Protein AF-A0A0M3IHN4-F1 (afdb_monomer_lite)

Foldseek 3Di:
DDDDDDDDDDDPPPPVVVVVVPPDDPDDDPPDPDDPPQPPVNVVVVVVVVVVVVVVVVVVVVVVVVVVVVVVVVVVVVVVVVVVVVVVVVVVVVVVVVVVVVVVVVVVVVVVVVVVVVVVVVVVVVVVVVVVVVVVVVVCVPPPDDDDDDDDDDDDDDDDDDDDPPDPPCVVPPPPPDPVRVVVVVVVVVVVVPPDPDPPPDDPVVVVVVVVVVVVVVVVVVVVVVVVVVVVVVVVVVVVVVVVVVLVVQLVVCVVVVHHSVQRSPDPDHGDDPPDDPVNPPDPPDDPVVVVVCVVPPPDPFDFDDKDWPDDPPPVVPPDPVVVVVVVVVVVDDDDDDDDDDPPDPVPDDPDDTDDTDDDDRPDHDDDDDDDDDDDDDDDDD

pLDDT: mean 71.99, std 18.43, range [31.59, 97.12]

Sequence (382 aa):
MQSERKLPCCAISSSAAIDWMRTRRPPAEKTDDEPKEMTEAEKAMLAAKKRHEEEEAAKMQDYEERRRQEREQEEEELRQLKERQEQRRLQREEEEREMAERRRLDEERRRTEEEERKKRLENEKRKREAERLKRQQMMAGSFAGAASGEPGRNFVINKSDKSKMTNLAGVNAKSEMNKEQKEEARRNFIAAISRMPDISGLLVNDLKQRIVQLHQRICKLEADKYDLEKRHERQEYDLKELHERELQVARNKALKKGLDPNEAVSSLHPPKVNVASKFDRQTDRRSYSDRRNLYEHPVIKKPPKIAHGTARPPPEWGRRDNEELEQLRKNRGPFKYTELVKAEGDAARPPVQPIPLSLPDPDEVEDEPPAPAPAAAPVRIS

Secondary structure (DSSP, 8-state):
-------------TTSSSSTTSSSPPPP-----------HHHHHHHHHHHHHHHHHHHHHHHHHHHHHHHHHHHHHHHHHHHHHHHHHHHHHHHHHHHHHHHHHHHHHHHHHHHHHHHHHHHHHHHHHHHHHHHHHHHHHTS-------------------------TT-GGGS-S--HHHHHHHHHHHHHHHS-PPP-TT--HHHHHHHHHHHHHHHHHHHHHHHHHHHHHHHHHHHHHHHHHHHHHHHHHHHHHTT--HHHHHH-SSPP----S-TTTT----S-HHHHHHHHHS----PPBPPPB--SPPPGGGG---HHHHHHHHHHT------------SGGGS-SSPPPP-B---TT-BPPPPPPPPPPPPPP---

InterPro domains:
  IPR001978 Troponin [PF00992] (172-244)
  IPR027707 Troponin T [PTHR11521] (32-283)
  IPR038077 Troponin domain superfamily [G3DSA:1.20.5.350] (179-263)
  IPR038077 Troponin domain superfamily [SSF90250] (164-299)

Radius of gyration: 50.63 Å; chains: 1; bounding box: 126×92×151 Å

Structure (mmCIF, N/CA/C/O backbone):
data_AF-A0A0M3IHN4-F1
#
_entry.id   AF-A0A0M3IHN4-F1
#
loop_
_atom_site.group_PDB
_atom_site.id
_atom_site.type_symbol
_atom_site.label_atom_id
_atom_site.label_alt_id
_atom_site.label_comp_id
_atom_site.label_asym_id
_atom_site.label_entity_id
_atom_site.label_seq_id
_atom_site.pdbx_PDB_ins_code
_atom_site.Cartn_x
_atom_site.Cartn_y
_atom_site.Cartn_z
_atom_site.occupancy
_atom_site.B_iso_or_equiv
_atom_site.auth_seq_id
_atom_site.auth_comp_id
_atom_site.auth_asym_id
_atom_site.auth_atom_id
_atom_site.pdbx_PDB_model_num
ATOM 1 N N . MET A 1 1 ? 8.759 54.621 -14.217 1.00 43.62 1 MET A N 1
ATOM 2 C CA . MET A 1 1 ? 9.945 54.535 -15.096 1.00 43.62 1 MET A CA 1
ATOM 3 C C . MET A 1 1 ? 9.645 53.456 -16.130 1.00 43.62 1 MET A C 1
ATOM 5 O O . MET A 1 1 ? 9.907 52.296 -15.885 1.00 43.62 1 MET A O 1
ATOM 9 N N . GLN A 1 2 ? 8.810 53.710 -17.141 1.00 40.56 2 GLN A N 1
ATOM 10 C CA . GLN A 1 2 ? 9.169 54.444 -18.362 1.00 40.56 2 GLN A CA 1
ATOM 11 C C . GLN A 1 2 ? 10.615 54.169 -18.787 1.00 40.56 2 GLN A C 1
ATOM 13 O O . GLN A 1 2 ? 11.536 54.799 -18.281 1.00 40.56 2 GLN A O 1
ATOM 18 N N . SER A 1 3 ? 10.815 53.254 -19.727 1.00 33.56 3 SER A N 1
ATOM 19 C CA . SER A 1 3 ? 11.183 53.678 -21.079 1.00 33.56 3 SER A CA 1
ATOM 20 C C . SER A 1 3 ? 11.291 52.475 -22.011 1.00 33.56 3 SER A C 1
ATOM 22 O O . SER A 1 3 ? 12.180 51.639 -21.907 1.00 33.56 3 SER A O 1
ATOM 24 N N . GLU A 1 4 ? 10.367 52.440 -22.966 1.00 45.41 4 GLU A N 1
ATOM 25 C CA . GLU A 1 4 ? 10.644 51.959 -24.311 1.00 45.41 4 GLU A CA 1
ATOM 26 C C . GLU A 1 4 ? 11.909 52.648 -24.843 1.00 45.41 4 GLU A C 1
ATOM 28 O O . GLU A 1 4 ? 12.103 53.844 -24.593 1.00 45.41 4 GLU A O 1
ATOM 33 N N . ARG A 1 5 ? 12.721 51.941 -25.639 1.00 34.81 5 ARG A N 1
ATOM 34 C CA . ARG A 1 5 ? 13.358 52.523 -26.832 1.00 34.81 5 ARG A CA 1
ATOM 35 C C . ARG A 1 5 ? 14.059 51.465 -27.694 1.00 34.81 5 ARG A C 1
ATOM 37 O O . ARG A 1 5 ? 15.149 51.008 -27.389 1.00 34.81 5 ARG A O 1
ATOM 44 N N . LYS A 1 6 ? 13.382 51.166 -28.808 1.00 35.78 6 LYS A N 1
ATOM 45 C CA . LYS A 1 6 ? 13.898 51.131 -30.188 1.00 35.78 6 LYS A CA 1
ATOM 46 C C . LYS A 1 6 ? 15.175 50.324 -30.450 1.00 35.78 6 LYS A C 1
ATOM 48 O O . LYS A 1 6 ? 16.286 50.815 -30.290 1.00 35.78 6 LYS A O 1
ATOM 53 N N . LEU A 1 7 ? 14.970 49.150 -31.049 1.00 36.44 7 LEU A N 1
ATOM 54 C CA . LEU A 1 7 ? 15.923 48.544 -31.978 1.00 36.44 7 LEU A CA 1
ATOM 55 C C . LEU A 1 7 ? 16.203 49.523 -33.138 1.00 36.44 7 LEU A C 1
ATOM 57 O O . LEU A 1 7 ? 15.248 49.982 -33.774 1.00 36.44 7 LEU A O 1
ATOM 61 N N . PRO A 1 8 ? 17.469 49.854 -33.446 1.00 39.56 8 PRO A N 1
ATOM 62 C CA . PRO A 1 8 ? 17.806 50.549 -34.676 1.00 39.56 8 PRO A CA 1
ATOM 63 C C . PRO A 1 8 ? 17.745 49.571 -35.857 1.00 39.56 8 PRO A C 1
ATOM 65 O O . PRO A 1 8 ? 18.499 48.601 -35.922 1.00 39.56 8 PRO A O 1
ATOM 68 N N . CYS A 1 9 ? 16.857 49.855 -36.813 1.00 39.81 9 CYS A N 1
ATOM 69 C CA . CYS A 1 9 ? 17.016 49.388 -38.186 1.00 39.81 9 CYS A CA 1
ATOM 70 C C . CYS A 1 9 ? 18.359 49.908 -38.704 1.00 39.81 9 CYS A C 1
ATOM 72 O O . CYS A 1 9 ? 18.511 51.114 -38.894 1.00 39.81 9 CYS A O 1
ATOM 74 N N . CYS A 1 10 ? 19.315 49.014 -38.947 1.00 31.59 10 CYS A N 1
ATOM 75 C CA . CYS A 1 10 ? 20.448 49.310 -39.810 1.00 31.59 10 CYS A CA 1
ATOM 76 C C . CYS A 1 10 ? 20.319 48.442 -41.054 1.00 31.59 10 CYS A C 1
ATOM 78 O O . CYS A 1 10 ? 20.368 47.214 -40.996 1.00 31.59 10 CYS A O 1
ATOM 80 N N . ALA A 1 11 ? 20.068 49.147 -42.151 1.00 38.41 11 ALA A N 1
ATOM 81 C CA . ALA A 1 11 ? 19.960 48.670 -43.509 1.00 38.41 11 ALA A CA 1
ATOM 82 C C . ALA A 1 11 ? 21.035 47.631 -43.845 1.00 38.41 11 ALA A C 1
ATOM 84 O O . ALA A 1 11 ? 22.234 47.879 -43.705 1.00 38.41 11 ALA A O 1
ATOM 85 N N . ILE A 1 12 ? 20.591 46.490 -44.367 1.00 38.97 12 ILE A N 1
ATOM 86 C CA . ILE A 1 12 ? 21.439 45.640 -45.191 1.00 38.97 12 ILE A CA 1
ATOM 87 C C . ILE A 1 12 ? 21.804 46.495 -46.404 1.00 38.97 12 ILE A C 1
ATOM 89 O O . ILE A 1 12 ? 20.958 46.786 -47.248 1.00 38.97 12 ILE A O 1
ATOM 93 N N . SER A 1 13 ? 23.052 46.960 -46.445 1.00 38.59 13 SER A N 1
ATOM 94 C CA . SER A 1 13 ? 23.632 47.543 -47.647 1.00 38.59 13 SER A CA 1
ATOM 95 C C . SER A 1 13 ? 23.458 46.543 -48.787 1.00 38.59 13 SER A C 1
ATOM 97 O O . SER A 1 13 ? 24.008 45.440 -48.739 1.00 38.59 13 SER A O 1
ATOM 99 N N . SER A 1 14 ? 22.725 46.956 -49.822 1.00 47.78 14 SER A N 1
ATOM 100 C CA . SER A 1 14 ? 22.540 46.265 -51.104 1.00 47.78 14 SER A CA 1
ATOM 101 C C . SER A 1 14 ? 23.843 45.917 -51.839 1.00 47.78 14 SER A C 1
ATOM 103 O O . SER A 1 14 ? 23.787 45.432 -52.960 1.00 47.78 14 SER A O 1
ATOM 105 N N . SER A 1 15 ? 25.025 46.145 -51.261 1.00 49.09 15 SER A N 1
ATOM 106 C CA . SER A 1 15 ? 26.310 45.911 -51.921 1.00 49.09 15 SER A CA 1
ATOM 107 C C . SER A 1 15 ? 26.785 44.453 -51.888 1.00 49.09 15 SER A C 1
ATOM 109 O O . SER A 1 15 ? 27.536 44.059 -52.772 1.00 49.09 15 SER A O 1
ATOM 111 N N . ALA A 1 16 ? 26.349 43.627 -50.929 1.00 44.31 16 ALA A N 1
ATOM 112 C CA . ALA A 1 16 ? 26.847 42.246 -50.799 1.00 44.31 16 ALA A CA 1
ATOM 113 C C . ALA A 1 16 ? 26.093 41.218 -51.667 1.00 44.31 16 ALA A C 1
ATOM 115 O O . ALA A 1 16 ? 26.627 40.154 -51.967 1.00 44.31 16 ALA A O 1
ATOM 116 N N . ALA A 1 17 ? 24.878 41.543 -52.121 1.00 42.41 17 ALA A N 1
ATOM 117 C CA . ALA A 1 17 ? 24.147 40.731 -53.098 1.00 42.41 17 ALA A CA 1
ATOM 118 C C . ALA A 1 17 ? 24.639 40.956 -54.543 1.00 42.41 17 ALA A C 1
ATOM 120 O O . ALA A 1 17 ? 24.354 40.150 -55.426 1.00 42.41 17 ALA A O 1
ATOM 121 N N . ILE A 1 18 ? 25.396 42.033 -54.781 1.00 47.53 18 ILE A N 1
ATOM 122 C CA . ILE A 1 18 ? 25.862 42.427 -56.117 1.00 47.53 18 ILE A CA 1
ATOM 123 C C . ILE A 1 18 ? 27.102 41.624 -56.552 1.00 47.53 18 ILE A C 1
ATOM 125 O O . ILE A 1 18 ? 27.318 41.447 -57.749 1.00 47.53 18 ILE A O 1
ATOM 129 N N . ASP A 1 19 ? 27.879 41.056 -55.621 1.00 45.41 19 ASP A N 1
ATOM 130 C CA . ASP A 1 19 ? 29.178 40.448 -55.963 1.00 45.41 19 ASP A CA 1
ATOM 131 C C . ASP A 1 19 ? 29.129 38.928 -56.232 1.00 45.41 19 ASP A C 1
ATOM 133 O O . ASP A 1 19 ? 29.996 38.382 -56.911 1.00 45.41 19 ASP A O 1
ATOM 137 N N . TRP A 1 20 ? 28.066 38.224 -55.812 1.00 39.62 20 TRP A N 1
ATOM 138 C CA . TRP A 1 20 ? 27.861 36.805 -56.172 1.00 39.62 20 TRP A CA 1
ATOM 139 C C . TRP A 1 20 ? 27.185 36.612 -57.542 1.00 39.62 20 TRP A C 1
ATOM 141 O O . TRP A 1 20 ? 27.133 35.504 -58.073 1.00 39.62 20 TRP A O 1
ATOM 151 N N . MET A 1 21 ? 26.690 37.694 -58.150 1.00 42.47 21 MET A N 1
ATOM 152 C CA . MET A 1 21 ? 26.105 37.675 -59.497 1.00 42.47 21 MET A CA 1
ATOM 153 C C . MET A 1 21 ? 27.138 37.892 -60.616 1.00 42.47 21 MET A C 1
ATOM 155 O O . MET A 1 21 ? 26.796 37.743 -61.786 1.00 42.47 21 MET A O 1
ATOM 159 N N . ARG A 1 22 ? 28.409 38.198 -60.302 1.00 54.19 22 ARG A N 1
ATOM 160 C CA . ARG A 1 22 ? 29.407 38.619 -61.306 1.00 54.19 22 ARG A CA 1
ATOM 161 C C . ARG A 1 22 ? 30.331 37.513 -61.843 1.00 54.19 22 ARG A C 1
ATOM 163 O O . ARG A 1 22 ? 31.206 37.799 -62.653 1.00 54.19 22 ARG A O 1
ATOM 170 N N . THR A 1 23 ? 30.141 36.251 -61.451 1.00 52.88 23 THR A N 1
ATOM 171 C CA . THR A 1 23 ? 30.989 35.119 -61.904 1.00 52.88 23 THR A CA 1
ATOM 172 C C . THR A 1 23 ? 30.225 33.906 -62.442 1.00 52.88 23 THR A C 1
ATOM 174 O O . THR A 1 23 ? 30.749 32.793 -62.473 1.00 52.88 23 THR A O 1
ATOM 177 N N . ARG A 1 24 ? 29.018 34.103 -62.986 1.00 49.94 24 ARG A N 1
ATOM 178 C CA . ARG A 1 24 ? 28.445 33.144 -63.944 1.00 49.94 24 ARG A CA 1
ATOM 179 C C . ARG A 1 24 ? 28.639 33.671 -65.357 1.00 49.94 24 ARG A C 1
ATOM 181 O O . ARG A 1 24 ? 28.115 34.720 -65.713 1.00 49.94 24 ARG A O 1
ATOM 188 N N . ARG A 1 25 ? 29.411 32.927 -66.152 1.00 49.91 25 ARG A N 1
ATOM 189 C CA . ARG A 1 25 ? 29.499 33.099 -67.605 1.00 49.91 25 ARG A CA 1
ATOM 190 C C . ARG A 1 25 ? 28.063 33.151 -68.153 1.00 49.91 25 ARG A C 1
ATOM 192 O O . ARG A 1 25 ? 27.321 32.203 -67.880 1.00 49.91 25 ARG A O 1
ATOM 199 N N . PRO A 1 26 ? 27.649 34.215 -68.861 1.00 53.91 26 PRO A N 1
ATOM 200 C CA . PRO A 1 26 ? 26.331 34.233 -69.473 1.00 53.91 26 PRO A CA 1
ATOM 201 C C . PRO A 1 26 ? 26.236 33.043 -70.441 1.00 53.91 26 PRO A C 1
ATOM 203 O O . PRO A 1 26 ? 27.216 32.754 -71.141 1.00 53.91 26 PRO A O 1
ATOM 206 N N . PRO A 1 27 ? 25.121 32.292 -70.444 1.00 54.91 27 PRO A N 1
ATOM 207 C CA . PRO A 1 27 ? 24.896 31.283 -71.467 1.00 54.91 27 PRO A CA 1
ATOM 208 C C . PRO A 1 27 ? 24.964 31.977 -72.829 1.00 54.91 27 PRO A C 1
ATOM 210 O O . PRO A 1 27 ? 24.429 33.071 -72.986 1.00 54.91 27 PRO A O 1
ATOM 213 N N . ALA A 1 28 ? 25.683 31.373 -73.775 1.00 48.59 28 ALA A N 1
ATOM 214 C CA . ALA A 1 28 ? 25.819 31.909 -75.122 1.00 48.59 28 ALA A CA 1
ATOM 215 C C . ALA A 1 28 ? 24.429 32.221 -75.699 1.00 48.59 28 ALA A C 1
ATOM 217 O O . ALA A 1 28 ? 23.570 31.334 -75.726 1.00 48.59 28 ALA A O 1
ATOM 218 N N . GLU A 1 29 ? 24.228 33.472 -76.124 1.00 46.38 29 GLU A N 1
ATOM 219 C CA . GLU A 1 29 ? 23.090 33.893 -76.937 1.00 46.38 29 GLU A CA 1
ATOM 220 C C . GLU A 1 29 ? 22.989 32.942 -78.130 1.00 46.38 29 GLU A C 1
ATOM 222 O O . GLU A 1 29 ? 23.857 32.906 -79.005 1.00 46.38 29 GLU A O 1
ATOM 227 N N . LYS A 1 30 ? 21.937 32.122 -78.132 1.00 45.31 30 LYS A N 1
ATOM 228 C CA . LYS A 1 30 ? 21.447 31.536 -79.368 1.00 45.31 30 LYS A CA 1
ATOM 229 C C . LYS A 1 30 ? 20.834 32.698 -80.125 1.00 45.31 30 LYS A C 1
ATOM 231 O O . LYS A 1 30 ? 19.885 33.300 -79.637 1.00 45.31 30 LYS A O 1
ATOM 236 N N . THR A 1 31 ? 21.441 33.027 -81.254 1.00 37.00 31 THR A N 1
ATOM 237 C CA . THR A 1 31 ? 20.890 33.932 -82.252 1.00 37.00 31 THR A CA 1
ATOM 238 C C . THR A 1 31 ? 19.423 33.591 -82.478 1.00 37.00 31 THR A C 1
ATOM 240 O O . THR A 1 31 ? 19.103 32.434 -82.761 1.00 37.00 31 THR A O 1
ATOM 243 N N . ASP A 1 32 ? 18.561 34.589 -82.300 1.00 43.25 32 ASP A N 1
ATOM 244 C CA . ASP A 1 32 ? 17.156 34.545 -82.674 1.00 43.25 32 ASP A CA 1
ATOM 245 C C . ASP A 1 32 ? 17.060 34.236 -84.173 1.00 43.25 32 ASP A C 1
ATOM 247 O O . ASP A 1 32 ? 17.206 35.116 -85.021 1.00 43.25 32 ASP A O 1
ATOM 251 N N . ASP A 1 33 ? 16.851 32.962 -84.499 1.00 42.53 33 ASP A N 1
ATOM 252 C CA . ASP A 1 33 ? 16.270 32.590 -85.779 1.00 42.53 33 ASP A CA 1
ATOM 253 C C . ASP A 1 33 ? 14.790 32.982 -85.711 1.00 42.53 33 ASP A C 1
ATOM 255 O O . ASP A 1 33 ? 14.015 32.434 -84.921 1.00 42.53 33 ASP A O 1
ATOM 259 N N . GLU A 1 34 ? 14.432 33.973 -86.526 1.00 41.88 34 GLU A N 1
ATOM 260 C CA . GLU A 1 34 ? 13.074 34.447 -86.789 1.00 41.88 34 GLU A CA 1
ATOM 261 C C . GLU A 1 34 ? 12.058 33.296 -86.921 1.00 41.88 34 GLU A C 1
ATOM 263 O O . GLU A 1 34 ? 12.418 32.192 -87.348 1.00 41.88 34 GLU A O 1
ATOM 268 N N . PRO A 1 35 ? 10.776 33.523 -86.560 1.00 46.19 35 PRO A N 1
ATOM 269 C CA . PRO A 1 35 ? 9.787 32.467 -86.412 1.00 46.19 35 PRO A CA 1
ATOM 270 C C . PRO A 1 35 ? 9.582 31.744 -87.740 1.00 46.19 35 PRO A C 1
ATOM 272 O O . PRO A 1 35 ? 8.808 32.176 -88.593 1.00 46.19 35 PRO A O 1
ATOM 275 N N . LYS A 1 36 ? 10.236 30.589 -87.897 1.00 50.34 36 LYS A N 1
ATOM 276 C CA . LYS A 1 36 ? 9.780 29.585 -88.849 1.00 50.34 36 LYS A CA 1
ATOM 277 C C . LYS A 1 36 ? 8.365 29.264 -88.420 1.00 50.34 36 LYS A C 1
ATOM 279 O O . LYS A 1 36 ? 8.150 28.751 -87.322 1.00 50.34 36 LYS A O 1
ATOM 284 N N . GLU A 1 37 ? 7.403 29.648 -89.247 1.00 54.09 37 GLU A N 1
ATOM 285 C CA . GLU A 1 37 ? 6.022 29.234 -89.106 1.00 54.09 37 GLU A CA 1
ATOM 286 C C . GLU A 1 37 ? 6.021 27.707 -89.057 1.00 54.09 37 GLU A C 1
ATOM 288 O O . GLU A 1 37 ? 6.108 27.029 -90.077 1.00 54.09 37 GLU A O 1
ATOM 293 N N . MET A 1 38 ? 6.028 27.176 -87.832 1.00 53.56 38 MET A N 1
ATOM 294 C CA . MET A 1 38 ? 6.002 25.750 -87.559 1.00 53.56 38 MET A CA 1
ATOM 295 C C . MET A 1 38 ? 4.803 25.211 -88.324 1.00 53.56 38 MET A C 1
ATOM 297 O O . MET A 1 38 ? 3.662 25.614 -88.054 1.00 53.56 38 MET A O 1
ATOM 301 N N . THR A 1 39 ? 5.081 24.368 -89.316 1.00 66.50 39 THR A N 1
ATOM 302 C CA . THR A 1 39 ? 4.055 23.698 -90.118 1.00 66.50 39 THR A CA 1
ATOM 303 C C . THR A 1 39 ? 3.027 23.060 -89.179 1.00 66.50 39 THR A C 1
ATOM 305 O O . THR A 1 39 ? 3.362 22.675 -88.056 1.00 66.50 39 THR A O 1
ATOM 308 N N . GLU A 1 40 ? 1.757 22.964 -89.585 1.00 67.94 40 GLU A N 1
ATOM 309 C CA . GLU A 1 40 ? 0.685 22.432 -88.720 1.00 67.94 40 GLU A CA 1
ATOM 310 C C . GLU A 1 40 ? 1.048 21.068 -88.098 1.00 67.94 40 GLU A C 1
ATOM 312 O O . GLU A 1 40 ? 0.700 20.792 -86.949 1.00 67.94 40 GLU A O 1
ATOM 317 N N . ALA A 1 41 ? 1.851 20.268 -88.806 1.00 66.25 41 ALA A N 1
ATOM 318 C CA . ALA A 1 41 ? 2.410 19.006 -88.331 1.00 66.25 41 ALA A CA 1
ATOM 319 C C . ALA A 1 41 ? 3.404 19.157 -87.160 1.00 66.25 41 ALA A C 1
ATOM 321 O O . ALA A 1 41 ? 3.391 18.360 -86.223 1.00 66.25 41 ALA A O 1
ATOM 322 N N . GLU A 1 42 ? 4.247 20.187 -87.159 1.00 71.69 42 GLU A N 1
ATOM 323 C CA . GLU A 1 42 ? 5.241 20.424 -86.107 1.00 71.69 42 GLU A CA 1
ATOM 324 C C . GLU A 1 42 ? 4.596 21.011 -84.839 1.00 71.69 42 GLU A C 1
ATOM 326 O O . GLU A 1 42 ? 4.947 20.636 -83.716 1.00 71.69 42 GLU A O 1
ATOM 331 N N . LYS A 1 43 ? 3.556 21.844 -85.003 1.00 74.69 43 LYS A N 1
ATOM 332 C CA . LYS A 1 43 ? 2.691 22.289 -83.894 1.00 74.69 43 LYS A CA 1
ATOM 333 C C . LYS A 1 43 ? 1.909 21.121 -83.284 1.00 74.69 43 LYS A C 1
ATOM 335 O O . LYS A 1 43 ? 1.788 21.054 -82.061 1.00 74.69 43 LYS A O 1
ATOM 340 N N . ALA A 1 44 ? 1.435 20.179 -84.103 1.00 76.94 44 ALA A N 1
ATOM 341 C CA . ALA A 1 44 ? 0.763 18.969 -83.629 1.00 76.94 44 ALA A CA 1
ATOM 342 C C . ALA A 1 44 ? 1.710 18.038 -82.846 1.00 76.94 44 ALA A C 1
ATOM 344 O O . ALA A 1 44 ? 1.326 17.519 -81.799 1.00 76.94 44 ALA A O 1
ATOM 345 N N . MET A 1 45 ? 2.965 17.888 -83.284 1.00 78.75 45 MET A N 1
ATOM 346 C CA . MET A 1 45 ? 3.980 17.093 -82.575 1.00 78.75 45 MET A CA 1
ATOM 347 C C . MET A 1 45 ? 4.384 17.714 -81.231 1.00 78.75 45 MET A C 1
ATOM 349 O O . MET A 1 45 ? 4.516 17.001 -80.237 1.00 78.75 45 MET A O 1
ATOM 353 N N . LEU A 1 46 ? 4.522 19.041 -81.158 1.00 80.31 46 LEU A N 1
ATOM 354 C CA . LEU A 1 46 ? 4.776 19.730 -79.888 1.00 80.31 46 LEU A CA 1
ATOM 355 C C . LEU A 1 46 ? 3.578 19.668 -78.935 1.00 80.31 46 LEU A C 1
ATOM 357 O O . LEU A 1 46 ? 3.773 19.523 -77.731 1.00 80.31 46 LEU A O 1
ATOM 361 N N . ALA A 1 47 ? 2.348 19.735 -79.449 1.00 82.81 47 ALA A N 1
ATOM 362 C CA . ALA A 1 47 ? 1.146 19.553 -78.638 1.00 82.81 47 ALA A CA 1
ATOM 363 C C . ALA A 1 47 ? 1.030 18.117 -78.099 1.00 82.81 47 ALA A C 1
ATOM 365 O O . ALA A 1 47 ? 0.681 17.932 -76.936 1.00 82.81 47 ALA A O 1
ATOM 366 N N . ALA A 1 48 ? 1.374 17.106 -78.903 1.00 83.69 48 ALA A N 1
ATOM 367 C CA . ALA A 1 48 ? 1.424 15.715 -78.458 1.00 83.69 48 ALA A CA 1
ATOM 368 C C . ALA A 1 48 ? 2.504 15.495 -77.385 1.00 83.69 48 ALA A C 1
ATOM 370 O O . ALA A 1 48 ? 2.240 14.852 -76.372 1.00 83.69 48 ALA A O 1
ATOM 371 N N . LYS A 1 49 ? 3.691 16.092 -77.556 1.00 85.38 49 LYS A N 1
ATOM 372 C CA . LYS A 1 49 ? 4.765 16.029 -76.557 1.00 85.38 49 LYS A CA 1
ATOM 373 C C . LYS A 1 49 ? 4.379 16.722 -75.247 1.00 85.38 49 LYS A C 1
ATOM 375 O O . LYS A 1 49 ? 4.623 16.165 -74.186 1.00 85.38 49 LYS A O 1
ATOM 380 N N . LYS A 1 50 ? 3.721 17.884 -75.313 1.00 89.06 50 LYS A N 1
ATOM 381 C CA . LYS A 1 50 ? 3.209 18.577 -74.120 1.00 89.06 50 LYS A CA 1
ATOM 382 C C . LYS A 1 50 ? 2.149 17.770 -73.380 1.00 89.06 50 LYS A C 1
ATOM 384 O O . LYS A 1 50 ? 2.218 17.694 -72.165 1.00 89.06 50 LYS A O 1
ATOM 389 N N . ARG A 1 51 ? 1.222 17.117 -74.089 1.00 84.50 51 ARG A N 1
ATOM 390 C CA . ARG A 1 51 ? 0.240 16.223 -73.451 1.00 84.50 51 ARG A CA 1
ATOM 391 C C . ARG A 1 51 ? 0.910 15.049 -72.744 1.00 84.50 51 ARG A C 1
ATOM 393 O O . ARG A 1 51 ? 0.534 14.734 -71.627 1.00 84.50 51 ARG A O 1
ATOM 400 N N . HIS A 1 52 ? 1.932 14.455 -73.357 1.00 87.19 52 HIS A N 1
ATOM 401 C CA . HIS A 1 52 ? 2.706 13.393 -72.718 1.00 87.19 52 HIS A CA 1
ATOM 402 C C . HIS A 1 52 ? 3.464 13.895 -71.477 1.00 87.19 52 HIS A C 1
ATOM 404 O O . HIS A 1 52 ? 3.440 13.244 -70.440 1.00 87.19 52 HIS A O 1
ATOM 410 N N . GLU A 1 53 ? 4.099 15.068 -71.553 1.00 87.12 53 GLU A N 1
ATOM 411 C CA . GLU A 1 53 ? 4.778 15.695 -70.408 1.00 87.12 53 GLU A CA 1
ATOM 412 C C . GLU A 1 53 ? 3.790 16.064 -69.280 1.00 87.12 53 GLU A C 1
ATOM 414 O O . GLU A 1 53 ? 4.111 15.896 -68.107 1.00 87.12 53 GLU A O 1
ATOM 419 N N . GLU A 1 54 ? 2.577 16.517 -69.611 1.00 85.31 54 GLU A N 1
ATOM 420 C CA . GLU A 1 54 ? 1.499 16.807 -68.653 1.00 85.31 54 GLU A CA 1
ATOM 421 C C . GLU A 1 54 ? 0.933 15.530 -68.008 1.00 85.31 54 GLU A C 1
ATOM 423 O O . GLU A 1 54 ? 0.706 15.513 -66.800 1.00 85.31 54 GLU A O 1
ATOM 428 N N . GLU A 1 55 ? 0.758 14.445 -68.769 1.00 86.00 55 GLU A N 1
ATOM 429 C CA . GLU A 1 55 ? 0.341 13.133 -68.252 1.00 86.00 55 GLU A CA 1
ATOM 430 C C . GLU A 1 55 ? 1.408 12.514 -67.332 1.00 86.00 55 GLU A C 1
ATOM 432 O O . GLU A 1 55 ? 1.083 11.963 -66.277 1.00 86.00 55 GLU A O 1
ATOM 437 N N . GLU A 1 56 ? 2.693 12.641 -67.678 1.00 87.56 56 GLU A N 1
ATOM 438 C CA . GLU A 1 56 ? 3.798 12.222 -66.813 1.00 87.56 56 GLU A CA 1
ATOM 439 C C . GLU A 1 56 ? 3.889 13.086 -65.549 1.00 87.56 56 GLU A C 1
ATOM 441 O O . GLU A 1 56 ? 4.061 12.546 -64.455 1.00 87.56 56 GLU A O 1
ATOM 446 N N . ALA A 1 57 ? 3.713 14.405 -65.661 1.00 90.62 57 ALA A N 1
ATOM 447 C CA . ALA A 1 57 ? 3.686 15.306 -64.512 1.00 90.62 57 ALA A CA 1
ATOM 448 C C . ALA A 1 57 ? 2.499 15.020 -63.578 1.00 90.62 57 ALA A C 1
ATOM 450 O O . ALA A 1 57 ? 2.688 14.976 -62.363 1.00 90.62 57 ALA A O 1
ATOM 451 N N . ALA A 1 58 ? 1.309 14.756 -64.124 1.00 90.56 58 ALA A N 1
ATOM 452 C CA . ALA A 1 58 ? 0.137 14.356 -63.346 1.00 90.56 58 ALA A CA 1
ATOM 453 C C . ALA A 1 58 ? 0.383 13.032 -62.608 1.00 90.56 58 ALA A C 1
ATOM 455 O O . ALA A 1 58 ? 0.138 12.933 -61.410 1.00 90.56 58 ALA A O 1
ATOM 456 N N . LYS A 1 59 ? 0.990 12.040 -63.273 1.00 90.31 59 LYS A N 1
ATOM 457 C CA . LYS A 1 59 ? 1.357 10.762 -62.644 1.00 90.31 59 LYS A CA 1
ATOM 458 C C . LYS A 1 59 ? 2.384 10.922 -61.516 1.00 90.31 59 LYS A C 1
ATOM 460 O O . LYS A 1 59 ? 2.343 10.174 -60.537 1.00 90.31 59 LYS A O 1
ATOM 465 N N . MET A 1 60 ? 3.310 11.874 -61.642 1.00 87.12 60 MET A N 1
ATOM 466 C CA . MET A 1 60 ? 4.267 12.202 -60.581 1.00 87.12 60 MET A CA 1
ATOM 467 C C . MET A 1 60 ? 3.589 12.903 -59.400 1.00 87.12 60 MET A C 1
ATOM 469 O O . MET A 1 60 ? 3.875 12.554 -58.256 1.00 87.12 60 MET A O 1
ATOM 473 N N . GLN A 1 61 ? 2.657 13.821 -59.660 1.00 89.69 61 GLN A N 1
ATOM 474 C CA . GLN A 1 61 ? 1.868 14.487 -58.619 1.00 89.69 61 GLN A CA 1
ATOM 475 C C . GLN A 1 61 ? 0.976 13.494 -57.868 1.00 89.69 61 GLN A C 1
ATOM 477 O O . GLN A 1 61 ? 1.027 13.458 -56.643 1.00 89.69 61 GLN A O 1
ATOM 482 N N . ASP A 1 62 ? 0.274 12.601 -58.569 1.00 89.88 62 ASP A N 1
ATOM 483 C CA . ASP A 1 62 ? -0.530 11.539 -57.949 1.00 89.88 62 ASP A CA 1
ATOM 484 C C . ASP A 1 62 ? 0.324 10.625 -57.051 1.00 89.88 62 ASP A C 1
ATOM 486 O O . ASP A 1 62 ? -0.105 10.187 -55.980 1.00 89.88 62 ASP A O 1
ATOM 490 N N . TYR A 1 63 ? 1.568 10.340 -57.456 1.00 89.50 63 TYR A N 1
ATOM 491 C CA . TYR A 1 63 ? 2.504 9.569 -56.639 1.00 89.50 63 TYR A CA 1
ATOM 492 C C . TYR A 1 63 ? 2.967 10.343 -55.395 1.00 89.50 63 TYR A C 1
ATOM 494 O O . TYR A 1 63 ? 3.028 9.774 -54.301 1.00 89.50 63 TYR A O 1
ATOM 502 N N . GLU A 1 64 ? 3.276 11.632 -55.529 1.00 88.94 64 GLU A N 1
ATOM 503 C CA . GLU A 1 64 ? 3.645 12.503 -54.409 1.00 88.94 64 GLU A CA 1
ATOM 504 C C . GLU A 1 64 ? 2.492 12.693 -53.418 1.00 88.94 64 GLU A C 1
ATOM 506 O O . GLU A 1 64 ? 2.710 12.616 -52.205 1.00 88.94 64 GLU A O 1
ATOM 511 N N . GLU A 1 65 ? 1.268 12.865 -53.915 1.00 91.88 65 GLU A N 1
ATOM 512 C CA . GLU A 1 65 ? 0.052 12.962 -53.114 1.00 91.88 65 GLU A CA 1
ATOM 513 C C . GLU A 1 65 ? -0.236 11.659 -52.381 1.00 91.88 65 GLU A C 1
ATOM 515 O O . GLU A 1 65 ? -0.469 11.693 -51.173 1.00 91.88 65 GLU A O 1
ATOM 520 N N . ARG A 1 66 ? -0.110 10.499 -53.039 1.00 90.44 66 ARG A N 1
ATOM 521 C CA . ARG A 1 66 ? -0.263 9.205 -52.359 1.00 90.44 66 ARG A CA 1
ATOM 522 C C . ARG A 1 66 ? 0.767 9.031 -51.247 1.00 90.44 66 ARG A C 1
ATOM 524 O O . ARG A 1 66 ? 0.423 8.629 -50.142 1.00 90.44 66 ARG A O 1
ATOM 531 N N . ARG A 1 67 ? 2.028 9.400 -51.493 1.00 90.19 67 ARG A N 1
ATOM 532 C CA . ARG A 1 67 ? 3.095 9.350 -50.477 1.00 90.19 67 ARG A CA 1
ATOM 533 C C . ARG A 1 67 ? 2.868 10.345 -49.343 1.00 90.19 67 ARG A C 1
ATOM 535 O O . ARG A 1 67 ? 3.311 10.097 -48.224 1.00 90.19 67 ARG A O 1
ATOM 542 N N . ARG A 1 68 ? 2.243 11.487 -49.623 1.00 94.25 68 ARG A N 1
ATOM 543 C CA . ARG A 1 68 ? 1.862 12.474 -48.611 1.00 94.25 68 ARG A CA 1
ATOM 544 C C . ARG A 1 68 ? 0.713 11.956 -47.753 1.00 94.25 68 ARG A C 1
ATOM 546 O O . ARG A 1 68 ? 0.828 12.034 -46.539 1.00 94.25 68 ARG A O 1
ATOM 553 N N . GLN A 1 69 ? -0.312 11.376 -48.369 1.00 92.00 69 GLN A N 1
ATOM 554 C CA . GLN A 1 69 ? -1.442 10.758 -47.676 1.00 92.00 69 GLN A CA 1
ATOM 555 C C . GLN A 1 69 ? -0.996 9.573 -46.812 1.00 92.00 69 GLN A C 1
ATOM 557 O O . GLN A 1 69 ? -1.423 9.481 -45.671 1.00 92.00 69 GLN A O 1
ATOM 562 N N . GLU A 1 70 ? -0.090 8.718 -47.302 1.00 86.81 70 GLU A N 1
ATOM 563 C CA . GLU A 1 70 ? 0.506 7.628 -46.508 1.00 86.81 70 GLU A CA 1
ATOM 564 C C . GLU A 1 70 ? 1.199 8.176 -45.244 1.00 86.81 70 GLU A C 1
ATOM 566 O O . GLU A 1 70 ? 0.948 7.692 -44.144 1.00 86.81 70 GLU A O 1
ATOM 571 N N . ARG A 1 71 ? 2.011 9.237 -45.371 1.00 89.38 71 ARG A N 1
ATOM 572 C CA . ARG A 1 71 ? 2.665 9.874 -44.212 1.00 89.38 71 ARG A CA 1
ATOM 573 C C . ARG A 1 71 ? 1.673 10.536 -43.263 1.00 89.38 71 ARG A C 1
ATOM 575 O O . ARG A 1 71 ? 1.837 10.432 -42.057 1.00 89.38 71 ARG A O 1
ATOM 582 N N . GLU A 1 72 ? 0.670 11.222 -43.795 1.00 92.75 72 GLU A N 1
ATOM 583 C CA . GLU A 1 72 ? -0.347 11.906 -42.996 1.00 92.75 72 GLU A CA 1
ATOM 584 C C . GLU A 1 72 ? -1.197 10.899 -42.211 1.00 92.75 72 GLU A C 1
ATOM 586 O O . GLU A 1 72 ? -1.426 11.098 -41.024 1.00 92.75 72 GLU A O 1
ATOM 591 N N . GLN A 1 73 ? -1.553 9.760 -42.815 1.00 93.19 73 GLN A N 1
ATOM 592 C CA . GLN A 1 73 ? -2.232 8.657 -42.129 1.00 93.19 73 GLN A CA 1
ATOM 593 C C . GLN A 1 73 ? -1.360 8.046 -41.025 1.00 93.19 73 GLN A C 1
ATOM 595 O O . GLN A 1 73 ? -1.826 7.881 -39.899 1.00 93.19 73 GLN A O 1
ATOM 600 N N . GLU A 1 74 ? -0.082 7.769 -41.302 1.00 86.50 74 GLU A N 1
ATOM 601 C CA . GLU A 1 74 ? 0.858 7.272 -40.287 1.00 86.50 74 GLU A CA 1
ATOM 602 C C . GLU A 1 74 ? 1.052 8.280 -39.136 1.00 86.50 74 GLU A C 1
ATOM 604 O O . GLU A 1 74 ? 1.083 7.903 -37.960 1.00 86.50 74 GLU A O 1
ATOM 609 N N . GLU A 1 75 ? 1.149 9.577 -39.443 1.00 90.00 75 GLU A N 1
ATOM 610 C CA . GLU A 1 75 ? 1.262 10.650 -38.453 1.00 90.00 75 GLU A CA 1
ATOM 611 C C . GLU A 1 75 ? -0.015 10.798 -37.614 1.00 90.00 75 GLU A C 1
ATOM 613 O O . GLU A 1 75 ? 0.074 10.960 -36.392 1.00 90.00 75 GLU A O 1
ATOM 618 N N . GLU A 1 76 ? -1.197 10.698 -38.223 1.00 92.12 76 GLU A N 1
ATOM 619 C CA . GLU A 1 76 ? -2.484 10.732 -37.529 1.00 92.12 76 GLU A CA 1
ATOM 620 C C . GLU A 1 76 ? -2.685 9.516 -36.622 1.00 92.12 76 GLU A C 1
ATOM 622 O O . GLU A 1 76 ? -3.112 9.678 -35.476 1.00 92.12 76 GLU A O 1
ATOM 627 N N . GLU A 1 77 ? -2.324 8.312 -37.066 1.00 90.00 77 GLU A N 1
ATOM 628 C CA . GLU A 1 77 ? -2.372 7.103 -36.239 1.00 90.00 77 GLU A CA 1
ATOM 629 C C . GLU A 1 77 ? -1.418 7.207 -35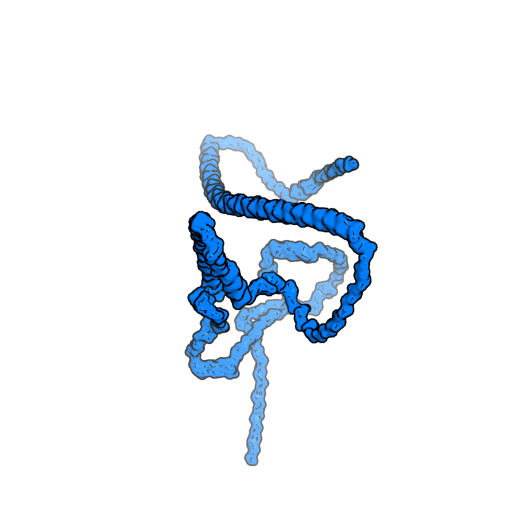.042 1.00 90.00 77 GLU A C 1
ATOM 631 O O . GLU A 1 77 ? -1.804 6.934 -33.897 1.00 90.00 77 GLU A O 1
ATOM 636 N N . LEU A 1 78 ? -0.188 7.683 -35.265 1.00 88.00 78 LEU A N 1
ATOM 637 C CA . LEU A 1 78 ? 0.771 7.948 -34.191 1.00 88.00 78 LEU A CA 1
ATOM 638 C C . LEU A 1 78 ? 0.266 9.021 -33.224 1.00 88.00 78 LEU A C 1
ATOM 640 O O . LEU A 1 78 ? 0.459 8.900 -32.009 1.00 88.00 78 LEU A O 1
ATOM 644 N N . ARG A 1 79 ? -0.388 10.067 -33.733 1.00 94.31 79 ARG A N 1
ATOM 645 C CA . ARG A 1 79 ? -0.968 11.137 -32.920 1.00 94.31 79 ARG A CA 1
ATOM 646 C C . ARG A 1 79 ? -2.131 10.624 -32.077 1.00 94.31 79 ARG A C 1
ATOM 648 O O . ARG A 1 79 ? -2.138 10.880 -30.878 1.00 94.31 79 ARG A O 1
ATOM 655 N N . GLN A 1 80 ? -3.037 9.829 -32.644 1.00 92.94 80 GLN A N 1
ATOM 656 C CA . GLN A 1 80 ? -4.145 9.207 -31.909 1.00 92.94 80 GLN A CA 1
ATOM 657 C C . GLN A 1 80 ? -3.650 8.226 -30.837 1.00 92.94 80 GLN A C 1
ATOM 659 O O . GLN A 1 80 ? -4.201 8.170 -29.735 1.00 92.94 80 GLN A O 1
ATOM 664 N N . LEU A 1 81 ? -2.589 7.461 -31.111 1.00 89.56 81 LEU A N 1
ATOM 665 C CA . LEU A 1 81 ? -1.976 6.573 -30.119 1.00 89.56 81 LEU A CA 1
ATOM 666 C C . LEU A 1 81 ? -1.355 7.353 -28.955 1.00 89.56 81 LEU A C 1
ATOM 668 O O . LEU A 1 81 ? -1.562 6.977 -27.795 1.00 89.56 81 LEU A O 1
ATOM 672 N N . LYS A 1 82 ? -0.639 8.445 -29.252 1.00 89.81 82 LYS A N 1
ATOM 673 C CA . LYS A 1 82 ? -0.075 9.352 -28.242 1.00 89.81 82 LYS A CA 1
ATOM 674 C C . LYS A 1 82 ? -1.169 10.033 -27.431 1.00 89.81 82 LYS A C 1
ATOM 676 O O . LYS A 1 82 ? -1.110 9.985 -26.209 1.00 89.81 82 LYS A O 1
ATOM 681 N N . GLU A 1 83 ? -2.205 10.557 -28.078 1.00 91.25 83 GLU A N 1
ATOM 682 C CA . GLU A 1 83 ? -3.339 11.194 -27.408 1.00 91.25 83 GLU A CA 1
ATOM 683 C C . GLU A 1 83 ? -4.064 10.208 -26.485 1.00 91.25 83 GLU A C 1
ATOM 685 O O . GLU A 1 83 ? -4.308 10.517 -25.325 1.00 91.25 83 GLU A O 1
ATOM 690 N N . ARG A 1 84 ? -4.309 8.964 -26.918 1.00 90.88 84 ARG A N 1
ATOM 691 C CA . ARG A 1 84 ? -4.883 7.920 -26.047 1.00 90.88 84 ARG A CA 1
ATOM 692 C C . ARG A 1 84 ? -3.968 7.562 -24.873 1.00 90.88 84 ARG A C 1
ATOM 694 O O . ARG A 1 84 ? -4.449 7.209 -23.796 1.00 90.88 84 ARG A O 1
ATOM 701 N N . GLN A 1 85 ? -2.651 7.590 -25.064 1.00 82.81 85 GLN A N 1
ATOM 702 C CA . GLN A 1 85 ? -1.689 7.340 -23.990 1.00 82.81 85 GLN A CA 1
ATOM 703 C C . GLN A 1 85 ? -1.652 8.497 -22.985 1.00 82.81 85 GLN A C 1
ATOM 705 O O . GLN A 1 85 ? -1.621 8.245 -21.778 1.00 82.81 85 GLN A O 1
ATOM 710 N N . GLU A 1 86 ? -1.693 9.733 -23.475 1.00 90.19 86 GLU A N 1
ATOM 711 C CA . GLU A 1 86 ? -1.782 10.949 -22.672 1.00 90.19 86 GLU A CA 1
ATOM 712 C C . GLU A 1 86 ? -3.112 11.028 -21.930 1.00 90.19 86 GLU A C 1
ATOM 714 O O . GLU A 1 86 ? -3.094 11.252 -20.728 1.00 90.19 86 GLU A O 1
ATOM 719 N N . GLN A 1 87 ? -4.240 10.707 -22.565 1.00 93.06 87 GLN A N 1
ATOM 720 C CA . GLN A 1 87 ? -5.549 10.615 -21.913 1.00 93.06 87 GLN A CA 1
ATOM 721 C C . GLN A 1 87 ? -5.548 9.581 -20.784 1.00 93.06 87 GLN A C 1
ATOM 723 O O . GLN A 1 87 ? -5.963 9.885 -19.672 1.00 93.06 87 GLN A O 1
ATOM 728 N N . ARG A 1 88 ? -4.984 8.382 -21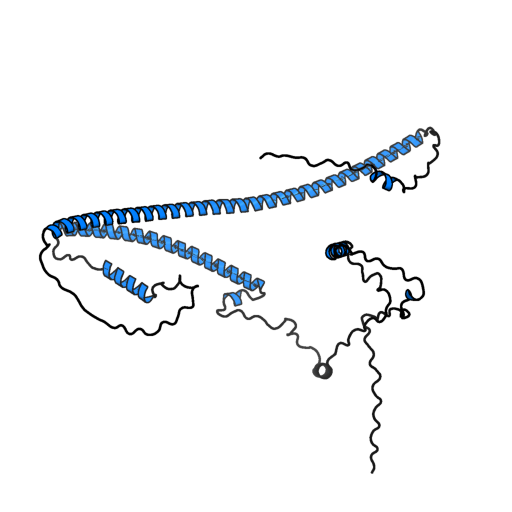.000 1.00 87.75 88 ARG A N 1
ATOM 729 C CA . ARG A 1 88 ? -4.820 7.392 -19.917 1.00 87.75 88 ARG A CA 1
ATOM 730 C C . ARG A 1 88 ? -3.890 7.873 -18.805 1.00 87.75 88 ARG A C 1
ATOM 732 O O . ARG A 1 88 ? -3.959 7.360 -17.692 1.00 87.75 88 ARG A O 1
ATOM 739 N N . ARG A 1 89 ? -2.928 8.747 -19.104 1.00 92.69 89 ARG A N 1
ATOM 740 C CA . ARG A 1 89 ? -2.022 9.324 -18.102 1.00 92.69 89 ARG A CA 1
ATOM 741 C C . ARG A 1 89 ? -2.719 10.434 -17.320 1.00 92.69 89 ARG A C 1
ATOM 743 O O . ARG A 1 89 ? -2.614 10.424 -16.104 1.00 92.69 89 ARG A O 1
ATOM 750 N N . LEU A 1 90 ? -3.459 11.303 -18.003 1.00 89.44 90 LEU A N 1
ATOM 751 C CA . LEU A 1 90 ? -4.270 12.364 -17.414 1.00 89.44 90 LEU A CA 1
ATOM 752 C C . LEU A 1 90 ? -5.366 11.789 -16.524 1.00 89.44 90 LEU A C 1
ATOM 754 O O . LEU A 1 90 ? -5.482 12.221 -15.393 1.00 89.44 90 LEU A O 1
ATOM 758 N N . GLN A 1 91 ? -6.074 10.748 -16.964 1.00 85.94 91 GLN A N 1
ATOM 759 C CA . GLN A 1 91 ? -7.099 10.091 -16.151 1.00 85.94 91 GLN A CA 1
ATOM 760 C C . GLN A 1 91 ? -6.516 9.487 -14.866 1.00 85.94 91 GLN A C 1
ATOM 762 O O . GLN A 1 91 ? -7.067 9.674 -13.789 1.00 85.94 91 GLN A O 1
ATOM 767 N N . ARG A 1 92 ? -5.347 8.834 -14.951 1.00 85.44 92 ARG A N 1
ATOM 768 C CA . ARG A 1 92 ? -4.635 8.341 -13.759 1.00 85.44 92 ARG A CA 1
ATOM 769 C C . ARG A 1 92 ? -4.169 9.475 -12.847 1.00 85.44 92 ARG A C 1
ATOM 771 O O . ARG A 1 92 ? -4.203 9.325 -11.633 1.00 85.44 92 ARG A O 1
ATOM 778 N N . GLU A 1 93 ? -3.719 10.585 -13.424 1.00 90.06 93 GLU A N 1
ATOM 779 C CA . GLU A 1 93 ? -3.281 11.758 -12.667 1.00 90.06 93 GLU A CA 1
ATOM 780 C C . GLU A 1 93 ? -4.461 12.483 -12.000 1.00 90.06 93 GLU A C 1
ATOM 782 O O . GLU A 1 93 ? -4.328 12.934 -10.867 1.00 90.06 93 GLU A O 1
ATOM 787 N N . GLU A 1 94 ? -5.620 12.562 -12.653 1.00 90.69 94 GLU A N 1
ATOM 788 C CA . GLU A 1 94 ? -6.857 13.110 -12.087 1.00 90.69 94 GLU A CA 1
ATOM 789 C C . GLU A 1 94 ? -7.394 12.231 -10.956 1.00 90.69 94 GLU A C 1
ATOM 791 O O . GLU A 1 94 ? -7.663 12.751 -9.876 1.00 90.69 94 GLU A O 1
ATOM 796 N N . GLU A 1 95 ? -7.449 10.908 -11.140 1.00 87.56 95 GLU A N 1
ATOM 797 C CA . GLU A 1 95 ? -7.829 9.963 -10.080 1.00 87.56 95 GLU A CA 1
ATOM 798 C C . GLU A 1 95 ? -6.861 10.029 -8.882 1.00 87.56 95 GLU A C 1
ATOM 800 O O . GLU A 1 95 ? -7.286 10.003 -7.725 1.00 87.56 95 GLU A O 1
ATOM 805 N N . GLU A 1 96 ? -5.551 10.161 -9.127 1.00 87.69 96 GLU A N 1
ATOM 806 C CA . GLU A 1 96 ? -4.552 10.330 -8.066 1.00 87.69 96 GLU A CA 1
ATOM 807 C C . GLU A 1 96 ? -4.710 11.675 -7.343 1.00 87.69 96 GLU A C 1
ATOM 809 O O . GLU A 1 96 ? -4.621 11.721 -6.113 1.00 87.69 96 GLU A O 1
ATOM 814 N N . ARG A 1 97 ? -4.990 12.762 -8.075 1.00 92.06 97 ARG A N 1
ATOM 815 C CA . ARG A 1 97 ? -5.258 14.086 -7.496 1.00 92.06 97 ARG A CA 1
ATOM 816 C C . ARG A 1 97 ? -6.528 14.085 -6.656 1.00 92.06 97 ARG A C 1
ATOM 818 O O . ARG A 1 97 ? -6.478 14.570 -5.530 1.00 92.06 97 ARG A O 1
ATOM 825 N N . GLU A 1 98 ? -7.619 13.494 -7.133 1.00 91.50 98 GLU A N 1
ATOM 826 C CA . GLU A 1 98 ? -8.876 13.399 -6.382 1.00 91.50 98 GLU A CA 1
ATOM 827 C C . GLU A 1 98 ? -8.693 12.561 -5.106 1.00 91.50 98 GLU A C 1
ATOM 829 O O . GLU A 1 98 ? -9.104 12.961 -4.012 1.00 91.50 98 GLU A O 1
ATOM 834 N N . MET A 1 99 ? -7.984 11.431 -5.198 1.00 81.06 99 MET A N 1
ATOM 835 C CA . MET A 1 99 ? -7.657 10.601 -4.037 1.00 81.06 99 MET A CA 1
ATOM 836 C C . MET A 1 99 ? -6.720 11.311 -3.053 1.00 81.06 99 MET A C 1
ATOM 838 O O . MET A 1 99 ? -6.861 11.148 -1.836 1.00 81.06 99 MET A O 1
ATOM 842 N N . ALA A 1 100 ? -5.772 12.111 -3.543 1.00 90.50 100 ALA A N 1
ATOM 843 C CA . ALA A 1 100 ? -4.896 12.924 -2.709 1.00 90.50 100 ALA A CA 1
ATOM 844 C C . ALA A 1 100 ? -5.665 14.057 -2.016 1.00 90.50 100 ALA A C 1
ATOM 846 O O . ALA A 1 100 ? -5.493 14.249 -0.813 1.00 90.50 100 ALA A O 1
ATOM 847 N N . GLU A 1 101 ? -6.546 14.768 -2.719 1.00 89.19 101 GLU A N 1
ATOM 848 C CA . GLU A 1 101 ? -7.401 15.808 -2.136 1.00 89.19 101 GLU A CA 1
ATOM 849 C C . GLU A 1 101 ? -8.353 15.233 -1.089 1.00 89.19 101 GLU A C 1
ATOM 851 O O . GLU A 1 101 ? -8.456 15.784 0.009 1.00 89.19 101 GLU A O 1
ATOM 856 N N . ARG A 1 102 ? -8.954 14.066 -1.350 1.00 86.00 102 ARG A N 1
ATOM 857 C CA . ARG A 1 102 ? -9.791 13.365 -0.370 1.00 86.00 102 ARG A CA 1
ATOM 858 C C . ARG A 1 102 ? -9.011 12.997 0.892 1.00 86.00 102 ARG A C 1
ATOM 860 O O . ARG A 1 102 ? -9.511 13.199 1.997 1.00 86.00 102 ARG A O 1
ATOM 867 N N . ARG A 1 103 ? -7.767 12.520 0.750 1.00 86.44 103 ARG A N 1
ATOM 868 C CA . ARG A 1 103 ? -6.873 12.244 1.890 1.00 86.44 103 ARG A CA 1
ATOM 869 C C . ARG A 1 103 ? -6.482 13.512 2.646 1.00 86.44 103 ARG A C 1
ATOM 871 O O . ARG A 1 103 ? -6.440 13.475 3.873 1.00 86.44 103 ARG A O 1
ATOM 878 N N . ARG A 1 104 ? -6.215 14.622 1.948 1.00 90.50 104 ARG A N 1
ATOM 879 C CA . ARG A 1 104 ? -5.888 15.909 2.586 1.00 90.50 104 ARG A CA 1
ATOM 880 C C . ARG A 1 104 ? -7.074 16.464 3.367 1.00 90.50 104 ARG A C 1
ATOM 882 O O . ARG A 1 104 ? -6.876 16.877 4.502 1.00 90.50 104 ARG A O 1
ATOM 889 N N . LEU A 1 105 ? -8.285 16.397 2.814 1.00 90.88 105 LEU A N 1
ATOM 890 C CA . LEU A 1 105 ? -9.517 16.792 3.503 1.00 90.88 105 LEU A CA 1
ATOM 891 C C . LEU A 1 105 ? -9.784 15.936 4.749 1.00 90.88 105 LEU A C 1
ATOM 893 O O . LEU A 1 105 ? -10.132 16.481 5.794 1.00 90.88 105 LEU A O 1
ATOM 897 N N . ASP A 1 106 ? -9.579 14.618 4.680 1.00 82.81 106 ASP A N 1
ATOM 898 C CA . ASP A 1 106 ? -9.751 13.737 5.843 1.00 82.81 106 ASP A CA 1
ATOM 899 C C . ASP A 1 106 ? -8.663 13.961 6.917 1.00 82.81 106 ASP A C 1
ATOM 901 O O . ASP A 1 106 ? -8.958 13.897 8.115 1.00 82.81 106 ASP A O 1
ATOM 905 N N . GLU A 1 107 ? -7.416 14.260 6.528 1.00 84.38 107 GLU A N 1
ATOM 906 C CA . GLU A 1 107 ? -6.343 14.625 7.466 1.00 84.38 107 GLU A CA 1
ATOM 907 C C . GLU A 1 107 ? -6.587 16.002 8.099 1.00 84.38 107 GLU A C 1
ATOM 909 O O . GLU A 1 107 ? -6.424 16.155 9.308 1.00 84.38 107 GLU A O 1
ATOM 914 N N . GLU A 1 108 ? -7.023 16.992 7.322 1.00 88.12 108 GLU A N 1
ATOM 915 C CA . GLU A 1 108 ? -7.365 18.328 7.816 1.00 88.12 108 GLU A CA 1
ATOM 916 C C . GLU A 1 108 ? -8.573 18.273 8.755 1.00 88.12 108 GLU A C 1
ATOM 918 O O . GLU A 1 108 ? -8.532 18.821 9.858 1.00 88.12 108 GLU A O 1
ATOM 923 N N . ARG A 1 109 ? -9.606 17.499 8.408 1.00 89.12 109 ARG A N 1
ATOM 924 C CA . ARG A 1 109 ? -10.736 17.238 9.299 1.00 89.12 109 ARG A CA 1
ATOM 925 C C . ARG A 1 109 ? -10.284 16.576 10.602 1.00 89.12 109 ARG A C 1
ATOM 927 O O . ARG A 1 109 ? -10.671 17.029 11.674 1.00 89.12 109 ARG A O 1
ATOM 934 N N . ARG A 1 110 ? -9.408 15.571 10.548 1.00 87.19 110 ARG A N 1
ATOM 935 C CA . ARG A 1 110 ? -8.834 14.964 11.762 1.00 87.19 110 ARG A CA 1
ATOM 936 C C . ARG A 1 110 ? -8.016 15.951 12.591 1.00 87.19 110 ARG A C 1
ATOM 938 O O . ARG A 1 110 ? -8.166 15.967 13.808 1.00 87.19 110 ARG A O 1
ATOM 945 N N . ARG A 1 111 ? -7.197 16.797 11.962 1.00 88.69 111 ARG A N 1
ATOM 946 C CA . ARG A 1 111 ? -6.425 17.833 12.665 1.00 88.69 111 ARG A CA 1
ATOM 947 C C . ARG A 1 111 ? -7.334 18.858 13.331 1.00 88.69 111 ARG A C 1
ATOM 949 O O . ARG A 1 111 ? -7.120 19.161 14.497 1.00 88.69 111 ARG A O 1
ATOM 956 N N . THR A 1 112 ? -8.370 19.339 12.646 1.00 88.56 112 THR A N 1
ATOM 957 C CA . THR A 1 112 ? -9.333 20.283 13.239 1.00 88.56 112 THR A CA 1
ATOM 958 C C . THR A 1 112 ? -10.112 19.658 14.401 1.00 88.56 112 THR A C 1
ATOM 960 O O . THR A 1 112 ? -10.257 20.298 15.441 1.00 88.56 112 THR A O 1
ATOM 963 N N . GLU A 1 113 ? -10.528 18.390 14.297 1.00 86.44 113 GLU A N 1
ATOM 964 C CA . GLU A 1 113 ? -11.181 17.652 15.390 1.00 86.44 113 GLU A CA 1
ATOM 965 C C . GLU A 1 113 ? -10.225 17.429 16.587 1.00 86.44 113 GLU A C 1
ATOM 967 O O . GLU A 1 113 ? -10.631 17.561 17.747 1.00 86.44 113 GLU A O 1
ATOM 972 N N . GLU A 1 114 ? -8.940 17.145 16.343 1.00 85.19 114 GLU A N 1
ATOM 973 C CA . GLU A 1 114 ? -7.914 17.016 17.388 1.00 85.19 114 GLU A CA 1
ATOM 974 C C . GLU A 1 114 ? -7.574 18.355 18.054 1.00 85.19 114 GLU A C 1
ATOM 976 O O . GLU A 1 114 ? -7.456 18.420 19.282 1.00 85.19 114 GLU A O 1
ATOM 981 N N . GLU A 1 115 ? -7.461 19.434 17.280 1.00 88.19 115 GLU A N 1
ATOM 982 C CA . GLU A 1 115 ? -7.240 20.790 17.780 1.00 88.19 115 GLU A CA 1
ATOM 983 C C . GLU A 1 115 ? -8.448 21.300 18.571 1.00 88.19 115 GLU A C 1
ATOM 985 O O . GLU A 1 115 ? -8.271 21.875 19.647 1.00 88.19 115 GLU A O 1
ATOM 990 N N . GLU A 1 116 ? -9.678 21.025 18.127 1.00 88.25 116 GLU A N 1
ATOM 991 C CA . GLU A 1 116 ? -10.890 21.370 18.872 1.00 88.25 116 GLU A CA 1
ATOM 992 C C . GLU A 1 116 ? -10.992 20.555 20.168 1.00 88.25 116 GLU A C 1
ATOM 994 O O . GLU A 1 116 ? -11.272 21.113 21.234 1.00 88.25 116 GLU A O 1
ATOM 999 N N . ARG A 1 117 ? -10.689 19.250 20.133 1.00 86.75 117 ARG A N 1
ATOM 1000 C CA . ARG A 1 117 ? -10.648 18.402 21.334 1.00 86.75 117 ARG A CA 1
ATOM 1001 C C . ARG A 1 117 ? -9.573 18.871 22.313 1.00 86.75 117 ARG A C 1
ATOM 1003 O O . ARG A 1 117 ? -9.830 18.931 23.517 1.00 86.75 117 ARG A O 1
ATOM 1010 N N . LYS A 1 118 ? -8.394 19.254 21.818 1.00 89.25 118 LYS A N 1
ATOM 1011 C CA . LYS A 1 118 ? -7.308 19.821 22.627 1.00 89.25 118 LYS A CA 1
ATOM 1012 C C . LYS A 1 118 ? -7.718 21.161 23.240 1.00 89.25 118 LYS A C 1
ATOM 1014 O O . LYS A 1 118 ? -7.546 21.340 24.443 1.00 89.25 118 LYS A O 1
ATOM 1019 N N . LYS A 1 119 ? -8.351 22.048 22.468 1.00 88.50 119 LYS A N 1
ATOM 1020 C CA . LYS A 1 119 ? -8.859 23.348 22.933 1.00 88.50 119 LYS A CA 1
ATOM 1021 C C . LYS A 1 119 ? -9.987 23.199 23.961 1.00 88.50 119 LYS A C 1
ATOM 1023 O O . LYS A 1 119 ? -10.037 23.958 24.927 1.00 88.50 119 LYS A O 1
ATOM 1028 N N . ARG A 1 120 ? -10.870 22.202 23.818 1.00 87.81 120 ARG A N 1
ATOM 1029 C CA . ARG A 1 120 ? -11.895 21.869 24.827 1.00 87.81 120 ARG A CA 1
ATOM 1030 C C . ARG A 1 120 ? -11.266 21.389 26.135 1.00 87.81 120 ARG A C 1
ATOM 1032 O O . ARG A 1 120 ? -11.626 21.903 27.191 1.00 87.81 120 ARG A O 1
ATOM 1039 N N . LEU A 1 121 ? -10.289 20.482 26.064 1.00 84.62 121 LEU A N 1
ATOM 1040 C CA . LEU A 1 121 ? -9.566 19.985 27.241 1.00 84.62 121 LEU A CA 1
ATOM 1041 C C . LEU A 1 121 ? -8.754 21.086 27.937 1.00 84.62 121 LEU A C 1
ATOM 1043 O O . LEU A 1 121 ? -8.711 21.134 29.163 1.00 84.62 121 LEU A O 1
ATOM 1047 N N . GLU A 1 122 ? -8.124 21.982 27.179 1.00 86.38 122 GLU A N 1
ATOM 1048 C CA . GLU A 1 122 ? -7.381 23.122 27.723 1.00 86.38 122 GLU A CA 1
ATOM 1049 C C . GLU A 1 122 ? -8.311 24.138 28.401 1.00 86.38 122 GLU A C 1
ATOM 1051 O O . GLU A 1 122 ? -8.035 24.575 29.517 1.00 86.38 122 GLU A O 1
ATOM 1056 N N . ASN A 1 123 ? -9.464 24.445 27.798 1.00 85.19 123 ASN A N 1
ATOM 1057 C CA . ASN A 1 123 ? -10.472 25.313 28.410 1.00 85.19 123 ASN A CA 1
ATOM 1058 C C . ASN A 1 123 ? -11.082 24.705 29.685 1.00 85.19 123 ASN A C 1
ATOM 1060 O O . ASN A 1 123 ? -11.335 25.428 30.649 1.00 85.19 123 ASN A O 1
ATOM 1064 N N . GLU A 1 124 ? -11.308 23.390 29.719 1.00 85.56 124 GLU A N 1
ATOM 1065 C CA . GLU A 1 124 ? -11.788 22.685 30.913 1.00 85.56 124 GLU A CA 1
ATOM 1066 C C . GLU A 1 124 ? -10.730 22.672 32.026 1.00 85.56 124 GLU A C 1
ATOM 1068 O O . GLU A 1 124 ? -11.037 23.001 33.174 1.00 85.56 124 GLU A O 1
ATOM 1073 N N . LYS A 1 125 ? -9.463 22.390 31.689 1.00 87.56 125 LYS A N 1
ATOM 1074 C CA . LYS A 1 125 ? -8.339 22.482 32.634 1.00 87.56 125 LYS A CA 1
ATOM 1075 C C . LYS A 1 125 ? -8.176 23.894 33.183 1.00 87.56 125 LYS A C 1
ATOM 1077 O O . LYS A 1 125 ? -8.097 24.054 34.395 1.00 87.56 125 LYS A O 1
ATOM 1082 N N . ARG A 1 126 ? -8.222 24.916 32.327 1.00 86.25 126 ARG A N 1
ATOM 1083 C CA . ARG A 1 126 ? -8.136 26.324 32.733 1.00 86.25 126 ARG A CA 1
ATOM 1084 C C . ARG A 1 126 ? -9.293 26.733 33.648 1.00 86.25 126 ARG A C 1
ATOM 1086 O O . ARG A 1 126 ? -9.071 27.469 34.605 1.00 86.25 126 ARG A O 1
ATOM 1093 N N . LYS A 1 127 ? -10.516 26.237 33.415 1.00 85.50 127 LYS A N 1
ATOM 1094 C CA . LYS A 1 127 ? -11.651 26.441 34.336 1.00 85.50 127 LYS A CA 1
ATOM 1095 C C . LYS A 1 127 ? -11.425 25.751 35.682 1.00 85.50 127 LYS A C 1
ATOM 1097 O O . LYS A 1 127 ? -11.650 26.370 36.717 1.00 85.50 127 LYS A O 1
ATOM 1102 N N . ARG A 1 128 ? -10.929 24.512 35.677 1.00 84.81 128 ARG A N 1
ATOM 1103 C CA . ARG A 1 128 ? -10.642 23.738 36.894 1.00 84.81 128 ARG A CA 1
ATOM 1104 C C . ARG A 1 128 ? -9.494 24.332 37.710 1.00 84.81 128 ARG A C 1
ATOM 1106 O O . ARG A 1 128 ? -9.549 24.331 38.934 1.00 84.81 128 ARG A O 1
ATOM 1113 N N . GLU A 1 129 ? -8.474 24.871 37.051 1.00 84.56 129 GLU A N 1
ATOM 1114 C CA . GLU A 1 129 ? -7.377 25.600 37.691 1.00 84.56 129 GLU A CA 1
ATOM 1115 C C . GLU A 1 129 ? -7.832 26.958 38.224 1.00 84.56 129 GLU A C 1
ATOM 1117 O O . GLU A 1 129 ? -7.477 27.296 39.348 1.00 84.56 129 GLU A O 1
ATOM 1122 N N . ALA A 1 130 ? -8.675 27.695 37.493 1.00 85.62 130 ALA A N 1
ATOM 1123 C CA . ALA A 1 130 ? -9.278 28.930 37.994 1.00 85.62 130 ALA A CA 1
ATOM 1124 C C . ALA A 1 130 ? -10.172 28.675 39.220 1.00 85.62 130 ALA A C 1
ATOM 1126 O O . ALA A 1 130 ? -10.130 29.439 40.182 1.00 85.62 130 ALA A O 1
ATOM 1127 N N . GLU A 1 131 ? -10.934 27.577 39.238 1.00 82.75 131 GLU A N 1
ATOM 1128 C CA . GLU A 1 131 ? -11.730 27.162 40.396 1.00 82.75 131 GLU A CA 1
ATOM 1129 C C . GLU A 1 131 ? -10.842 26.714 41.567 1.00 82.75 131 GLU A C 1
ATOM 1131 O O . GLU A 1 131 ? -11.081 27.107 42.710 1.00 82.75 131 GLU A O 1
ATOM 1136 N N . ARG A 1 132 ? -9.768 25.957 41.300 1.00 82.56 132 ARG A N 1
ATOM 1137 C CA . ARG A 1 132 ? -8.791 25.548 42.320 1.00 82.56 132 ARG A CA 1
ATOM 1138 C C . ARG A 1 132 ? -8.058 26.746 42.910 1.00 82.56 132 ARG A C 1
ATOM 1140 O O . ARG A 1 132 ? -7.879 26.787 44.121 1.00 82.56 132 ARG A O 1
ATOM 1147 N N . LEU A 1 133 ? -7.664 27.715 42.087 1.00 81.50 133 LEU A N 1
ATOM 1148 C CA . LEU A 1 133 ? -7.010 28.947 42.520 1.00 81.50 133 LEU A CA 1
ATOM 1149 C C . LEU A 1 133 ? -7.978 29.822 43.320 1.00 81.50 133 LEU A C 1
ATOM 1151 O O . LEU A 1 133 ? -7.606 30.320 44.374 1.00 81.50 133 LEU A O 1
ATOM 1155 N N . LYS A 1 134 ? -9.243 29.928 42.896 1.00 81.19 134 LYS A N 1
ATOM 1156 C CA . LYS A 1 134 ? -10.297 30.616 43.655 1.00 81.19 134 LYS A CA 1
ATOM 1157 C C . LYS A 1 134 ? -10.550 29.945 45.009 1.00 81.19 134 LYS A C 1
ATOM 1159 O O . LYS A 1 134 ? -10.661 30.626 46.023 1.00 81.19 134 LYS A O 1
ATOM 1164 N N . ARG A 1 135 ? -10.571 28.609 45.057 1.00 78.56 135 ARG A N 1
ATOM 1165 C CA . ARG A 1 135 ? -10.695 27.831 46.300 1.00 78.56 135 ARG A CA 1
ATOM 1166 C C . ARG A 1 135 ? -9.460 27.971 47.190 1.00 78.56 135 ARG A C 1
ATOM 1168 O O . ARG A 1 135 ? -9.605 28.114 48.398 1.00 78.56 135 ARG A O 1
ATOM 1175 N N . GLN A 1 136 ? -8.263 27.972 46.607 1.00 77.19 136 GLN A N 1
ATOM 1176 C CA . GLN A 1 136 ? -7.012 28.192 47.327 1.00 77.19 136 GLN A CA 1
ATOM 1177 C C . GLN A 1 136 ? -6.928 29.618 47.872 1.00 77.19 136 GLN A C 1
ATOM 1179 O O . GLN A 1 136 ? -6.492 29.788 48.997 1.00 77.19 136 GLN A O 1
ATOM 1184 N N . GLN A 1 137 ? -7.394 30.627 47.137 1.00 76.00 137 GLN A N 1
ATOM 1185 C CA . GLN A 1 137 ? -7.437 32.013 47.601 1.00 76.00 137 GLN A CA 1
ATOM 1186 C C . GLN A 1 137 ? -8.426 32.189 48.763 1.00 76.00 137 GLN A C 1
ATOM 1188 O O . GLN A 1 137 ? -8.099 32.847 49.747 1.00 76.00 137 GLN A O 1
ATOM 1193 N N . MET A 1 138 ? -9.585 31.524 48.708 1.00 70.56 138 MET A N 1
ATOM 1194 C CA . MET A 1 138 ? -10.545 31.486 49.821 1.00 70.56 138 MET A CA 1
ATOM 1195 C C . MET A 1 138 ? -9.999 30.727 51.046 1.00 70.56 138 MET A C 1
ATOM 1197 O O . MET A 1 138 ? -10.308 31.090 52.173 1.00 70.56 138 MET A O 1
ATOM 1201 N N . MET A 1 139 ? -9.165 29.700 50.846 1.00 67.50 139 MET A N 1
ATOM 1202 C CA . MET A 1 139 ? -8.565 28.905 51.929 1.00 67.50 139 MET A CA 1
ATOM 1203 C C . MET A 1 139 ? -7.299 29.555 52.519 1.00 67.50 139 MET A C 1
ATOM 1205 O O . MET A 1 139 ? -7.064 29.477 53.721 1.00 67.50 139 MET A O 1
ATOM 1209 N N . ALA A 1 140 ? -6.508 30.246 51.697 1.00 58.44 140 ALA A N 1
ATOM 1210 C CA . ALA A 1 140 ? -5.328 31.005 52.109 1.00 58.44 140 ALA A CA 1
ATOM 1211 C C . ALA A 1 140 ? -5.697 32.290 52.868 1.00 58.44 140 ALA A C 1
ATOM 1213 O O . ALA A 1 140 ? -4.908 32.751 53.686 1.00 58.44 140 ALA A O 1
ATOM 1214 N N . GLY A 1 141 ? -6.915 32.815 52.682 1.00 55.75 141 GLY A N 1
ATOM 1215 C CA . GLY A 1 141 ? -7.481 33.846 53.557 1.00 55.75 141 GLY A CA 1
ATOM 1216 C C . GLY A 1 141 ? -7.760 33.371 54.993 1.00 55.75 141 GLY A C 1
ATOM 1217 O O . GLY A 1 141 ? -7.924 34.206 55.875 1.00 55.75 141 GLY A O 1
ATOM 1218 N N . SER A 1 142 ? -7.775 32.054 55.253 1.00 52.72 142 SER A N 1
ATOM 1219 C CA . SER A 1 142 ? -8.042 31.468 56.580 1.00 52.72 142 SER A CA 1
ATOM 1220 C C . SER A 1 142 ? -6.880 30.663 57.179 1.00 52.72 142 SER A C 1
ATOM 1222 O O . SER A 1 142 ? -7.027 30.138 58.279 1.00 52.72 142 SER A O 1
ATOM 1224 N N . PHE A 1 143 ? -5.726 30.563 56.508 1.00 43.06 143 PHE A N 1
ATOM 1225 C CA . PHE A 1 143 ? -4.572 29.779 56.986 1.00 43.06 143 PHE A CA 1
ATOM 1226 C C . PHE A 1 143 ? -3.229 30.515 56.805 1.00 43.06 143 PHE A C 1
ATOM 1228 O O . PHE A 1 143 ? -2.206 29.921 56.482 1.00 43.06 143 PHE A O 1
ATOM 1235 N N . ALA A 1 144 ? -3.196 31.832 57.015 1.00 44.72 144 ALA A N 1
ATOM 1236 C CA . ALA A 1 144 ? -1.945 32.593 57.117 1.00 44.72 144 ALA A CA 1
ATOM 1237 C C . ALA A 1 144 ? -1.385 32.562 58.554 1.00 44.72 144 ALA A C 1
ATOM 1239 O O . ALA A 1 144 ? -1.099 33.598 59.148 1.00 44.72 144 ALA A O 1
ATOM 1240 N N . GLY A 1 145 ? -1.261 31.368 59.139 1.00 45.38 145 GLY A N 1
ATOM 1241 C CA . GLY A 1 145 ? -0.779 31.226 60.509 1.00 45.38 145 GLY A CA 1
ATOM 1242 C C . GLY A 1 145 ? -0.539 29.786 60.930 1.00 45.38 145 GLY A C 1
ATOM 1243 O O . GLY A 1 145 ? -1.277 29.294 61.770 1.00 45.38 145 GLY A O 1
ATOM 1244 N N . ALA A 1 146 ? 0.466 29.116 60.355 1.00 39.41 146 ALA A N 1
ATOM 1245 C CA . ALA A 1 146 ? 1.300 28.138 61.067 1.00 39.41 146 ALA A CA 1
ATOM 1246 C C . ALA A 1 146 ? 2.333 27.460 60.147 1.00 39.41 146 ALA A C 1
ATOM 1248 O O . ALA A 1 146 ? 1.987 26.848 59.142 1.00 39.41 146 ALA A O 1
ATOM 1249 N N . ALA A 1 147 ? 3.576 27.487 60.631 1.00 36.47 147 ALA A N 1
ATOM 1250 C CA . ALA A 1 147 ? 4.593 26.442 60.525 1.00 36.47 147 ALA A CA 1
ATOM 1251 C C . ALA A 1 147 ? 5.343 26.233 59.193 1.00 36.47 147 ALA A C 1
ATOM 1253 O O . ALA A 1 147 ? 4.938 25.518 58.280 1.00 36.47 147 ALA A O 1
ATOM 1254 N N . SER A 1 148 ? 6.552 26.793 59.214 1.00 46.56 148 SER A N 1
ATOM 1255 C CA . SER A 1 148 ? 7.801 26.271 58.658 1.00 46.56 148 SER A CA 1
ATOM 1256 C C . SER A 1 148 ? 7.986 24.751 58.801 1.00 46.56 148 SER A C 1
ATOM 1258 O O . SER A 1 148 ? 7.764 24.202 59.880 1.00 46.56 148 SER A O 1
ATOM 1260 N N . GLY A 1 149 ? 8.531 24.106 57.767 1.00 36.19 149 GLY A N 1
ATOM 1261 C CA . GLY A 1 149 ? 9.018 22.726 57.833 1.00 36.19 149 GLY A CA 1
ATOM 1262 C C . GLY A 1 149 ? 9.673 22.280 56.525 1.00 36.19 149 GLY A C 1
ATOM 1263 O O . GLY A 1 149 ? 8.993 21.900 55.578 1.00 36.19 149 GLY A O 1
ATOM 1264 N N . GLU A 1 150 ? 10.997 22.367 56.481 1.00 48.53 150 GLU A N 1
ATOM 1265 C CA . GLU A 1 150 ? 11.903 21.903 55.422 1.00 48.53 150 GLU A CA 1
ATOM 1266 C C . GLU A 1 150 ? 11.885 20.363 55.261 1.00 48.53 150 GLU A C 1
ATOM 1268 O O . GLU A 1 150 ? 11.802 19.660 56.270 1.00 48.53 150 GLU A O 1
ATOM 1273 N N . PRO A 1 151 ? 12.042 19.797 54.044 1.00 45.91 151 PRO A N 1
ATOM 1274 C CA . PRO A 1 151 ? 12.399 18.393 53.875 1.00 45.91 151 PRO A CA 1
ATOM 1275 C C . PRO A 1 151 ? 13.768 18.242 53.191 1.00 45.91 151 PRO A C 1
ATOM 1277 O O . PRO A 1 151 ? 13.895 18.353 51.971 1.00 45.91 151 PRO A O 1
ATOM 1280 N N . GLY A 1 152 ? 14.797 17.916 53.973 1.00 46.97 152 GLY A N 1
ATOM 1281 C CA . GLY A 1 152 ? 16.063 17.396 53.458 1.00 46.97 152 GLY A CA 1
ATOM 1282 C C . GLY A 1 152 ? 15.955 15.905 53.127 1.00 46.97 152 GLY A C 1
ATOM 1283 O O . GLY A 1 152 ? 15.351 15.154 53.889 1.00 46.97 152 GLY A O 1
ATOM 1284 N N . ARG A 1 153 ? 16.552 15.470 52.005 1.00 54.88 153 ARG A N 1
ATOM 1285 C CA . ARG A 1 153 ? 17.004 14.084 51.748 1.00 54.88 153 ARG A CA 1
ATOM 1286 C C . ARG A 1 153 ? 17.904 14.030 50.506 1.00 54.88 153 ARG A C 1
ATOM 1288 O O . ARG A 1 153 ? 17.436 14.114 49.375 1.00 54.88 153 ARG A O 1
ATOM 1295 N N . ASN A 1 154 ? 19.200 13.859 50.760 1.00 44.25 154 ASN A N 1
ATOM 1296 C CA . ASN A 1 154 ? 20.262 13.621 49.784 1.00 44.25 154 ASN A CA 1
ATOM 1297 C C . ASN A 1 154 ? 20.294 12.136 49.373 1.00 44.25 154 ASN A C 1
ATOM 1299 O O . ASN A 1 154 ? 20.473 11.278 50.235 1.00 44.25 154 ASN A O 1
ATOM 1303 N N . PHE A 1 155 ? 20.192 11.830 48.075 1.00 44.16 155 PHE A N 1
ATOM 1304 C CA . PHE A 1 155 ? 20.607 10.539 47.508 1.00 44.16 155 PHE A CA 1
ATOM 1305 C C . PHE A 1 155 ? 21.618 10.771 46.382 1.00 44.16 155 PHE A C 1
ATOM 1307 O O . PHE A 1 155 ? 21.335 11.458 45.402 1.00 44.16 155 PHE A O 1
ATOM 1314 N N . VAL A 1 156 ? 22.802 10.179 46.544 1.00 42.84 156 VAL A N 1
ATOM 1315 C CA . VAL A 1 156 ? 23.884 10.116 45.557 1.00 42.84 156 VAL A CA 1
ATOM 1316 C C . VAL A 1 156 ? 23.560 9.001 44.558 1.00 42.84 156 VAL A C 1
ATOM 1318 O O . VAL A 1 156 ? 23.460 7.836 44.934 1.00 42.84 156 VAL A O 1
ATOM 1321 N N . ILE A 1 157 ? 23.388 9.358 43.283 1.00 46.91 157 ILE A N 1
ATOM 1322 C CA . ILE A 1 157 ? 23.258 8.420 42.160 1.00 46.91 157 ILE A CA 1
ATOM 1323 C C . ILE A 1 157 ? 24.648 8.259 41.539 1.00 46.91 157 ILE A C 1
ATOM 1325 O O . ILE A 1 157 ? 25.163 9.192 40.921 1.00 46.91 157 ILE A O 1
ATOM 1329 N N . ASN A 1 158 ? 25.237 7.068 41.671 1.00 39.50 158 ASN A N 1
ATOM 1330 C CA . ASN A 1 158 ? 26.400 6.670 40.881 1.00 39.50 158 ASN A CA 1
ATOM 1331 C C . ASN A 1 158 ? 25.988 6.559 39.409 1.00 39.50 158 ASN A C 1
ATOM 1333 O O . ASN A 1 158 ? 25.056 5.834 39.063 1.00 39.50 158 ASN A O 1
ATOM 1337 N N . LYS A 1 159 ? 26.675 7.308 38.547 1.00 37.94 159 LYS A N 1
ATOM 1338 C CA . LYS A 1 159 ? 26.415 7.390 37.110 1.00 37.94 159 LYS A CA 1
ATOM 1339 C C . LYS A 1 159 ? 27.583 6.746 36.371 1.00 37.94 159 LYS A C 1
ATOM 1341 O O . LYS A 1 159 ? 28.626 7.376 36.236 1.00 37.94 159 LYS A O 1
ATOM 1346 N N . SER A 1 160 ? 27.406 5.513 35.903 1.00 36.38 160 SER A N 1
ATOM 1347 C CA . SER A 1 160 ? 28.324 4.870 34.962 1.00 36.38 160 SER A CA 1
ATOM 1348 C C . SER A 1 160 ? 27.733 4.838 33.548 1.00 36.38 160 SER A C 1
ATOM 1350 O O . SER A 1 160 ? 26.557 4.550 33.332 1.00 36.38 160 SER A O 1
ATOM 1352 N N . ASP A 1 161 ? 28.606 5.198 32.609 1.00 36.41 161 ASP A N 1
ATOM 1353 C CA . ASP A 1 161 ? 28.622 4.887 31.179 1.00 36.41 161 ASP A CA 1
ATOM 1354 C C . ASP A 1 161 ? 27.557 5.477 30.249 1.00 36.41 161 ASP A C 1
ATOM 1356 O O . ASP A 1 161 ? 26.667 4.838 29.690 1.00 36.41 161 ASP A O 1
ATOM 1360 N N . LYS A 1 162 ? 27.814 6.751 29.946 1.00 47.22 162 LYS A N 1
ATOM 1361 C CA . LYS A 1 162 ? 27.450 7.424 28.702 1.00 47.22 162 LYS A CA 1
ATOM 1362 C C . LYS A 1 162 ? 28.448 7.032 27.599 1.00 47.22 162 LYS A C 1
ATOM 1364 O O . LYS A 1 162 ? 29.445 7.716 27.408 1.00 47.22 162 LYS A O 1
ATOM 1369 N N . SER A 1 163 ? 28.160 5.979 26.832 1.00 43.59 163 SER A N 1
ATOM 1370 C CA . SER A 1 163 ? 28.764 5.786 25.502 1.00 43.59 163 SER A CA 1
ATOM 1371 C C . SER A 1 163 ? 27.883 4.923 24.594 1.00 43.59 163 SER A C 1
ATOM 1373 O O . SER A 1 163 ? 27.948 3.697 24.613 1.00 43.59 163 SER A O 1
ATOM 1375 N N . LYS A 1 164 ? 27.014 5.590 23.823 1.00 45.94 164 LYS A N 1
ATOM 1376 C CA . LYS A 1 164 ? 26.442 5.144 22.533 1.00 45.94 164 LYS A CA 1
ATOM 1377 C C . LYS A 1 164 ? 25.585 6.279 21.971 1.00 45.94 164 LYS A C 1
ATOM 1379 O O . LYS A 1 164 ? 24.360 6.268 22.026 1.00 45.94 164 LYS A O 1
ATOM 1384 N N . MET A 1 165 ? 26.270 7.308 21.482 1.00 45.59 165 MET A N 1
ATOM 1385 C CA . MET A 1 165 ? 25.690 8.472 20.810 1.00 45.59 165 MET A CA 1
ATOM 1386 C C . MET A 1 165 ? 26.247 8.522 19.384 1.00 45.59 165 MET A C 1
ATOM 1388 O O . MET A 1 165 ? 26.968 9.433 19.014 1.00 45.59 165 MET A O 1
ATOM 1392 N N . THR A 1 166 ? 25.957 7.482 18.604 1.00 44.91 166 THR A N 1
ATOM 1393 C CA . THR A 1 166 ? 26.227 7.405 17.162 1.00 44.91 166 THR A CA 1
ATOM 1394 C C . THR A 1 166 ? 25.256 6.396 16.552 1.00 44.91 166 THR A C 1
ATOM 1396 O O . THR A 1 166 ? 25.513 5.200 16.567 1.00 44.91 166 THR A O 1
ATOM 1399 N N . ASN A 1 167 ? 24.077 6.878 16.137 1.00 39.41 167 ASN A N 1
ATOM 1400 C CA . ASN A 1 167 ? 23.189 6.303 15.109 1.00 39.41 167 ASN A CA 1
ATOM 1401 C C . ASN A 1 167 ? 21.909 7.158 15.038 1.00 39.41 167 ASN A C 1
ATOM 1403 O O . ASN A 1 167 ? 20.874 6.810 15.603 1.00 39.41 167 ASN A O 1
ATOM 1407 N N . LEU A 1 168 ? 21.997 8.314 14.370 1.00 44.25 168 LEU A N 1
ATOM 1408 C CA . LEU A 1 168 ? 20.917 9.307 14.249 1.00 44.25 168 LEU A CA 1
ATOM 1409 C C . LEU A 1 168 ? 19.977 9.054 13.046 1.00 44.25 168 LEU A C 1
ATOM 1411 O O . LEU A 1 168 ? 19.182 9.912 12.696 1.00 44.25 168 LEU A O 1
ATOM 1415 N N . ALA A 1 169 ? 20.014 7.870 12.426 1.00 45.38 169 ALA A N 1
ATOM 1416 C CA . ALA A 1 169 ? 19.169 7.527 11.271 1.00 45.38 169 ALA A CA 1
ATOM 1417 C C . ALA A 1 169 ? 18.245 6.312 11.513 1.00 45.38 169 ALA A C 1
ATOM 1419 O O . ALA A 1 169 ? 17.827 5.646 10.574 1.00 45.38 169 ALA A O 1
ATOM 1420 N N . GLY A 1 170 ? 17.928 6.006 12.778 1.00 43.97 170 GLY A N 1
ATOM 1421 C CA . GLY A 1 170 ? 17.070 4.870 13.157 1.00 43.97 170 GLY A CA 1
ATOM 1422 C C . GLY A 1 170 ? 16.134 5.151 14.336 1.00 43.97 170 GLY A C 1
ATOM 1423 O O . GLY A 1 170 ? 15.755 4.230 15.056 1.00 43.97 170 GLY A O 1
ATOM 1424 N N . VAL A 1 171 ? 15.800 6.420 14.587 1.00 45.69 171 VAL A N 1
ATOM 1425 C CA . VAL A 1 171 ? 15.074 6.844 15.801 1.00 45.69 171 VAL A CA 1
ATOM 1426 C C . VAL A 1 171 ? 13.564 6.560 15.743 1.00 45.69 171 VAL A C 1
ATOM 1428 O O . VAL A 1 171 ? 12.928 6.510 16.788 1.00 45.69 171 VAL A O 1
ATOM 1431 N N . ASN A 1 172 ? 12.994 6.226 14.582 1.00 46.72 172 ASN A N 1
ATOM 1432 C CA . ASN A 1 172 ? 11.557 5.918 14.491 1.00 46.72 172 ASN A CA 1
ATOM 1433 C C . ASN A 1 172 ? 11.205 4.426 14.649 1.00 46.72 172 ASN A C 1
ATOM 1435 O O . ASN A 1 172 ? 10.030 4.083 14.623 1.00 46.72 172 ASN A O 1
ATOM 1439 N N . ALA A 1 173 ? 12.189 3.542 14.857 1.00 50.34 173 ALA A N 1
ATOM 1440 C CA . ALA A 1 173 ? 11.969 2.096 15.024 1.00 50.34 173 ALA A CA 1
ATOM 1441 C C . ALA A 1 173 ? 12.343 1.565 16.425 1.00 50.34 173 ALA A C 1
ATOM 1443 O O . ALA A 1 173 ? 12.385 0.358 16.648 1.00 50.34 173 ALA A O 1
ATOM 1444 N N . LYS A 1 174 ? 12.633 2.451 17.388 1.00 51.34 174 LYS A N 1
ATOM 1445 C CA . LYS A 1 174 ? 12.980 2.087 18.774 1.00 51.34 174 LYS A CA 1
ATOM 1446 C C . LYS A 1 174 ? 11.947 2.589 19.778 1.00 51.34 174 LYS A C 1
ATOM 1448 O O . LYS A 1 174 ? 12.287 3.281 20.725 1.00 51.34 174 LYS A O 1
ATOM 1453 N N . SER A 1 175 ? 10.688 2.236 19.560 1.00 54.91 175 SER A N 1
ATOM 1454 C CA . SER A 1 175 ? 9.760 1.939 20.659 1.00 54.91 175 SER A CA 1
ATOM 1455 C C . SER A 1 175 ? 8.528 1.216 20.121 1.00 54.91 175 SER A C 1
ATOM 1457 O O . SER A 1 175 ? 7.391 1.518 20.480 1.00 54.91 175 SER A O 1
ATOM 1459 N N . GLU A 1 176 ? 8.728 0.237 19.238 1.00 60.16 176 GLU A N 1
ATOM 1460 C CA . GLU A 1 176 ? 7.772 -0.855 19.270 1.00 60.16 176 GLU A CA 1
ATOM 1461 C C . GLU A 1 176 ? 7.981 -1.532 20.621 1.00 60.16 176 GLU A C 1
ATOM 1463 O O . GLU A 1 176 ? 9.064 -2.061 20.872 1.00 60.16 176 GLU A O 1
ATOM 1468 N N . MET A 1 177 ? 6.990 -1.444 21.517 1.00 62.56 177 MET A N 1
ATOM 1469 C CA . MET A 1 177 ? 6.976 -2.245 22.743 1.00 62.56 177 MET A CA 1
ATOM 1470 C C . MET A 1 177 ? 7.442 -3.660 22.388 1.00 62.56 177 MET A C 1
ATOM 1472 O O . MET A 1 177 ? 6.951 -4.234 21.406 1.00 62.56 177 MET A O 1
ATOM 1476 N N . ASN A 1 178 ? 8.402 -4.195 23.148 1.00 81.75 178 ASN A N 1
ATOM 1477 C CA . ASN A 1 178 ? 8.888 -5.558 22.949 1.00 81.75 178 ASN A CA 1
ATOM 1478 C C . ASN A 1 178 ? 7.670 -6.498 22.883 1.00 81.75 178 ASN A C 1
ATOM 1480 O O . ASN A 1 178 ? 6.659 -6.226 23.533 1.00 81.75 178 ASN A O 1
ATOM 1484 N N . LYS A 1 179 ? 7.717 -7.573 22.090 1.00 86.44 179 LYS A N 1
ATOM 1485 C CA . LYS A 1 179 ? 6.569 -8.485 21.919 1.00 86.44 179 LYS A CA 1
ATOM 1486 C C . LYS A 1 179 ? 5.976 -8.893 23.275 1.00 86.44 179 LYS A C 1
ATOM 1488 O O . LYS A 1 179 ? 4.766 -8.838 23.463 1.00 86.44 179 LYS A O 1
ATOM 1493 N N . GLU A 1 180 ? 6.853 -9.158 24.235 1.00 88.06 180 GLU A N 1
ATOM 1494 C CA . GLU A 1 180 ? 6.515 -9.455 25.625 1.00 88.06 180 GLU A CA 1
ATOM 1495 C C . GLU A 1 180 ? 5.823 -8.287 26.352 1.00 88.06 180 GLU A C 1
ATOM 1497 O O . GLU A 1 180 ? 4.808 -8.490 27.007 1.00 88.06 180 GLU A O 1
ATOM 1502 N N . GLN A 1 181 ? 6.270 -7.044 26.151 1.00 89.75 181 GLN A N 1
ATOM 1503 C CA . GLN A 1 181 ? 5.606 -5.850 26.691 1.00 89.75 181 GLN A CA 1
ATOM 1504 C C . GLN A 1 181 ? 4.212 -5.638 26.078 1.00 89.75 181 GLN A C 1
ATOM 1506 O O . GLN A 1 181 ? 3.284 -5.247 26.785 1.00 89.75 181 GLN A O 1
ATOM 1511 N N . LYS A 1 182 ? 4.034 -5.894 24.772 1.00 89.94 182 LYS A N 1
ATOM 1512 C CA . LYS A 1 182 ? 2.714 -5.831 24.111 1.00 89.94 182 LYS A CA 1
ATOM 1513 C C . LYS A 1 182 ? 1.775 -6.907 24.669 1.00 89.94 182 LYS A C 1
ATOM 1515 O O . LYS A 1 182 ? 0.601 -6.631 24.912 1.00 89.94 182 LYS A O 1
ATOM 1520 N N . GLU A 1 183 ? 2.280 -8.120 24.886 1.00 89.75 183 GLU A N 1
ATOM 1521 C CA . GLU A 1 183 ? 1.520 -9.224 25.480 1.00 89.75 183 GLU A CA 1
ATOM 1522 C C . GLU A 1 183 ? 1.162 -8.958 26.945 1.00 89.75 183 GLU A C 1
ATOM 1524 O O . GLU A 1 183 ? 0.018 -9.183 27.338 1.00 89.75 183 GLU A O 1
ATOM 1529 N N . GLU A 1 184 ? 2.083 -8.413 27.737 1.00 91.25 184 GLU A N 1
ATOM 1530 C CA . GLU A 1 184 ? 1.832 -8.017 29.122 1.00 91.25 184 GLU A CA 1
ATOM 1531 C C . GLU A 1 184 ? 0.814 -6.873 29.198 1.00 91.25 184 GLU A C 1
ATOM 1533 O O . GLU A 1 184 ? -0.139 -6.945 29.972 1.00 91.25 184 GLU A O 1
ATOM 1538 N N . ALA A 1 185 ? 0.917 -5.864 28.328 1.00 90.69 185 ALA A N 1
ATOM 1539 C CA . ALA A 1 185 ? -0.086 -4.807 28.222 1.00 90.69 185 ALA A CA 1
ATOM 1540 C C . ALA A 1 185 ? -1.463 -5.357 27.822 1.00 90.69 185 ALA A C 1
ATOM 1542 O O . ALA A 1 185 ? -2.474 -4.950 28.397 1.00 90.69 185 ALA A O 1
ATOM 1543 N N . ARG A 1 186 ? -1.519 -6.327 26.895 1.00 91.50 186 ARG A N 1
ATOM 1544 C CA . ARG A 1 186 ? -2.759 -7.034 26.543 1.00 91.50 186 ARG A CA 1
ATOM 1545 C C . ARG A 1 186 ? -3.311 -7.808 27.742 1.00 91.50 186 ARG A C 1
ATOM 1547 O O . ARG A 1 186 ? -4.503 -7.698 28.014 1.00 91.50 186 ARG A O 1
ATOM 1554 N N . ARG A 1 187 ? -2.481 -8.558 28.476 1.00 93.50 187 ARG A N 1
ATOM 1555 C CA . ARG A 1 187 ? -2.905 -9.287 29.685 1.00 93.50 187 ARG A CA 1
ATOM 1556 C C . ARG A 1 187 ? -3.427 -8.335 30.756 1.00 93.50 187 ARG A C 1
ATOM 1558 O O . ARG A 1 187 ? -4.505 -8.575 31.288 1.00 93.50 187 ARG A O 1
ATOM 1565 N N . ASN A 1 188 ? -2.727 -7.235 31.014 1.00 93.31 188 ASN A N 1
ATOM 1566 C CA . ASN A 1 188 ? -3.132 -6.217 31.983 1.00 93.31 188 ASN A CA 1
ATOM 1567 C C . ASN A 1 188 ? -4.451 -5.549 31.582 1.00 93.31 188 ASN A C 1
ATOM 1569 O O . ASN A 1 188 ? -5.317 -5.325 32.427 1.00 93.31 188 ASN A O 1
ATOM 1573 N N . PHE A 1 189 ? -4.641 -5.285 30.289 1.00 92.31 189 PHE A N 1
ATOM 1574 C CA . PHE A 1 189 ? -5.890 -4.748 29.760 1.00 92.31 189 PHE A CA 1
ATOM 1575 C C . PHE A 1 189 ? -7.053 -5.736 29.910 1.00 92.31 189 PHE A C 1
ATOM 1577 O O . PHE A 1 189 ? -8.117 -5.363 30.405 1.00 92.31 189 PHE A O 1
ATOM 1584 N N . ILE A 1 190 ? -6.845 -7.010 29.562 1.00 92.25 190 ILE A N 1
ATOM 1585 C CA . ILE A 1 190 ? -7.854 -8.062 29.747 1.00 92.25 190 ILE A CA 1
ATOM 1586 C C . ILE A 1 190 ? -8.182 -8.228 31.233 1.00 92.25 190 ILE A C 1
ATOM 1588 O O . ILE A 1 190 ? -9.354 -8.267 31.587 1.00 92.25 190 ILE A O 1
ATOM 1592 N N . ALA A 1 191 ? -7.184 -8.245 32.118 1.00 91.69 191 ALA A N 1
ATOM 1593 C CA . ALA A 1 191 ? -7.392 -8.326 33.563 1.00 91.69 191 ALA A CA 1
ATOM 1594 C C . ALA A 1 191 ? -8.165 -7.112 34.111 1.00 91.69 191 ALA A C 1
ATOM 1596 O O . ALA A 1 191 ? -9.009 -7.252 34.997 1.00 91.69 191 ALA A O 1
ATOM 1597 N N . ALA A 1 192 ? -7.929 -5.914 33.567 1.00 89.12 192 ALA A N 1
ATOM 1598 C CA . ALA A 1 192 ? -8.696 -4.723 33.916 1.00 89.12 192 ALA A CA 1
ATOM 1599 C C . ALA A 1 192 ? -10.166 -4.827 33.477 1.00 89.12 192 ALA A C 1
ATOM 1601 O O . ALA A 1 192 ? -11.044 -4.422 34.235 1.00 89.12 192 ALA A O 1
ATOM 1602 N N . ILE A 1 193 ? -10.438 -5.395 32.298 1.00 87.62 193 ILE A N 1
ATOM 1603 C CA . ILE A 1 193 ? -11.802 -5.603 31.784 1.00 87.62 193 ILE A CA 1
ATOM 1604 C C . ILE A 1 193 ? -12.518 -6.750 32.502 1.00 87.62 193 ILE A C 1
ATOM 1606 O O . ILE A 1 193 ? -13.711 -6.647 32.770 1.00 87.62 193 ILE A O 1
ATOM 1610 N N . SER A 1 194 ? -11.801 -7.829 32.814 1.00 85.62 194 SER A N 1
ATOM 1611 C CA . SER A 1 194 ? -12.347 -9.055 33.401 1.00 85.62 194 SER A CA 1
ATOM 1612 C C . SER A 1 194 ? -12.689 -8.922 34.886 1.00 85.62 194 SER A C 1
ATOM 1614 O O . SER A 1 194 ? -13.211 -9.870 35.475 1.00 85.62 194 SER A O 1
ATOM 1616 N N . ARG A 1 195 ? -12.405 -7.774 35.514 1.00 83.81 195 ARG A N 1
ATOM 1617 C CA . ARG A 1 195 ? -12.853 -7.500 36.880 1.00 83.81 195 ARG A CA 1
ATOM 1618 C C . ARG A 1 195 ? -14.379 -7.507 36.921 1.00 83.81 195 ARG A C 1
ATOM 1620 O O . ARG A 1 195 ? -15.031 -6.594 36.414 1.00 83.81 195 ARG A O 1
ATOM 1627 N N . MET A 1 196 ? -14.932 -8.560 37.518 1.00 76.75 196 MET A N 1
ATOM 1628 C CA . MET A 1 196 ? -16.372 -8.695 37.680 1.00 76.75 196 MET A CA 1
ATOM 1629 C C . MET A 1 196 ? -16.895 -7.621 38.642 1.00 76.75 196 MET A C 1
ATOM 1631 O O . MET A 1 196 ? -16.242 -7.334 39.648 1.00 76.75 196 MET A O 1
ATOM 1635 N N . PRO A 1 197 ? -18.047 -6.999 38.341 1.00 78.25 197 PRO A N 1
ATOM 1636 C CA . PRO A 1 197 ? -18.700 -6.113 39.292 1.00 78.25 197 PRO A CA 1
ATOM 1637 C C . PRO A 1 197 ? -19.157 -6.915 40.514 1.00 78.25 197 PRO A C 1
ATOM 1639 O O . PRO A 1 197 ? -19.658 -8.029 40.362 1.00 78.25 197 PRO A O 1
ATOM 1642 N N . ASP A 1 198 ? -18.996 -6.344 41.707 1.00 81.06 198 ASP A N 1
ATOM 1643 C CA . ASP A 1 198 ? -19.527 -6.944 42.930 1.00 81.06 198 ASP A CA 1
ATOM 1644 C C . ASP A 1 198 ? -21.059 -6.995 42.850 1.00 81.06 198 ASP A C 1
ATOM 1646 O O . ASP A 1 198 ? -21.719 -5.981 42.626 1.00 81.06 198 ASP A O 1
ATOM 1650 N N . ILE A 1 199 ? -21.596 -8.206 42.966 1.00 81.50 199 ILE A N 1
ATOM 1651 C CA . ILE A 1 199 ? -23.018 -8.545 42.824 1.00 81.50 199 ILE A CA 1
ATOM 1652 C C . ILE A 1 199 ? -23.693 -8.809 44.175 1.00 81.50 199 ILE A C 1
ATOM 1654 O O . ILE A 1 199 ? -24.912 -8.949 44.223 1.00 81.50 199 ILE A O 1
ATOM 1658 N N . SER A 1 200 ? -22.928 -8.868 45.268 1.00 82.75 200 SER A N 1
ATOM 1659 C CA . SER A 1 200 ? -23.390 -9.382 46.563 1.00 82.75 200 SER A CA 1
ATOM 1660 C C . SER A 1 200 ? -24.358 -8.460 47.322 1.00 82.75 200 SER A C 1
ATOM 1662 O O . SER A 1 200 ? -25.116 -8.942 48.158 1.00 82.75 200 SER A O 1
ATOM 1664 N N . GLY A 1 201 ? -24.380 -7.158 47.008 1.00 84.00 201 GLY A N 1
ATOM 1665 C CA . GLY A 1 201 ? -25.204 -6.153 47.701 1.00 84.00 201 GLY A CA 1
ATOM 1666 C C . GLY A 1 201 ? -26.276 -5.455 46.854 1.00 84.00 201 GLY A C 1
ATOM 1667 O O . GLY A 1 201 ? -26.855 -4.473 47.313 1.00 84.00 201 GLY A O 1
ATOM 1668 N N . LEU A 1 202 ? -26.522 -5.895 45.615 1.00 86.88 202 LEU A N 1
ATOM 1669 C CA . LEU A 1 202 ? -27.452 -5.227 44.691 1.00 86.88 202 LEU A CA 1
ATOM 1670 C C . LEU A 1 202 ? -28.896 -5.723 44.856 1.00 86.88 202 LEU A C 1
ATOM 1672 O O . LEU A 1 202 ? -29.146 -6.921 44.990 1.00 86.88 202 LEU A O 1
ATOM 1676 N N . LEU A 1 203 ? -29.865 -4.804 44.776 1.00 90.81 203 LEU A N 1
ATOM 1677 C CA . LEU A 1 203 ? -31.289 -5.146 44.753 1.00 90.81 203 LEU A CA 1
ATOM 1678 C C . LEU A 1 203 ? -31.695 -5.791 43.414 1.00 90.81 203 LEU A C 1
ATOM 1680 O O . LEU A 1 203 ? -31.072 -5.581 42.374 1.00 90.81 203 LEU A O 1
ATOM 1684 N N . VAL A 1 204 ? -32.817 -6.519 43.406 1.00 89.81 204 VAL A N 1
ATOM 1685 C CA . VAL A 1 204 ? -33.321 -7.251 42.222 1.00 89.81 204 VAL A CA 1
ATOM 1686 C C . VAL A 1 204 ? -33.536 -6.348 40.997 1.00 89.81 204 VAL A C 1
ATOM 1688 O O . VAL A 1 204 ? -33.269 -6.763 39.869 1.00 89.81 204 VAL A O 1
ATOM 1691 N N . ASN A 1 205 ? -34.003 -5.111 41.189 1.00 91.44 205 ASN A N 1
ATOM 1692 C CA . ASN A 1 205 ? -34.187 -4.167 40.082 1.00 91.44 205 ASN A CA 1
ATOM 1693 C C . ASN A 1 205 ? -32.850 -3.676 39.505 1.00 91.44 205 ASN A C 1
ATOM 1695 O O . ASN A 1 205 ? -32.716 -3.594 38.283 1.00 91.44 205 ASN A O 1
ATOM 1699 N N . ASP A 1 206 ? -31.849 -3.442 40.352 1.00 90.38 206 ASP A N 1
ATOM 1700 C CA . ASP A 1 206 ? -30.514 -3.023 39.915 1.00 90.38 206 ASP A CA 1
ATOM 1701 C C . ASP A 1 206 ? -29.794 -4.158 39.175 1.00 90.38 206 ASP A C 1
ATOM 1703 O O . ASP A 1 206 ? -29.124 -3.925 38.168 1.00 90.38 206 ASP A O 1
ATOM 1707 N N . LEU A 1 207 ? -30.006 -5.411 39.599 1.00 90.31 207 LEU A N 1
ATOM 1708 C CA . LEU A 1 207 ? -29.529 -6.597 38.881 1.00 90.31 207 LEU A CA 1
ATOM 1709 C C . LEU A 1 207 ? -30.127 -6.682 37.469 1.00 90.31 207 LEU A C 1
ATOM 1711 O O . LEU A 1 207 ? -29.389 -6.885 36.503 1.00 90.31 207 LEU A O 1
ATOM 1715 N N . LYS A 1 208 ? -31.441 -6.460 37.313 1.00 92.06 208 LYS A N 1
ATOM 1716 C CA . LYS A 1 208 ? -32.097 -6.423 35.991 1.00 92.06 208 LYS A CA 1
ATOM 1717 C C . LYS A 1 208 ? -31.511 -5.328 35.099 1.00 92.06 208 LYS A C 1
ATOM 1719 O O . LYS A 1 208 ? -31.202 -5.590 33.938 1.00 92.06 208 LYS A O 1
ATOM 1724 N N . GLN A 1 209 ? -31.305 -4.124 35.636 1.00 92.06 209 GLN A N 1
ATOM 1725 C CA . GLN A 1 209 ? -30.669 -3.036 34.888 1.00 92.06 209 GLN A CA 1
ATOM 1726 C C . GLN A 1 209 ? -29.235 -3.388 34.478 1.00 92.06 209 GLN A C 1
ATOM 1728 O O . GLN A 1 209 ? -28.836 -3.128 33.341 1.00 92.06 209 GLN A O 1
ATOM 1733 N N . ARG A 1 210 ? -28.466 -4.033 35.362 1.00 89.56 210 ARG A N 1
ATOM 1734 C CA . ARG A 1 210 ? -27.090 -4.447 35.070 1.00 89.56 210 ARG A CA 1
ATOM 1735 C C . ARG A 1 210 ? -27.019 -5.503 33.971 1.00 89.56 210 ARG A C 1
ATOM 1737 O O . ARG A 1 210 ? -26.138 -5.416 33.120 1.00 89.56 210 ARG A O 1
ATOM 1744 N N . ILE A 1 211 ? -27.955 -6.450 33.948 1.00 92.38 211 ILE A N 1
ATOM 1745 C CA . ILE A 1 211 ? -28.069 -7.454 32.879 1.00 92.38 211 ILE A CA 1
ATOM 1746 C C . ILE A 1 211 ? -28.311 -6.770 31.530 1.00 92.38 211 ILE A C 1
ATOM 1748 O O . ILE A 1 211 ? -27.608 -7.066 30.565 1.00 92.38 211 ILE A O 1
ATOM 1752 N N . VAL A 1 212 ? -29.239 -5.809 31.465 1.00 95.25 212 VAL A N 1
ATOM 1753 C CA . VAL A 1 212 ? -29.518 -5.060 30.226 1.00 95.25 212 VAL A CA 1
ATOM 1754 C C . VAL A 1 212 ? -28.288 -4.270 29.770 1.00 95.25 212 VAL A C 1
ATOM 1756 O O . VAL A 1 212 ? -27.936 -4.313 28.592 1.00 95.25 212 VAL A O 1
ATOM 1759 N N . GLN A 1 213 ? -27.583 -3.605 30.689 1.00 92.56 213 GLN A N 1
ATOM 1760 C CA . GLN A 1 213 ? -26.345 -2.881 30.374 1.00 92.56 213 GLN A CA 1
ATOM 1761 C C . GLN A 1 213 ? -25.247 -3.806 29.832 1.00 92.56 213 GLN A C 1
ATOM 1763 O O . GLN A 1 213 ? -24.567 -3.459 28.866 1.00 92.56 213 GLN A O 1
ATOM 1768 N N . LEU A 1 214 ? -25.060 -4.983 30.439 1.00 91.88 214 LEU A N 1
ATOM 1769 C CA . LEU A 1 214 ? -24.089 -5.971 29.968 1.00 91.88 214 LEU A CA 1
ATOM 1770 C C . LEU A 1 214 ? -24.466 -6.501 28.587 1.00 91.88 214 LEU A C 1
ATOM 1772 O O . LEU A 1 214 ? -23.599 -6.581 27.722 1.00 91.88 214 LEU A O 1
ATOM 1776 N N . HIS A 1 215 ? -25.745 -6.788 28.353 1.00 95.69 215 HIS A N 1
ATOM 1777 C CA . HIS A 1 215 ? -26.233 -7.225 27.050 1.00 95.69 215 HIS A CA 1
ATOM 1778 C C . HIS A 1 215 ? -25.980 -6.171 25.962 1.00 95.69 215 HIS A C 1
ATOM 1780 O O . HIS A 1 215 ? -25.365 -6.476 24.944 1.00 95.69 215 HIS A O 1
ATOM 1786 N N . GLN A 1 216 ? -26.339 -4.908 26.214 1.00 96.50 216 GLN A N 1
ATOM 1787 C CA . GLN A 1 216 ? -26.056 -3.798 25.297 1.00 96.50 216 GLN A CA 1
ATOM 1788 C C . GLN A 1 216 ? -24.552 -3.639 25.032 1.00 96.50 216 GLN A C 1
ATOM 1790 O O . GLN A 1 216 ? -24.138 -3.417 23.892 1.00 96.50 216 GLN A O 1
ATOM 1795 N N . ARG A 1 217 ? -23.716 -3.786 26.070 1.00 93.88 217 ARG A N 1
ATOM 1796 C CA . ARG A 1 217 ? -22.255 -3.745 25.935 1.00 93.88 217 ARG A CA 1
ATOM 1797 C C . ARG A 1 217 ? -21.731 -4.889 25.067 1.00 93.88 217 ARG A C 1
ATOM 1799 O O . ARG A 1 217 ? -20.856 -4.637 24.246 1.00 93.88 217 ARG A O 1
ATOM 1806 N N . ILE A 1 218 ? -22.246 -6.106 25.232 1.00 95.06 218 ILE A N 1
ATOM 1807 C CA . ILE A 1 218 ? -21.869 -7.268 24.415 1.00 95.06 218 ILE A CA 1
ATOM 1808 C C . ILE A 1 218 ? -22.234 -7.018 22.950 1.00 95.06 218 ILE A C 1
ATOM 1810 O O . ILE A 1 218 ? -21.362 -7.128 22.098 1.00 95.06 218 ILE A O 1
ATOM 1814 N N . CYS A 1 219 ? -23.466 -6.588 22.656 1.00 97.12 219 CYS A N 1
ATOM 1815 C CA . CYS A 1 219 ? -23.885 -6.285 21.283 1.00 97.12 219 CYS A CA 1
ATOM 1816 C C . CYS A 1 219 ? -22.983 -5.237 20.616 1.00 97.12 219 CYS A C 1
ATOM 1818 O O . CYS A 1 219 ? -22.608 -5.395 19.457 1.00 97.12 219 CYS A O 1
ATOM 1820 N N . LYS A 1 220 ? -22.594 -4.189 21.353 1.00 95.69 220 LYS A N 1
ATOM 1821 C CA . LYS A 1 220 ? -21.664 -3.175 20.847 1.00 95.69 220 LYS A CA 1
ATOM 1822 C C . LYS A 1 220 ? -20.272 -3.752 20.565 1.00 95.69 220 LYS A C 1
ATOM 1824 O O . LYS A 1 220 ? -19.714 -3.478 19.512 1.00 95.69 220 LYS A O 1
ATOM 1829 N N . LEU A 1 221 ? -19.725 -4.553 21.484 1.00 95.00 221 LEU A N 1
ATOM 1830 C CA . LEU A 1 221 ? -18.408 -5.173 21.308 1.00 95.00 221 LEU A CA 1
ATOM 1831 C C . LEU A 1 221 ? -18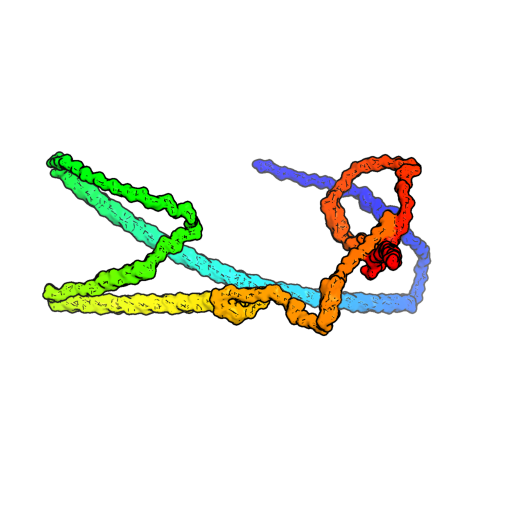.379 -6.169 20.141 1.00 95.00 221 LEU A C 1
ATOM 1833 O O . LEU A 1 221 ? -17.368 -6.241 19.450 1.00 95.00 221 LEU A O 1
ATOM 1837 N N . GLU A 1 222 ? -19.465 -6.903 19.896 1.00 96.00 222 GLU A N 1
ATOM 1838 C CA . GLU A 1 222 ? -19.581 -7.787 18.728 1.00 96.00 222 GLU A CA 1
ATOM 1839 C C . GLU A 1 222 ? -19.639 -6.996 17.411 1.00 96.00 222 GLU A C 1
ATOM 1841 O O . GLU A 1 222 ? -18.986 -7.377 16.441 1.00 96.00 222 GLU A O 1
ATOM 1846 N N . ALA A 1 223 ? -20.346 -5.861 17.377 1.00 94.19 223 ALA A N 1
ATOM 1847 C CA . ALA A 1 223 ? -20.340 -4.974 16.212 1.00 94.19 223 ALA A CA 1
ATOM 1848 C C . ALA A 1 223 ? -18.939 -4.386 15.949 1.00 94.19 223 ALA A C 1
ATOM 1850 O O . ALA A 1 223 ? -18.432 -4.467 14.831 1.00 94.19 223 ALA A O 1
ATOM 1851 N N . ASP A 1 224 ? -18.276 -3.877 16.994 1.00 95.19 224 ASP A N 1
ATOM 1852 C CA . ASP A 1 224 ? -16.909 -3.351 16.898 1.00 95.19 224 ASP A CA 1
ATOM 1853 C C . ASP A 1 224 ? -15.920 -4.445 16.435 1.00 95.19 224 ASP A C 1
ATOM 1855 O O . ASP A 1 224 ? -15.018 -4.181 15.636 1.00 95.19 224 ASP A O 1
ATOM 1859 N N . LYS A 1 225 ? -16.091 -5.689 16.905 1.00 96.38 225 LYS A N 1
ATOM 1860 C CA . LYS A 1 225 ? -15.299 -6.850 16.477 1.00 96.38 225 LYS A CA 1
ATOM 1861 C C . LYS A 1 225 ? -15.493 -7.142 14.990 1.00 96.38 225 LYS A C 1
ATOM 1863 O O . LYS A 1 225 ? -14.493 -7.283 14.292 1.00 96.38 225 LYS A O 1
ATOM 1868 N N . TYR A 1 226 ? -16.732 -7.178 14.500 1.00 97.00 226 TYR A N 1
ATOM 1869 C CA . TYR A 1 226 ? -17.021 -7.389 13.079 1.00 97.00 226 TYR A CA 1
ATOM 1870 C C . TYR A 1 226 ? -16.343 -6.332 12.190 1.00 97.00 226 TYR A C 1
ATOM 1872 O O . TYR A 1 226 ? -15.692 -6.668 11.197 1.00 97.00 226 TYR A O 1
ATOM 1880 N N . ASP A 1 227 ? -16.415 -5.055 12.573 1.00 95.38 227 ASP A N 1
ATOM 1881 C CA . ASP A 1 227 ? -15.770 -3.966 11.831 1.00 95.38 227 ASP A CA 1
ATOM 1882 C C . ASP A 1 227 ? -14.237 -4.086 11.824 1.00 95.38 227 ASP A C 1
ATOM 1884 O O . ASP A 1 227 ? -13.583 -3.812 10.806 1.00 95.38 227 ASP A O 1
ATOM 1888 N N . LEU A 1 228 ? -13.647 -4.506 12.949 1.00 95.62 228 LEU A N 1
ATOM 1889 C CA . LEU A 1 228 ? -12.211 -4.760 13.064 1.00 95.62 228 LEU A CA 1
ATOM 1890 C C . LEU A 1 228 ? -11.774 -5.967 12.235 1.00 95.62 228 LEU A C 1
ATOM 1892 O O . LEU A 1 228 ? -10.763 -5.871 11.542 1.00 95.62 228 LEU A O 1
ATOM 1896 N N . GLU A 1 229 ? -12.534 -7.058 12.245 1.00 95.12 229 GLU A N 1
ATOM 1897 C CA . GLU A 1 229 ? -12.280 -8.244 11.422 1.00 95.12 229 GLU A CA 1
ATOM 1898 C C . GLU A 1 229 ? -12.355 -7.902 9.932 1.00 95.12 229 GLU A C 1
ATOM 1900 O O . GLU A 1 229 ? -11.443 -8.234 9.177 1.00 95.12 229 GLU A O 1
ATOM 1905 N N . LYS A 1 230 ? -13.358 -7.126 9.504 1.00 95.38 230 LYS A N 1
ATOM 1906 C CA . LYS A 1 230 ? -13.455 -6.659 8.113 1.00 95.38 230 LYS A CA 1
ATOM 1907 C C . LYS A 1 230 ? -12.319 -5.723 7.717 1.00 95.38 230 LYS A C 1
ATOM 1909 O O . LYS A 1 230 ? -11.879 -5.732 6.568 1.00 95.38 230 LYS A O 1
ATOM 1914 N N . ARG A 1 231 ? -11.823 -4.890 8.637 1.00 94.94 231 ARG A N 1
ATOM 1915 C CA . ARG A 1 231 ? -10.619 -4.077 8.396 1.00 94.94 231 ARG A CA 1
ATOM 1916 C C . ARG A 1 231 ? -9.368 -4.949 8.295 1.00 94.94 231 ARG A C 1
ATOM 1918 O O . ARG A 1 231 ? -8.558 -4.691 7.412 1.00 94.94 231 ARG A O 1
ATOM 1925 N N . HIS A 1 232 ? -9.230 -5.950 9.158 1.00 95.31 232 HIS A N 1
ATOM 1926 C CA . HIS A 1 232 ? -8.117 -6.893 9.138 1.00 95.31 232 HIS A CA 1
ATOM 1927 C C . HIS A 1 232 ? -8.079 -7.681 7.824 1.00 95.31 232 HIS A C 1
ATOM 1929 O O . HIS A 1 232 ? -7.041 -7.728 7.180 1.00 95.31 232 HIS A O 1
ATOM 1935 N N . GLU A 1 233 ? -9.221 -8.199 7.365 1.00 94.88 233 GLU A N 1
ATOM 1936 C CA . GLU A 1 233 ? -9.349 -8.919 6.090 1.00 94.88 233 GLU A CA 1
ATOM 1937 C C . GLU A 1 233 ? -8.873 -8.071 4.895 1.00 94.88 233 GLU A C 1
ATOM 1939 O O . GLU A 1 233 ? -8.121 -8.548 4.045 1.00 94.88 233 GLU A O 1
ATOM 1944 N N . ARG A 1 234 ? -9.235 -6.779 4.861 1.00 93.50 234 ARG A N 1
ATOM 1945 C CA . ARG A 1 234 ? -8.732 -5.838 3.843 1.00 93.50 234 ARG A CA 1
ATOM 1946 C C . ARG A 1 234 ? -7.218 -5.646 3.923 1.00 93.50 234 ARG A C 1
ATOM 1948 O O . ARG A 1 234 ? -6.546 -5.685 2.901 1.00 93.50 234 ARG A O 1
ATOM 1955 N N . GLN A 1 235 ? -6.676 -5.476 5.127 1.00 95.50 235 GLN A N 1
ATOM 1956 C CA . GLN A 1 235 ? -5.230 -5.338 5.318 1.00 95.50 235 GLN A CA 1
ATOM 1957 C C . GLN A 1 235 ? -4.474 -6.601 4.894 1.00 95.50 235 GLN A C 1
ATOM 1959 O O . GLN A 1 235 ? -3.407 -6.503 4.298 1.00 95.50 235 GLN A O 1
ATOM 1964 N N . GLU A 1 236 ? -5.021 -7.788 5.161 1.00 95.44 236 GLU A N 1
ATOM 1965 C CA . GLU A 1 236 ? -4.435 -9.045 4.698 1.00 95.44 236 GLU A CA 1
ATOM 1966 C C . GLU A 1 236 ? -4.446 -9.163 3.175 1.00 95.44 236 GLU A C 1
ATOM 1968 O O . GLU A 1 236 ? -3.486 -9.681 2.606 1.00 95.44 236 GLU A O 1
ATOM 1973 N N . TYR A 1 237 ? -5.500 -8.686 2.509 1.00 95.69 237 TYR A N 1
ATOM 1974 C CA . TYR A 1 237 ? -5.535 -8.614 1.050 1.00 95.69 237 TYR A CA 1
ATOM 1975 C C . TYR A 1 237 ? -4.439 -7.686 0.510 1.00 95.69 237 TYR A C 1
ATOM 1977 O O . TYR A 1 237 ? -3.653 -8.108 -0.338 1.00 95.69 237 TYR A O 1
ATOM 1985 N N . ASP A 1 238 ? -4.321 -6.474 1.057 1.00 95.31 238 ASP A N 1
ATOM 1986 C CA . ASP A 1 238 ? -3.295 -5.507 0.649 1.00 95.31 238 ASP A CA 1
ATOM 1987 C C . ASP A 1 238 ? -1.878 -6.067 0.863 1.00 95.31 238 ASP A C 1
ATOM 1989 O O . ASP A 1 238 ? -1.011 -5.940 -0.001 1.00 95.31 238 ASP A O 1
ATOM 1993 N N . LEU A 1 239 ? -1.635 -6.742 1.994 1.00 95.75 239 LEU A N 1
ATOM 1994 C CA . LEU A 1 239 ? -0.354 -7.394 2.278 1.00 95.75 239 LEU A CA 1
ATOM 1995 C C . LEU A 1 239 ? -0.052 -8.534 1.298 1.00 95.75 239 LEU A C 1
ATOM 1997 O O . LEU A 1 239 ? 1.087 -8.655 0.847 1.00 95.75 239 LEU A O 1
ATOM 2001 N N . LYS A 1 240 ? -1.050 -9.352 0.940 1.00 95.38 240 LYS A N 1
ATOM 2002 C CA . LYS A 1 240 ? -0.896 -10.417 -0.066 1.00 95.38 240 LYS A CA 1
ATOM 2003 C C . LYS A 1 240 ? -0.584 -9.840 -1.445 1.00 95.38 240 LYS A C 1
ATOM 2005 O O . LYS A 1 240 ? 0.305 -10.349 -2.121 1.00 95.38 240 LYS A O 1
ATOM 2010 N N . GLU A 1 241 ? -1.260 -8.765 -1.846 1.00 95.00 241 GLU A N 1
ATOM 2011 C CA . GLU A 1 241 ? -1.001 -8.100 -3.126 1.00 95.00 241 GLU A CA 1
ATOM 2012 C C . GLU A 1 241 ? 0.400 -7.472 -3.166 1.00 95.00 241 GLU A C 1
ATOM 2014 O O . GLU A 1 241 ? 1.121 -7.613 -4.155 1.00 95.00 241 GLU A O 1
ATOM 2019 N N . LEU A 1 242 ? 0.822 -6.809 -2.084 1.00 96.06 242 LEU A N 1
ATOM 2020 C CA . LEU A 1 242 ? 2.175 -6.265 -1.969 1.00 96.06 242 LEU A CA 1
ATOM 2021 C C . LEU A 1 242 ? 3.236 -7.363 -2.040 1.00 96.06 242 LEU A C 1
ATOM 2023 O O . LEU A 1 242 ? 4.235 -7.184 -2.735 1.00 96.06 242 LEU A O 1
ATOM 2027 N N . HIS A 1 243 ? 3.004 -8.497 -1.379 1.00 92.81 243 HIS A N 1
ATOM 2028 C CA . HIS A 1 243 ? 3.918 -9.631 -1.425 1.00 92.81 243 HIS A CA 1
ATOM 2029 C C . HIS A 1 243 ? 4.028 -10.224 -2.837 1.00 92.81 243 HIS A C 1
ATOM 2031 O O . HIS A 1 243 ? 5.136 -10.469 -3.308 1.00 92.81 243 HIS A O 1
ATOM 2037 N N . GLU A 1 244 ? 2.914 -10.380 -3.560 1.00 94.25 244 GLU A N 1
ATOM 2038 C CA . GLU A 1 244 ? 2.935 -10.863 -4.949 1.00 94.25 244 GLU A CA 1
ATOM 2039 C C . GLU A 1 244 ? 3.650 -9.872 -5.883 1.00 94.25 244 GLU A C 1
ATOM 2041 O O . GLU A 1 244 ? 4.467 -10.270 -6.718 1.00 94.25 244 GLU A O 1
ATOM 2046 N N . ARG A 1 245 ? 3.420 -8.562 -5.710 1.00 93.88 245 ARG A N 1
ATOM 2047 C CA . ARG A 1 245 ? 4.139 -7.513 -6.453 1.00 93.88 245 ARG A CA 1
ATOM 2048 C C . ARG A 1 245 ? 5.639 -7.552 -6.167 1.00 93.88 245 ARG A C 1
ATOM 2050 O O . ARG A 1 245 ? 6.438 -7.468 -7.099 1.00 93.88 245 ARG A O 1
ATOM 2057 N N . GLU A 1 246 ? 6.033 -7.698 -4.905 1.00 91.38 246 GLU A N 1
ATOM 2058 C CA . GLU A 1 246 ? 7.434 -7.849 -4.505 1.00 91.38 246 GLU A CA 1
ATOM 2059 C C . GLU A 1 246 ? 8.060 -9.089 -5.153 1.00 91.38 246 GLU A C 1
ATOM 2061 O O . GLU A 1 246 ? 9.148 -9.005 -5.733 1.00 91.38 246 GLU A O 1
ATOM 2066 N N . LEU A 1 247 ? 7.340 -10.213 -5.154 1.00 89.50 247 LEU A N 1
ATOM 2067 C CA . LEU A 1 247 ? 7.764 -11.459 -5.783 1.00 89.50 247 LEU A CA 1
ATOM 2068 C C . LEU A 1 247 ? 7.956 -11.293 -7.294 1.00 89.50 247 LEU A C 1
ATOM 2070 O O . LEU A 1 247 ? 8.960 -11.735 -7.854 1.00 89.50 247 LEU A O 1
ATOM 2074 N N . GLN A 1 248 ? 7.028 -10.613 -7.966 1.00 89.75 248 GLN A N 1
ATOM 2075 C CA . GLN A 1 248 ? 7.111 -10.335 -9.396 1.00 89.75 248 GLN A CA 1
ATOM 2076 C C . GLN A 1 248 ? 8.290 -9.412 -9.726 1.00 89.75 248 GLN A C 1
ATOM 2078 O O . GLN A 1 248 ? 9.020 -9.651 -10.693 1.00 89.75 248 GLN A O 1
ATOM 2083 N N . VAL A 1 249 ? 8.530 -8.384 -8.907 1.00 90.00 249 VAL A N 1
ATOM 2084 C CA . VAL A 1 249 ? 9.706 -7.512 -9.030 1.00 90.00 249 VAL A CA 1
ATOM 2085 C C . VAL A 1 249 ? 10.993 -8.316 -8.833 1.00 90.00 249 VAL A C 1
ATOM 2087 O O . VAL A 1 249 ? 11.928 -8.155 -9.621 1.00 90.00 249 VAL A O 1
ATOM 2090 N N . ALA A 1 250 ? 11.043 -9.215 -7.847 1.00 88.19 250 ALA A N 1
ATOM 2091 C CA . ALA A 1 250 ? 12.186 -10.090 -7.601 1.00 88.19 250 ALA A CA 1
ATOM 2092 C C . ALA A 1 250 ? 12.449 -11.042 -8.783 1.00 88.19 250 ALA A C 1
ATOM 2094 O O . ALA A 1 250 ? 13.581 -11.096 -9.270 1.00 88.19 250 ALA A O 1
ATOM 2095 N N . ARG A 1 251 ? 11.408 -11.697 -9.323 1.00 87.00 251 ARG A N 1
ATOM 2096 C CA . ARG A 1 251 ? 11.487 -12.545 -10.532 1.00 87.00 251 ARG A CA 1
ATOM 2097 C C . ARG A 1 251 ? 12.016 -11.767 -11.737 1.00 87.00 251 ARG A C 1
ATOM 2099 O O . ARG A 1 251 ? 12.984 -12.187 -12.367 1.00 87.00 251 ARG A O 1
ATOM 2106 N N . ASN A 1 252 ? 11.447 -10.597 -12.027 1.00 89.56 252 ASN A N 1
ATOM 2107 C CA . ASN A 1 252 ? 11.877 -9.749 -13.144 1.00 89.56 252 ASN A CA 1
ATOM 2108 C C . ASN A 1 252 ? 13.315 -9.245 -12.972 1.00 89.56 252 ASN A C 1
ATOM 2110 O O . ASN A 1 252 ? 14.064 -9.129 -13.944 1.00 89.56 252 ASN A O 1
ATOM 2114 N N . LYS A 1 253 ? 13.724 -8.945 -11.736 1.00 88.50 253 LYS A N 1
ATOM 2115 C CA . LYS A 1 253 ? 15.096 -8.546 -11.409 1.00 88.50 253 LYS A CA 1
ATOM 2116 C C . LYS A 1 253 ? 16.079 -9.702 -11.595 1.00 88.50 253 LYS A C 1
ATOM 2118 O O . LYS A 1 253 ? 17.185 -9.450 -12.064 1.00 88.50 253 LYS A O 1
ATOM 2123 N N . ALA A 1 254 ? 15.695 -10.936 -11.265 1.00 85.88 254 ALA A N 1
ATOM 2124 C CA . ALA A 1 254 ? 16.498 -12.131 -11.523 1.00 85.88 254 ALA A CA 1
ATOM 2125 C C . ALA A 1 254 ? 16.648 -12.391 -13.030 1.00 85.88 254 ALA A C 1
ATOM 2127 O O . ALA A 1 254 ? 17.778 -12.488 -13.509 1.00 85.88 254 ALA A O 1
ATOM 2128 N N . LEU A 1 255 ? 15.542 -12.343 -13.787 1.00 84.19 255 LEU A N 1
ATOM 2129 C CA . LEU A 1 255 ? 15.543 -12.461 -15.252 1.00 84.19 255 LEU A CA 1
ATOM 2130 C C . LEU A 1 255 ? 16.474 -11.438 -15.915 1.00 84.19 255 LEU A C 1
ATOM 2132 O O . LEU A 1 255 ? 17.328 -11.807 -16.716 1.00 84.19 255 LEU A O 1
ATOM 2136 N N . LYS A 1 256 ? 16.372 -10.155 -15.537 1.00 86.69 256 LYS A N 1
ATOM 2137 C CA . LYS A 1 256 ? 17.244 -9.085 -16.060 1.00 86.69 256 LYS A CA 1
ATOM 2138 C C . LYS A 1 256 ? 18.725 -9.301 -15.744 1.00 86.69 256 LYS A C 1
ATOM 2140 O O . LYS A 1 256 ? 19.576 -8.830 -16.488 1.00 86.69 256 LYS A O 1
ATOM 2145 N N . LYS A 1 257 ? 19.038 -9.984 -14.641 1.00 83.56 257 LYS A N 1
ATOM 2146 C CA . LYS A 1 257 ? 20.412 -10.320 -14.244 1.00 83.56 257 LYS A CA 1
ATOM 2147 C C . LYS A 1 257 ? 20.912 -11.634 -14.855 1.00 83.56 257 LYS A C 1
ATOM 2149 O O . LYS A 1 257 ? 22.058 -11.993 -14.612 1.00 83.56 257 LYS A O 1
ATOM 2154 N N . GLY A 1 258 ? 20.084 -12.344 -15.625 1.00 79.12 258 GLY A N 1
ATOM 2155 C CA . GLY A 1 258 ? 20.423 -13.655 -16.184 1.00 79.12 258 GLY A CA 1
ATOM 2156 C C . GLY A 1 258 ? 20.497 -14.770 -15.137 1.00 79.12 258 GLY A C 1
ATOM 2157 O O . GLY A 1 258 ? 21.154 -15.782 -15.373 1.00 79.12 258 GLY A O 1
ATOM 2158 N N . LEU A 1 259 ? 19.864 -14.572 -13.978 1.00 77.62 259 LEU A N 1
ATOM 2159 C CA . LEU A 1 259 ? 19.748 -15.563 -12.909 1.00 77.62 259 LEU A CA 1
ATOM 2160 C C . LEU A 1 259 ? 18.432 -16.335 -13.060 1.00 77.62 259 LEU A C 1
ATOM 2162 O O . LEU A 1 259 ? 17.437 -15.769 -13.517 1.00 77.62 259 LEU A O 1
ATOM 2166 N N . ASP A 1 260 ? 18.422 -17.604 -12.644 1.00 77.19 260 ASP A N 1
ATOM 2167 C CA . ASP A 1 260 ? 17.203 -18.418 -12.637 1.00 77.19 260 ASP A CA 1
ATOM 2168 C C . ASP A 1 260 ? 16.162 -17.795 -11.679 1.00 77.19 260 ASP A C 1
ATOM 2170 O O . ASP A 1 260 ? 16.449 -17.622 -10.486 1.00 77.19 260 ASP A O 1
ATOM 2174 N N . PRO A 1 261 ? 14.960 -17.433 -12.169 1.00 73.31 261 PRO A N 1
ATOM 2175 C CA . PRO A 1 261 ? 13.909 -16.833 -11.352 1.00 73.31 261 PRO A CA 1
ATOM 2176 C C . PRO A 1 261 ? 13.457 -17.710 -10.188 1.00 73.31 261 PRO A C 1
ATOM 2178 O O . PRO A 1 261 ? 13.056 -17.174 -9.157 1.00 73.31 261 PRO A O 1
ATOM 2181 N N . ASN A 1 262 ? 13.513 -19.035 -10.335 1.00 73.00 262 ASN A N 1
ATOM 2182 C CA . ASN A 1 262 ? 13.067 -19.953 -9.291 1.00 73.00 262 ASN A CA 1
ATOM 2183 C C . ASN A 1 262 ? 14.107 -20.072 -8.173 1.00 73.00 262 ASN A C 1
ATOM 2185 O O . ASN A 1 262 ? 13.749 -20.070 -6.995 1.00 73.00 262 ASN A O 1
ATOM 2189 N N . GLU A 1 263 ? 15.393 -20.097 -8.527 1.00 68.38 263 GLU A N 1
ATOM 2190 C CA . GLU A 1 263 ? 16.481 -20.151 -7.549 1.00 68.38 263 GLU A CA 1
ATOM 2191 C C . GLU A 1 263 ? 16.600 -18.819 -6.795 1.00 68.38 263 GLU A C 1
ATOM 2193 O O . GLU A 1 263 ? 16.683 -18.821 -5.574 1.00 68.38 263 GLU A O 1
ATOM 2198 N N . ALA A 1 264 ? 16.492 -17.679 -7.487 1.00 68.31 264 ALA A N 1
ATOM 2199 C CA . ALA A 1 264 ? 16.644 -16.353 -6.881 1.00 68.31 264 ALA A CA 1
ATOM 2200 C C . ALA A 1 264 ? 15.495 -15.933 -5.949 1.00 68.31 264 ALA A C 1
ATOM 2202 O O . ALA A 1 264 ? 15.688 -15.066 -5.099 1.00 68.31 264 ALA A O 1
ATOM 2203 N N . VAL A 1 265 ? 14.303 -16.501 -6.135 1.00 66.62 265 VAL A N 1
ATOM 2204 C CA . VAL A 1 265 ? 13.120 -16.196 -5.319 1.00 66.62 265 VAL A CA 1
ATOM 2205 C C . VAL A 1 265 ? 12.980 -17.161 -4.145 1.00 66.62 265 VAL A C 1
ATOM 2207 O O . VAL A 1 265 ? 12.526 -16.761 -3.077 1.00 66.62 265 VAL A O 1
ATOM 2210 N N . SER A 1 266 ? 13.376 -18.423 -4.327 1.00 67.81 266 SER A N 1
ATOM 2211 C CA . SER A 1 266 ? 13.242 -19.449 -3.293 1.00 67.81 266 SER A CA 1
ATOM 2212 C C . SER A 1 266 ? 14.460 -19.553 -2.372 1.00 67.81 266 SER A C 1
ATOM 2214 O O . SER A 1 266 ? 14.342 -20.135 -1.291 1.00 67.81 266 SER A O 1
ATOM 2216 N N . SER A 1 267 ? 15.637 -19.055 -2.768 1.00 64.94 267 SER A N 1
ATOM 2217 C CA . SER A 1 267 ? 16.838 -19.185 -1.947 1.00 64.94 267 SER A CA 1
ATOM 2218 C C . SER A 1 267 ? 16.891 -18.120 -0.850 1.00 64.94 267 SER A C 1
ATOM 2220 O O . SER A 1 267 ? 16.964 -16.925 -1.113 1.00 64.94 267 SER A O 1
ATOM 2222 N N . LEU A 1 268 ? 16.972 -18.565 0.408 1.00 69.56 268 LEU A N 1
ATOM 2223 C CA . LEU A 1 268 ? 17.291 -17.710 1.565 1.00 69.56 268 LEU A CA 1
ATOM 2224 C C . LEU A 1 268 ? 18.645 -16.987 1.412 1.00 69.56 268 LEU A C 1
ATOM 2226 O O . LEU A 1 268 ? 18.899 -15.957 2.033 1.00 69.56 268 LEU A O 1
ATOM 2230 N N . HIS A 1 269 ? 19.527 -17.552 0.591 1.00 68.06 269 HIS A N 1
ATOM 2231 C CA . HIS A 1 269 ? 20.871 -17.055 0.348 1.00 68.06 269 HIS A CA 1
ATOM 2232 C C . HIS A 1 269 ? 20.907 -16.269 -0.966 1.00 68.06 269 HIS A C 1
ATOM 2234 O O . HIS A 1 269 ? 20.154 -16.605 -1.881 1.00 68.06 269 HIS A O 1
ATOM 2240 N N . PRO A 1 270 ? 21.782 -15.254 -1.098 1.00 72.88 270 PRO A N 1
ATOM 2241 C CA . PRO A 1 270 ? 21.954 -14.531 -2.350 1.00 72.88 270 PRO A CA 1
ATOM 2242 C C . PRO A 1 270 ? 22.175 -15.502 -3.520 1.00 72.88 270 PRO A C 1
ATOM 2244 O O . PRO A 1 270 ? 22.930 -16.468 -3.366 1.00 72.88 270 PRO A O 1
ATOM 2247 N N . PRO A 1 271 ? 21.540 -15.269 -4.679 1.00 69.94 271 PRO A N 1
ATOM 2248 C CA . PRO A 1 271 ? 21.626 -16.191 -5.800 1.00 69.94 271 PRO A CA 1
ATOM 2249 C C . PRO A 1 271 ? 23.071 -16.327 -6.283 1.00 69.94 271 PRO A C 1
ATOM 2251 O O . PRO A 1 271 ? 23.809 -15.341 -6.378 1.00 69.94 271 PRO A O 1
ATOM 2254 N N . LYS A 1 272 ? 23.474 -17.564 -6.590 1.00 69.69 272 LYS A N 1
ATOM 2255 C CA . LYS A 1 272 ? 24.832 -17.877 -7.039 1.00 69.69 272 LYS A CA 1
ATOM 2256 C C . LYS A 1 272 ? 25.082 -17.202 -8.384 1.00 69.69 272 LYS A C 1
ATOM 2258 O O . LYS A 1 272 ? 24.480 -17.549 -9.396 1.00 69.69 272 LYS A O 1
ATOM 2263 N N . VAL A 1 273 ? 25.985 -16.229 -8.397 1.00 67.81 273 VAL A N 1
ATOM 2264 C CA . VAL A 1 273 ? 26.459 -15.618 -9.638 1.00 67.81 273 VAL A CA 1
ATOM 2265 C C . VAL A 1 273 ? 27.395 -16.620 -10.305 1.00 67.81 273 VAL A C 1
ATOM 2267 O O . VAL A 1 273 ? 28.397 -17.018 -9.710 1.00 67.81 273 VAL A O 1
ATOM 2270 N N . ASN A 1 274 ? 27.074 -17.053 -11.524 1.00 65.44 274 ASN A N 1
ATOM 2271 C CA . ASN A 1 274 ? 27.989 -17.896 -12.281 1.00 65.44 274 ASN A CA 1
ATOM 2272 C C . ASN A 1 274 ? 29.202 -17.054 -12.707 1.00 65.44 274 ASN A C 1
ATOM 2274 O O . ASN A 1 274 ? 29.115 -16.254 -13.635 1.00 65.44 274 ASN A O 1
ATOM 2278 N N . VAL A 1 275 ? 30.315 -17.209 -11.990 1.00 66.69 275 VAL A N 1
ATOM 2279 C CA . VAL A 1 275 ? 31.601 -16.551 -12.280 1.00 66.69 275 VAL A CA 1
ATOM 2280 C C . VAL A 1 275 ? 32.340 -17.188 -13.459 1.00 66.69 275 VAL A C 1
ATOM 2282 O O . VAL A 1 275 ? 33.240 -16.567 -14.016 1.00 66.69 275 VAL A O 1
ATOM 2285 N N . ALA A 1 276 ? 31.946 -18.396 -13.873 1.00 63.41 276 ALA A N 1
ATOM 2286 C CA . ALA A 1 276 ? 32.508 -19.042 -15.048 1.00 63.41 276 ALA A CA 1
ATOM 2287 C C . ALA A 1 276 ? 31.787 -18.548 -16.309 1.00 63.41 276 ALA A C 1
ATOM 2289 O O . ALA A 1 276 ? 30.587 -18.780 -16.504 1.00 63.41 276 ALA A O 1
ATOM 2290 N N . SER A 1 277 ? 32.535 -17.886 -17.192 1.00 70.25 277 SER A N 1
ATOM 2291 C CA . SER A 1 277 ? 32.083 -17.581 -18.549 1.00 70.25 277 SER A CA 1
ATOM 2292 C C . SER A 1 277 ? 31.649 -18.874 -19.250 1.00 70.25 277 SER A C 1
ATOM 2294 O O . SER A 1 277 ? 32.281 -19.917 -19.079 1.00 70.25 277 SER A O 1
ATOM 2296 N N . LYS A 1 278 ? 30.599 -18.840 -20.084 1.00 59.91 278 LYS A N 1
ATOM 2297 C CA . LYS A 1 278 ? 30.183 -20.015 -20.884 1.00 59.91 278 LYS A CA 1
ATOM 2298 C C . LYS A 1 278 ? 31.317 -20.558 -21.777 1.00 59.91 278 LYS A C 1
ATOM 2300 O O . LYS A 1 278 ? 31.248 -21.711 -22.188 1.00 59.91 278 LYS A O 1
ATOM 2305 N N . PHE A 1 279 ? 32.355 -19.757 -22.025 1.00 57.59 279 PHE A N 1
ATOM 2306 C CA . PHE A 1 279 ? 33.565 -20.129 -22.764 1.00 57.59 279 PHE A CA 1
ATOM 2307 C C . PHE A 1 279 ? 34.629 -20.854 -21.921 1.00 57.59 279 PHE A C 1
ATOM 2309 O O . PHE A 1 279 ? 35.506 -21.498 -22.481 1.00 57.59 279 PHE A O 1
ATOM 2316 N N . ASP A 1 280 ? 34.542 -20.804 -20.591 1.00 67.06 280 ASP A N 1
ATOM 2317 C CA . ASP A 1 280 ? 35.515 -21.419 -19.671 1.00 67.06 280 ASP A CA 1
ATOM 2318 C C . ASP A 1 280 ? 35.290 -22.938 -19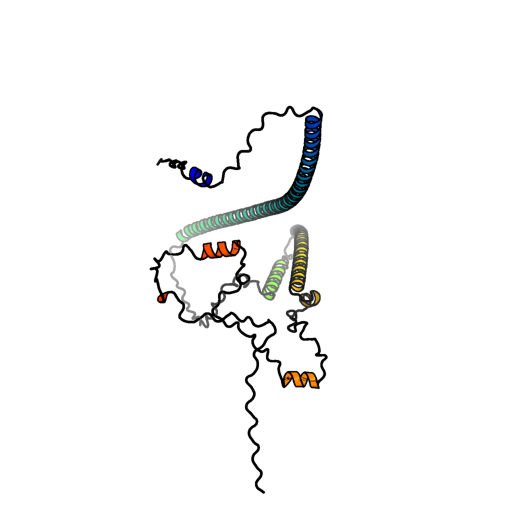.515 1.00 67.06 280 ASP A C 1
ATOM 2320 O O . ASP A 1 280 ? 36.165 -23.701 -19.118 1.00 67.06 280 ASP A O 1
ATOM 2324 N N . ARG A 1 281 ? 34.090 -23.414 -19.876 1.00 66.12 281 ARG A N 1
ATOM 2325 C CA . ARG A 1 281 ? 33.692 -24.831 -19.786 1.00 66.12 281 ARG A CA 1
ATOM 2326 C C . ARG A 1 281 ? 33.871 -25.596 -21.096 1.00 66.12 281 ARG A C 1
ATOM 2328 O O . ARG A 1 281 ? 33.399 -26.727 -21.200 1.00 66.12 281 ARG A O 1
ATOM 2335 N N . GLN A 1 282 ? 34.522 -25.010 -22.100 1.00 71.00 282 GLN A N 1
ATOM 2336 C CA . GLN A 1 282 ? 34.881 -25.767 -23.290 1.00 71.00 282 GLN A CA 1
ATOM 2337 C C . GLN A 1 282 ? 36.115 -26.609 -22.967 1.00 71.00 282 GLN A C 1
ATOM 2339 O O . GLN A 1 282 ? 37.237 -26.113 -22.953 1.00 71.00 282 GLN A O 1
ATOM 2344 N N . THR A 1 283 ? 35.899 -27.894 -22.675 1.00 64.69 283 THR A N 1
ATOM 2345 C CA . THR A 1 283 ? 36.993 -28.852 -22.515 1.00 64.69 283 THR A CA 1
ATOM 2346 C C . THR A 1 283 ? 37.832 -28.835 -23.785 1.00 64.69 283 THR A C 1
ATOM 2348 O O . THR A 1 283 ? 37.327 -29.126 -24.872 1.00 64.69 283 THR A O 1
ATOM 2351 N N . ASP A 1 284 ? 39.097 -28.444 -23.639 1.00 74.88 284 ASP A N 1
ATOM 2352 C CA . ASP A 1 284 ? 40.054 -28.419 -24.733 1.00 74.88 284 ASP A CA 1
ATOM 2353 C C . ASP A 1 284 ? 40.082 -29.794 -25.412 1.00 74.88 284 ASP A C 1
ATOM 2355 O O . ASP A 1 284 ? 40.409 -30.801 -24.782 1.00 74.88 284 ASP A O 1
ATOM 2359 N N . ARG A 1 285 ? 39.679 -29.835 -26.686 1.00 79.38 285 ARG A N 1
ATOM 2360 C CA . ARG A 1 285 ? 39.616 -31.068 -27.481 1.00 79.38 285 ARG A CA 1
ATOM 2361 C C . ARG A 1 285 ? 40.987 -31.479 -28.026 1.00 79.38 285 ARG A C 1
ATOM 2363 O O . ARG A 1 285 ? 41.073 -32.516 -28.680 1.00 79.38 285 ARG A O 1
ATOM 2370 N N . ARG A 1 286 ? 42.030 -30.670 -27.809 1.00 80.25 286 ARG A N 1
ATOM 2371 C CA . ARG A 1 286 ? 43.408 -30.964 -28.222 1.00 80.25 286 ARG A CA 1
ATOM 2372 C C . ARG A 1 286 ? 43.994 -32.107 -27.392 1.00 80.25 286 ARG A C 1
ATOM 2374 O O . ARG A 1 286 ? 43.594 -32.345 -26.250 1.00 80.25 286 ARG A O 1
ATOM 2381 N N . SER A 1 287 ? 44.946 -32.830 -27.978 1.00 83.75 287 SER A N 1
ATOM 2382 C CA . SER A 1 287 ? 45.622 -33.944 -27.310 1.00 83.75 287 SER A CA 1
ATOM 2383 C C . SER A 1 287 ? 46.464 -33.455 -26.117 1.00 83.75 287 SER A C 1
ATOM 2385 O O . SER A 1 287 ? 46.824 -32.278 -26.029 1.00 83.75 287 SER A O 1
ATOM 2387 N N . TYR A 1 288 ? 46.803 -34.348 -25.176 1.00 80.31 288 TYR A N 1
ATOM 2388 C CA . TYR A 1 288 ? 47.642 -33.981 -24.023 1.00 80.31 288 TYR A CA 1
ATOM 2389 C C . TYR A 1 288 ? 49.001 -33.405 -24.456 1.00 80.31 288 TYR A C 1
ATOM 2391 O O . TYR A 1 288 ? 49.475 -32.449 -23.845 1.00 80.31 288 TYR A O 1
ATOM 2399 N N . SER A 1 289 ? 49.594 -33.948 -25.525 1.00 82.00 289 SER A N 1
ATOM 2400 C CA . SER A 1 289 ? 50.845 -33.463 -26.115 1.00 82.00 289 SER A CA 1
ATOM 2401 C C . SER A 1 289 ? 50.711 -32.056 -26.689 1.00 82.00 289 SER A C 1
ATOM 2403 O O . SER A 1 289 ? 51.563 -31.219 -26.407 1.00 82.00 289 SER A O 1
ATOM 2405 N N . ASP A 1 290 ? 49.628 -31.761 -27.411 1.00 82.75 290 ASP A N 1
ATOM 2406 C CA . ASP A 1 290 ? 49.405 -30.428 -27.992 1.00 82.75 290 ASP A CA 1
ATOM 2407 C C . ASP A 1 290 ? 49.180 -29.380 -26.907 1.00 82.75 290 ASP A C 1
ATOM 2409 O O . ASP A 1 290 ? 49.719 -28.277 -26.959 1.00 82.75 290 ASP A O 1
ATOM 2413 N N . ARG A 1 291 ? 48.407 -29.740 -25.879 1.00 82.62 291 ARG A N 1
ATOM 2414 C CA . ARG A 1 291 ? 48.166 -28.861 -24.738 1.00 82.62 291 ARG A CA 1
ATOM 2415 C C . ARG A 1 291 ? 49.458 -28.593 -23.974 1.00 82.62 291 ARG A C 1
ATOM 2417 O O . ARG A 1 291 ? 49.719 -27.453 -23.609 1.00 82.62 291 ARG A O 1
ATOM 2424 N N . ARG A 1 292 ? 50.278 -29.623 -23.756 1.00 83.50 292 ARG A N 1
ATOM 2425 C CA . ARG A 1 292 ? 51.597 -29.484 -23.131 1.00 83.50 292 ARG A CA 1
ATOM 2426 C C . ARG A 1 292 ? 52.508 -28.572 -23.947 1.00 83.50 292 ARG A C 1
ATOM 2428 O O . ARG A 1 292 ? 53.092 -27.660 -23.376 1.00 83.50 292 ARG A O 1
ATOM 2435 N N . ASN A 1 293 ? 52.566 -28.766 -25.263 1.00 84.44 293 ASN A N 1
ATOM 2436 C CA . ASN A 1 293 ? 53.379 -27.946 -26.154 1.00 84.44 293 ASN A CA 1
ATOM 2437 C C . ASN A 1 293 ? 52.948 -26.470 -26.126 1.00 84.44 293 ASN A C 1
ATOM 2439 O O . ASN A 1 293 ? 53.802 -25.600 -26.013 1.00 84.44 293 ASN A O 1
ATOM 2443 N N . LEU A 1 294 ? 51.639 -26.193 -26.107 1.00 82.44 294 LEU A N 1
ATOM 2444 C CA . LEU A 1 294 ? 51.093 -24.835 -26.012 1.00 82.44 294 LEU A CA 1
ATOM 2445 C C . LEU A 1 294 ? 51.431 -24.134 -24.684 1.00 82.44 294 LEU A C 1
ATOM 2447 O O . LEU A 1 294 ? 51.570 -22.914 -24.654 1.00 82.44 294 LEU A O 1
ATOM 2451 N N . TYR A 1 295 ? 51.532 -24.887 -23.583 1.00 80.31 295 TYR A N 1
ATOM 2452 C CA . TYR A 1 295 ? 51.936 -24.344 -22.281 1.00 80.31 295 TYR A CA 1
ATOM 2453 C C . TYR A 1 295 ? 53.457 -24.193 -22.146 1.00 80.31 295 TYR A C 1
ATOM 2455 O O . TYR A 1 295 ? 53.904 -23.249 -21.501 1.00 80.31 295 TYR A O 1
ATOM 2463 N N . GLU A 1 296 ? 54.246 -25.093 -22.740 1.00 84.31 296 GLU A N 1
ATOM 2464 C CA . GLU A 1 296 ? 55.714 -24.995 -22.778 1.00 84.31 296 GLU A CA 1
ATOM 2465 C C . GLU A 1 296 ? 56.187 -23.895 -23.751 1.00 84.31 296 GLU A C 1
ATOM 2467 O O . GLU A 1 296 ? 57.181 -23.228 -23.480 1.00 84.31 296 GLU A O 1
ATOM 2472 N N . HIS A 1 297 ? 55.436 -23.647 -24.831 1.00 82.31 297 HIS A N 1
ATOM 2473 C CA . HIS A 1 297 ? 55.695 -22.612 -25.838 1.00 82.31 297 HIS A CA 1
ATOM 2474 C C . HIS A 1 297 ? 54.446 -21.736 -26.022 1.00 82.31 297 HIS A C 1
ATOM 2476 O O . HIS A 1 297 ? 53.706 -21.895 -27.000 1.00 82.31 297 HIS A O 1
ATOM 2482 N N . PRO A 1 298 ? 54.165 -20.814 -25.082 1.00 78.19 298 PRO A N 1
ATOM 2483 C CA . PRO A 1 298 ? 53.023 -19.924 -25.215 1.00 78.19 298 PRO A CA 1
ATOM 2484 C C . PRO A 1 298 ? 53.157 -19.107 -26.500 1.00 78.19 298 PRO A C 1
ATOM 2486 O O . PRO A 1 298 ? 54.202 -18.516 -26.769 1.00 78.19 298 PRO A O 1
ATOM 2489 N N . VAL A 1 299 ? 52.086 -19.056 -27.295 1.00 77.00 299 VAL A N 1
ATOM 2490 C CA . VAL A 1 299 ? 52.039 -18.238 -28.513 1.00 77.00 299 VAL A CA 1
ATOM 2491 C C . VAL A 1 299 ? 52.045 -16.764 -28.103 1.00 77.00 299 VAL A C 1
ATOM 2493 O O . VAL A 1 299 ? 51.000 -16.162 -27.847 1.00 77.00 299 VAL A O 1
ATOM 2496 N N . ILE A 1 300 ? 53.238 -16.182 -27.999 1.00 76.94 300 ILE A N 1
ATOM 2497 C CA . ILE A 1 300 ? 53.421 -14.746 -27.811 1.00 76.94 300 ILE A CA 1
ATOM 2498 C C . ILE A 1 300 ? 53.002 -14.090 -29.123 1.00 76.94 300 ILE A C 1
ATOM 2500 O O . ILE A 1 300 ? 53.633 -14.288 -30.161 1.00 76.94 300 ILE A O 1
ATOM 2504 N N . LYS A 1 301 ? 51.906 -13.326 -29.090 1.00 73.19 301 LYS A N 1
ATOM 2505 C CA . LYS A 1 301 ? 51.490 -12.521 -30.239 1.00 73.19 301 LYS A CA 1
ATOM 2506 C C . LYS A 1 301 ? 52.577 -11.484 -30.489 1.00 73.19 301 LYS A C 1
ATOM 2508 O O . LYS A 1 301 ? 52.731 -10.552 -29.700 1.00 73.19 301 LYS A O 1
ATOM 2513 N N . LYS A 1 302 ? 53.357 -11.693 -31.546 1.00 74.69 302 LYS A N 1
ATOM 2514 C CA . LYS A 1 302 ? 54.386 -10.751 -31.979 1.00 74.69 302 LYS A CA 1
ATOM 2515 C C . LYS A 1 302 ? 53.721 -9.386 -32.253 1.00 74.69 302 LYS A C 1
ATOM 2517 O O . LYS A 1 302 ? 52.595 -9.363 -32.762 1.00 74.69 302 LYS A O 1
ATOM 2522 N N . PRO A 1 303 ? 54.350 -8.264 -31.865 1.00 72.06 303 PRO A N 1
ATOM 2523 C CA . PRO A 1 303 ? 53.775 -6.946 -32.094 1.00 72.06 303 PRO A CA 1
ATOM 2524 C C . PRO A 1 303 ? 53.618 -6.701 -33.603 1.00 72.06 303 PRO A C 1
ATOM 2526 O O . PRO A 1 303 ? 54.511 -7.075 -34.366 1.00 72.06 303 PRO A O 1
ATOM 2529 N N . PRO A 1 304 ? 52.502 -6.095 -34.045 1.00 69.94 304 PRO A N 1
ATOM 2530 C CA . PRO A 1 304 ? 52.325 -5.747 -35.448 1.00 69.94 304 PRO A CA 1
ATOM 2531 C C . PRO A 1 304 ? 53.406 -4.752 -35.869 1.00 69.94 304 PRO A C 1
ATOM 2533 O O . PRO A 1 304 ? 53.770 -3.852 -35.103 1.00 69.94 304 PRO A O 1
ATOM 2536 N N . LYS A 1 305 ? 53.919 -4.919 -37.088 1.00 72.06 305 LYS A N 1
ATOM 2537 C CA . LYS A 1 305 ? 54.978 -4.069 -37.628 1.00 72.06 305 LYS A CA 1
ATOM 2538 C C . LYS A 1 305 ? 54.469 -2.629 -37.733 1.00 72.06 305 LYS A C 1
ATOM 2540 O O . LYS A 1 305 ? 53.389 -2.368 -38.263 1.00 72.06 305 LYS A O 1
ATOM 2545 N N . ILE A 1 306 ? 55.214 -1.689 -37.160 1.00 70.44 306 ILE A N 1
ATOM 2546 C CA . ILE A 1 306 ? 54.816 -0.278 -37.129 1.00 70.44 306 ILE A CA 1
ATOM 2547 C C . ILE A 1 306 ? 55.149 0.341 -38.492 1.00 70.44 306 ILE A C 1
ATOM 2549 O O . ILE A 1 306 ? 56.199 0.069 -39.069 1.00 70.44 306 ILE A O 1
ATOM 2553 N N . ALA A 1 307 ? 54.257 1.177 -39.026 1.00 65.25 307 ALA A N 1
ATOM 2554 C CA . ALA A 1 307 ? 54.523 1.902 -40.264 1.00 65.25 307 ALA A CA 1
ATOM 2555 C C . ALA A 1 307 ? 55.696 2.880 -40.070 1.00 65.25 307 ALA A C 1
ATOM 2557 O O . ALA A 1 307 ? 55.662 3.742 -39.188 1.00 65.25 307 ALA A O 1
ATOM 2558 N N . HIS A 1 308 ? 56.721 2.769 -40.914 1.00 61.78 308 HIS A N 1
ATOM 2559 C CA . HIS A 1 308 ? 57.883 3.655 -40.904 1.00 61.78 308 HIS A CA 1
ATOM 2560 C C . HIS A 1 308 ? 57.826 4.613 -42.100 1.00 61.78 308 HIS A C 1
ATOM 2562 O O . HIS A 1 308 ? 57.595 4.200 -43.237 1.00 61.78 308 HIS A O 1
ATOM 2568 N N . GLY A 1 309 ? 58.045 5.906 -41.847 1.00 64.00 309 GLY A N 1
ATOM 2569 C CA . GLY A 1 309 ? 58.100 6.942 -42.880 1.00 64.00 309 GLY A CA 1
ATOM 2570 C C . GLY A 1 309 ? 57.586 8.292 -42.384 1.00 64.00 309 GLY A C 1
ATOM 2571 O O . GLY A 1 309 ? 56.709 8.365 -41.529 1.00 64.00 309 GLY A O 1
ATOM 2572 N N . THR A 1 310 ? 58.135 9.379 -42.922 1.00 55.47 310 THR A N 1
ATOM 2573 C CA . THR A 1 310 ? 57.722 10.765 -42.619 1.00 55.47 310 THR A CA 1
ATOM 2574 C C . THR A 1 310 ? 56.739 11.325 -43.651 1.00 55.47 310 THR A C 1
ATOM 2576 O O . THR A 1 310 ? 56.441 12.520 -43.651 1.00 55.47 310 THR A O 1
ATOM 2579 N N . ALA A 1 311 ? 56.247 10.480 -44.562 1.00 57.91 311 ALA A N 1
ATOM 2580 C CA . ALA A 1 311 ? 55.365 10.903 -45.638 1.00 57.91 311 ALA A CA 1
ATOM 2581 C C . ALA A 1 311 ? 53.935 11.184 -45.149 1.00 57.91 311 ALA A C 1
ATOM 2583 O O . ALA A 1 311 ? 53.488 10.718 -44.099 1.00 57.91 311 ALA A O 1
ATOM 2584 N N . ARG A 1 312 ? 53.204 11.969 -45.946 1.00 59.75 312 ARG A N 1
ATOM 2585 C CA . ARG A 1 312 ? 51.811 12.329 -45.680 1.00 59.75 312 ARG A CA 1
ATOM 2586 C C . ARG A 1 312 ? 50.958 11.050 -45.594 1.00 59.75 312 ARG A C 1
ATOM 2588 O O . ARG A 1 312 ? 51.016 10.256 -46.533 1.00 59.75 312 ARG A O 1
ATOM 2595 N N . PRO A 1 313 ? 50.168 10.856 -44.523 1.00 62.78 313 PRO A N 1
ATOM 2596 C CA . PRO A 1 313 ? 49.291 9.696 -44.391 1.00 62.78 313 PRO A CA 1
ATOM 2597 C C . PRO A 1 313 ? 48.361 9.536 -45.609 1.00 62.78 313 PRO A C 1
ATOM 2599 O O . PRO A 1 313 ? 47.987 10.554 -46.209 1.00 62.78 313 PRO A O 1
ATOM 2602 N N . PRO A 1 314 ? 47.962 8.300 -45.972 1.00 64.75 314 PRO A N 1
ATOM 2603 C CA . PRO A 1 314 ? 47.048 8.050 -47.083 1.00 64.75 314 PRO A CA 1
ATOM 2604 C C . PRO A 1 314 ? 45.756 8.884 -46.980 1.00 64.75 314 PRO A C 1
ATOM 2606 O O . PRO A 1 314 ? 45.248 9.069 -45.870 1.00 64.75 314 PRO A O 1
ATOM 2609 N N . PRO A 1 315 ? 45.182 9.359 -48.106 1.00 61.94 315 PRO A N 1
ATOM 2610 C CA . PRO A 1 315 ? 43.966 10.189 -48.119 1.00 61.94 315 PRO A CA 1
ATOM 2611 C C . PRO A 1 315 ? 42.744 9.575 -47.417 1.00 61.94 315 PRO A C 1
ATOM 2613 O O . PRO A 1 315 ? 41.845 10.305 -47.001 1.00 61.94 315 PRO A O 1
ATOM 2616 N N . GLU A 1 316 ? 42.727 8.251 -47.269 1.00 58.12 316 GLU A N 1
ATOM 2617 C CA . GLU A 1 316 ? 41.655 7.486 -46.629 1.00 58.12 316 GLU A CA 1
ATOM 2618 C C . GLU A 1 316 ? 41.726 7.518 -45.090 1.00 58.12 316 GLU A C 1
ATOM 2620 O O . GLU A 1 316 ? 40.703 7.393 -44.422 1.00 58.12 316 GLU A O 1
ATOM 2625 N N . TRP A 1 317 ? 42.898 7.783 -44.491 1.00 58.97 317 TRP A N 1
ATOM 2626 C CA . TRP A 1 317 ? 43.100 7.745 -43.028 1.00 58.97 317 TRP A CA 1
ATOM 2627 C C . TRP A 1 317 ? 42.565 8.995 -42.292 1.00 58.97 317 TRP A C 1
ATOM 2629 O O . TRP A 1 317 ? 42.801 9.194 -41.101 1.00 58.97 317 TRP A O 1
ATOM 2639 N N . GLY A 1 318 ? 41.834 9.857 -43.006 1.00 59.50 318 GLY A N 1
ATOM 2640 C CA . GLY A 1 318 ? 41.329 11.143 -42.522 1.00 59.50 318 GLY A CA 1
ATOM 2641 C C . GLY A 1 318 ? 39.924 11.506 -43.001 1.00 59.50 318 GLY A C 1
ATOM 2642 O O . GLY A 1 318 ? 39.546 12.674 -42.914 1.00 59.50 318 GLY A O 1
ATOM 2643 N N . ARG A 1 319 ? 39.137 10.547 -43.496 1.00 55.94 319 ARG A N 1
ATOM 2644 C CA . ARG A 1 319 ? 37.712 10.757 -43.792 1.00 55.94 319 ARG A CA 1
ATOM 2645 C C . ARG A 1 319 ? 36.899 10.611 -42.500 1.00 55.94 319 ARG A C 1
ATOM 2647 O O . ARG A 1 319 ? 36.274 9.585 -42.271 1.00 55.94 319 ARG A O 1
ATOM 2654 N N . ARG A 1 320 ? 36.948 11.614 -41.622 1.00 58.31 320 ARG A N 1
ATOM 2655 C CA . ARG A 1 320 ? 35.853 11.812 -40.659 1.00 58.31 320 ARG A CA 1
ATOM 2656 C C . ARG A 1 320 ? 34.731 12.522 -41.400 1.00 58.31 320 ARG A C 1
ATOM 2658 O O . ARG A 1 320 ? 35.031 13.404 -42.211 1.00 58.31 320 ARG A O 1
ATOM 2665 N N . ASP A 1 321 ? 33.486 12.121 -41.157 1.00 56.91 321 ASP A N 1
ATOM 2666 C CA . ASP A 1 321 ? 32.319 12.768 -41.752 1.00 56.91 321 ASP A CA 1
ATOM 2667 C C . ASP A 1 321 ? 32.432 14.284 -41.563 1.00 56.91 321 ASP A C 1
ATOM 2669 O O . ASP A 1 321 ? 32.937 14.766 -40.544 1.00 56.91 321 ASP A O 1
ATOM 2673 N N . ASN A 1 322 ? 32.020 15.053 -42.571 1.00 59.34 322 ASN A N 1
ATOM 2674 C CA . ASN A 1 322 ? 32.214 16.508 -42.601 1.00 59.34 322 ASN A CA 1
ATOM 2675 C C . ASN A 1 322 ? 31.673 17.187 -41.318 1.00 59.34 322 ASN A C 1
ATOM 2677 O O . ASN A 1 322 ? 32.212 18.187 -40.850 1.00 59.34 322 ASN A O 1
ATOM 2681 N N . GLU A 1 323 ? 30.670 16.560 -40.702 1.00 62.16 323 GLU A N 1
ATOM 2682 C CA . GLU A 1 323 ? 30.032 16.930 -39.441 1.00 62.16 323 GLU A CA 1
ATOM 2683 C C . GLU A 1 323 ? 30.947 16.777 -38.204 1.00 62.16 323 GLU A C 1
ATOM 2685 O O . GLU A 1 323 ? 30.990 17.666 -37.349 1.00 62.16 323 GLU A O 1
ATOM 2690 N N . GLU A 1 324 ? 31.766 15.723 -38.122 1.00 64.50 324 GLU A N 1
ATOM 2691 C CA . GLU A 1 324 ? 32.773 15.569 -37.059 1.00 64.50 324 GLU A CA 1
ATOM 2692 C C . GLU A 1 324 ? 33.912 16.587 -37.212 1.00 64.50 324 GLU A C 1
ATOM 2694 O O . GLU A 1 324 ? 34.430 17.112 -36.221 1.00 64.50 324 GLU A O 1
ATOM 2699 N N . LEU A 1 325 ? 34.306 16.904 -38.450 1.00 63.47 325 LEU A N 1
ATOM 2700 C CA . LEU A 1 325 ? 35.321 17.927 -38.726 1.00 63.47 325 LEU A CA 1
ATOM 2701 C C . LEU A 1 325 ? 34.833 19.329 -38.350 1.00 63.47 325 LEU A C 1
ATOM 2703 O O . LEU A 1 325 ? 35.610 20.132 -37.822 1.00 63.47 325 LEU A O 1
ATOM 2707 N N . GLU A 1 326 ? 33.556 19.622 -38.579 1.00 64.62 326 GLU A N 1
ATOM 2708 C CA . GLU A 1 326 ? 32.924 20.868 -38.151 1.00 64.62 326 GLU A CA 1
ATOM 2709 C C . GLU A 1 326 ? 32.786 20.953 -36.630 1.00 64.62 326 GLU A C 1
ATOM 2711 O O . GLU A 1 326 ? 33.107 21.995 -36.055 1.00 64.62 326 GLU A O 1
ATOM 2716 N N . GLN A 1 327 ? 32.428 19.861 -35.949 1.00 72.75 327 GLN A N 1
ATOM 2717 C CA . GLN A 1 327 ? 32.415 19.809 -34.483 1.00 72.75 327 GLN A CA 1
ATOM 2718 C C . GLN A 1 327 ? 33.816 19.997 -33.888 1.00 72.75 327 GLN A C 1
ATOM 2720 O O . GLN A 1 327 ? 33.989 20.752 -32.931 1.00 72.75 327 GLN A O 1
ATOM 2725 N N . LEU A 1 328 ? 34.850 19.399 -34.485 1.00 66.38 328 LEU A N 1
ATOM 2726 C CA . LEU A 1 328 ? 36.240 19.601 -34.067 1.00 66.38 328 LEU A CA 1
ATOM 2727 C C . LEU A 1 328 ? 36.724 21.038 -34.306 1.00 66.38 328 LEU A C 1
ATOM 2729 O O . LEU A 1 328 ? 37.425 21.592 -33.455 1.00 66.38 328 LEU A O 1
ATOM 2733 N N . ARG A 1 329 ? 36.342 21.665 -35.428 1.00 67.81 329 ARG A N 1
ATOM 2734 C CA . ARG A 1 329 ? 36.625 23.087 -35.703 1.00 67.81 329 ARG A CA 1
ATOM 2735 C C . ARG A 1 329 ? 35.905 24.008 -34.723 1.00 67.81 329 ARG A C 1
ATOM 2737 O O . ARG A 1 329 ? 36.507 24.966 -34.249 1.00 67.81 329 ARG A O 1
ATOM 2744 N N . LYS A 1 330 ? 34.656 23.693 -34.375 1.00 72.06 330 LYS A N 1
ATOM 2745 C CA . LYS A 1 330 ? 33.854 24.437 -33.396 1.00 72.06 330 LYS A CA 1
ATOM 2746 C C . LYS A 1 330 ? 34.436 24.327 -31.984 1.00 72.06 330 LYS A C 1
ATOM 2748 O O . LYS A 1 330 ? 34.476 25.322 -31.267 1.00 72.06 330 LYS A O 1
ATOM 2753 N N . ASN A 1 331 ? 34.961 23.155 -31.620 1.00 72.69 331 ASN A N 1
ATOM 2754 C CA . ASN A 1 331 ? 35.528 22.893 -30.296 1.00 72.69 331 ASN A CA 1
ATOM 2755 C C . ASN A 1 331 ? 36.957 23.439 -30.108 1.00 72.69 331 ASN A C 1
ATOM 2757 O O . ASN A 1 331 ? 37.328 23.774 -28.987 1.00 72.69 331 ASN A O 1
ATOM 2761 N N . ARG A 1 332 ? 37.772 23.552 -31.170 1.00 68.19 332 ARG A N 1
ATOM 2762 C CA . ARG A 1 332 ? 39.161 24.063 -31.072 1.00 68.19 332 ARG A CA 1
ATOM 2763 C C . ARG A 1 332 ? 39.281 25.590 -31.008 1.00 68.19 332 ARG A C 1
ATOM 2765 O O . ARG A 1 332 ? 40.384 26.083 -30.780 1.00 68.19 332 ARG A O 1
ATOM 2772 N N . GLY A 1 333 ? 38.173 26.316 -31.147 1.00 63.94 333 GLY A N 1
ATOM 2773 C CA . GLY A 1 333 ? 38.138 27.776 -31.081 1.00 63.94 333 GLY A CA 1
ATOM 2774 C C . GLY A 1 333 ? 38.810 28.469 -32.280 1.00 63.94 333 GLY A C 1
ATOM 2775 O O . GLY A 1 333 ? 39.482 27.823 -33.088 1.00 63.94 333 GLY A O 1
ATOM 2776 N N . PRO A 1 334 ? 38.621 29.793 -32.434 1.00 71.00 334 PRO A N 1
ATOM 2777 C CA . PRO A 1 334 ? 39.211 30.543 -33.536 1.00 71.00 334 PRO A CA 1
ATOM 2778 C C . PRO A 1 334 ? 40.737 30.496 -33.444 1.00 71.00 334 PRO A C 1
ATOM 2780 O O . PRO A 1 334 ? 41.315 30.823 -32.404 1.00 71.00 334 PRO A O 1
ATOM 2783 N N . PHE A 1 335 ? 41.398 30.103 -34.533 1.00 57.16 335 PHE A N 1
ATOM 2784 C CA . PHE A 1 335 ? 42.854 30.143 -34.616 1.00 57.16 335 PHE A CA 1
ATOM 2785 C C . PHE A 1 335 ? 43.345 31.574 -34.361 1.00 57.16 335 PHE A C 1
ATOM 2787 O O . PHE A 1 335 ? 42.943 32.508 -35.054 1.00 57.16 335 PHE A O 1
ATOM 2794 N N . LYS A 1 336 ? 44.229 31.751 -33.372 1.00 63.91 336 LYS A N 1
ATOM 2795 C CA . LYS A 1 336 ? 44.962 33.007 -33.197 1.00 63.91 336 LYS A CA 1
ATOM 2796 C C . LYS A 1 336 ? 45.931 33.150 -34.362 1.00 63.91 336 LYS A C 1
ATOM 2798 O O . LYS A 1 336 ? 46.850 32.344 -34.511 1.00 63.91 336 LYS A O 1
ATOM 2803 N N . TYR A 1 337 ? 45.698 34.162 -35.188 1.00 49.56 337 TYR A N 1
ATOM 2804 C CA . TYR A 1 337 ? 46.605 34.516 -36.266 1.00 49.56 337 TYR A CA 1
ATOM 2805 C C . TYR A 1 337 ? 47.961 34.890 -35.662 1.00 49.56 337 TYR A C 1
ATOM 2807 O O . TYR A 1 337 ? 48.059 35.819 -34.864 1.00 49.56 337 TYR A O 1
ATOM 2815 N N . THR A 1 338 ? 48.985 34.119 -36.005 1.00 60.69 338 THR A N 1
ATOM 2816 C CA . THR A 1 338 ? 50.380 34.465 -35.737 1.00 60.69 338 THR A CA 1
ATOM 2817 C C . THR A 1 338 ? 50.984 34.723 -37.106 1.00 60.69 338 THR A C 1
ATOM 2819 O O . THR A 1 338 ? 50.879 33.858 -37.974 1.00 60.69 338 THR A O 1
ATOM 2822 N N . GLU A 1 339 ? 51.526 35.917 -37.335 1.00 52.81 339 GLU A N 1
ATOM 2823 C CA . GLU A 1 339 ? 52.145 36.272 -38.613 1.00 52.81 339 GLU A CA 1
ATOM 2824 C C . GLU A 1 339 ? 53.289 35.301 -38.921 1.00 52.81 339 GLU A C 1
ATOM 2826 O O . GLU A 1 339 ? 54.326 35.302 -38.260 1.00 52.81 339 GLU A O 1
ATOM 2831 N N . LEU A 1 340 ? 53.089 34.436 -39.920 1.00 58.34 340 LEU A N 1
ATOM 2832 C CA . LEU A 1 340 ? 54.172 33.632 -40.468 1.00 58.34 340 LEU A CA 1
ATOM 2833 C C . LEU A 1 340 ? 55.055 34.538 -41.327 1.00 58.34 340 LEU A C 1
ATOM 2835 O O . LEU A 1 340 ? 54.668 34.942 -42.425 1.00 58.34 340 LEU A O 1
ATOM 2839 N N . VAL A 1 341 ? 56.268 34.807 -40.851 1.00 59.56 341 VAL A N 1
ATOM 2840 C CA . VAL A 1 341 ? 57.357 35.309 -41.692 1.00 59.56 341 VAL A CA 1
ATOM 2841 C C . VAL A 1 341 ? 57.690 34.213 -42.708 1.00 59.56 341 VAL A C 1
ATOM 2843 O O . VAL A 1 341 ? 58.060 33.100 -42.332 1.00 59.56 341 VAL A O 1
ATOM 2846 N N . LYS A 1 342 ? 57.528 34.504 -44.003 1.00 52.75 342 LYS A N 1
ATOM 2847 C CA . LYS A 1 342 ? 57.962 33.603 -45.078 1.00 52.75 342 LYS A CA 1
ATOM 2848 C C . LYS A 1 342 ? 59.486 33.507 -45.048 1.00 52.75 342 LYS A C 1
ATOM 2850 O O . LYS A 1 342 ? 60.168 34.438 -45.462 1.00 52.75 342 LYS A O 1
ATOM 2855 N N . ALA A 1 343 ? 60.015 32.385 -44.574 1.00 54.59 343 ALA A N 1
ATOM 2856 C CA . ALA A 1 343 ? 61.393 32.014 -44.859 1.00 54.59 343 ALA A CA 1
ATOM 2857 C C . ALA A 1 343 ? 61.460 31.556 -46.326 1.00 54.59 343 ALA A C 1
ATOM 2859 O O . ALA A 1 343 ? 60.977 30.475 -46.661 1.00 54.59 343 ALA A O 1
ATOM 2860 N N . GLU A 1 344 ? 61.987 32.400 -47.213 1.00 47.91 344 GLU A N 1
ATOM 2861 C CA . GLU A 1 344 ? 62.336 31.998 -48.579 1.00 47.91 344 GLU A CA 1
ATOM 2862 C C . GLU A 1 344 ? 63.725 31.341 -48.609 1.00 47.91 344 GLU A C 1
ATOM 2864 O O . GLU A 1 344 ? 64.657 31.805 -47.952 1.00 47.91 344 GLU A O 1
ATOM 2869 N N . GLY A 1 345 ? 63.860 30.265 -49.394 1.00 59.25 345 GLY A N 1
ATOM 2870 C CA . GLY A 1 345 ? 65.128 29.574 -49.669 1.00 59.25 345 GLY A CA 1
ATOM 2871 C C . GLY A 1 345 ? 65.288 28.202 -48.998 1.00 59.25 345 GLY A C 1
ATOM 2872 O O . GLY A 1 345 ? 64.319 27.599 -48.535 1.00 59.25 345 GLY A O 1
ATOM 2873 N N . ASP A 1 346 ? 66.532 27.706 -48.945 1.00 55.34 346 ASP A N 1
ATOM 2874 C CA . ASP A 1 346 ? 66.919 26.363 -48.456 1.00 55.34 346 ASP A CA 1
ATOM 2875 C C . ASP A 1 346 ? 66.527 26.061 -46.995 1.00 55.34 346 ASP A C 1
ATOM 2877 O O . ASP A 1 346 ? 66.555 24.909 -46.571 1.00 55.34 346 ASP A O 1
ATOM 2881 N N . ALA A 1 347 ? 66.085 27.065 -46.233 1.00 54.44 347 ALA A N 1
ATOM 2882 C CA . ALA A 1 347 ? 65.515 26.893 -44.895 1.00 54.44 347 ALA A CA 1
ATOM 2883 C C . ALA A 1 347 ? 64.057 26.376 -44.896 1.00 54.44 347 ALA A C 1
ATOM 2885 O O . ALA A 1 347 ? 63.547 25.984 -43.848 1.00 54.44 347 ALA A O 1
ATOM 2886 N N . ALA A 1 348 ? 63.377 26.364 -46.049 1.00 54.84 348 ALA A N 1
ATOM 2887 C CA . ALA A 1 348 ? 62.027 25.812 -46.201 1.00 54.84 348 ALA A CA 1
ATOM 2888 C C . ALA A 1 348 ? 62.018 24.321 -46.592 1.00 54.84 348 ALA A C 1
ATOM 2890 O O . ALA A 1 348 ? 60.954 23.696 -46.626 1.00 54.84 348 ALA A O 1
ATOM 2891 N N . ARG A 1 349 ? 63.184 23.729 -46.896 1.00 55.88 349 ARG A N 1
ATOM 2892 C CA . ARG A 1 349 ? 63.305 22.292 -47.166 1.00 55.88 349 ARG A CA 1
ATOM 2893 C C . ARG A 1 349 ? 63.456 21.536 -45.842 1.00 55.88 349 ARG A C 1
ATOM 2895 O O . ARG A 1 349 ? 64.340 21.876 -45.058 1.00 55.88 349 ARG A O 1
ATOM 2902 N N . PRO A 1 350 ? 62.627 20.512 -45.568 1.00 57.44 350 PRO A N 1
ATOM 2903 C CA . PRO A 1 350 ? 62.794 19.706 -44.367 1.00 57.44 350 PRO A CA 1
ATOM 2904 C C . PRO A 1 350 ? 64.184 19.040 -44.386 1.00 57.44 350 PRO A C 1
ATOM 2906 O O . PRO A 1 350 ? 64.586 18.522 -45.430 1.00 57.44 350 PRO A O 1
ATOM 2909 N N . PRO A 1 351 ? 64.924 19.029 -43.261 1.00 61.31 351 PRO A N 1
ATOM 2910 C CA . PRO A 1 351 ? 66.334 18.620 -43.210 1.00 61.31 351 PRO A CA 1
ATOM 2911 C C . PRO A 1 351 ? 66.580 17.124 -43.481 1.00 61.31 351 PRO A C 1
ATOM 2913 O O . PRO A 1 351 ? 67.724 16.684 -43.519 1.00 61.31 351 PRO A O 1
ATOM 2916 N N . VAL A 1 352 ? 65.525 16.330 -43.677 1.00 57.22 352 VAL A N 1
ATOM 2917 C CA . VAL A 1 352 ? 65.594 14.893 -43.953 1.00 57.22 352 VAL A CA 1
ATOM 2918 C C . VAL A 1 352 ? 64.760 14.609 -45.199 1.00 57.22 352 VAL A C 1
ATOM 2920 O O . VAL A 1 352 ? 63.597 15.015 -45.268 1.00 57.22 352 VAL A O 1
ATOM 2923 N N . GLN A 1 353 ? 65.346 13.927 -46.190 1.00 61.00 353 GLN A N 1
ATOM 2924 C CA . GLN A 1 353 ? 64.605 13.522 -47.386 1.00 61.00 353 GLN A CA 1
ATOM 2925 C C . GLN A 1 353 ? 63.448 12.589 -46.989 1.00 61.00 353 GLN A C 1
ATOM 2927 O O . GLN A 1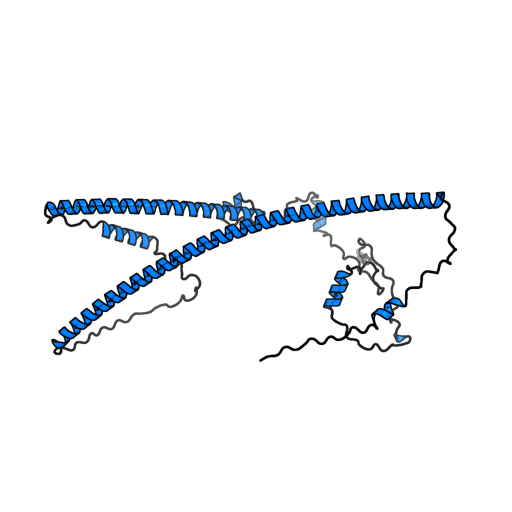 353 ? 63.654 11.695 -46.164 1.00 61.00 353 GLN A O 1
ATOM 2932 N N . PRO A 1 354 ? 62.230 12.789 -47.523 1.00 59.50 354 PRO A N 1
ATOM 2933 C CA . PRO A 1 354 ? 61.080 11.987 -47.136 1.00 59.50 354 PRO A CA 1
ATOM 2934 C C . PRO A 1 354 ? 61.295 10.529 -47.551 1.00 59.50 354 PRO A C 1
ATOM 2936 O O . PRO A 1 354 ? 61.405 10.216 -48.735 1.00 59.50 354 PRO A O 1
ATOM 2939 N N . ILE A 1 355 ? 61.347 9.641 -46.560 1.00 59.81 355 ILE A N 1
ATOM 2940 C CA . ILE A 1 355 ? 61.392 8.194 -46.774 1.00 59.81 355 ILE A CA 1
ATOM 2941 C C . ILE A 1 355 ? 59.974 7.753 -47.180 1.00 59.81 355 ILE A C 1
ATOM 2943 O O . ILE A 1 355 ? 59.018 8.138 -46.491 1.00 59.81 355 ILE A O 1
ATOM 2947 N N . PRO A 1 356 ? 59.805 6.998 -48.285 1.00 60.22 356 PRO A N 1
ATOM 2948 C CA . PRO A 1 356 ? 58.493 6.537 -48.730 1.00 60.22 356 PRO A CA 1
ATOM 2949 C C . PRO A 1 356 ? 57.817 5.704 -47.636 1.00 60.22 356 PRO A C 1
ATOM 2951 O O . PRO A 1 356 ? 58.461 4.884 -46.986 1.00 60.22 356 PRO A O 1
ATOM 2954 N N . LEU A 1 357 ? 56.519 5.943 -47.423 1.00 60.69 357 LEU A N 1
ATOM 2955 C CA . LEU A 1 357 ? 55.725 5.234 -46.422 1.00 60.69 357 LEU A CA 1
ATOM 2956 C C . LEU A 1 357 ? 55.605 3.763 -46.823 1.00 60.69 357 LEU A C 1
ATOM 2958 O O . LEU A 1 357 ? 54.910 3.443 -47.786 1.00 60.69 357 LEU A O 1
ATOM 2962 N N . SER A 1 358 ? 56.274 2.887 -46.078 1.00 64.75 358 SER A N 1
ATOM 2963 C CA . SER A 1 358 ? 56.072 1.446 -46.182 1.00 64.75 358 SER A CA 1
ATOM 2964 C C . SER A 1 358 ? 54.992 1.050 -45.182 1.00 64.75 358 SER A C 1
ATOM 2966 O O . SER A 1 358 ? 55.197 1.147 -43.968 1.00 64.75 358 SER A O 1
ATOM 2968 N N . LEU A 1 359 ? 53.816 0.690 -45.694 1.00 60.56 359 LEU A N 1
ATOM 2969 C CA . LEU A 1 359 ? 52.743 0.110 -44.895 1.00 60.56 359 LEU A CA 1
ATOM 2970 C C . LEU A 1 359 ? 52.944 -1.409 -44.896 1.00 60.56 359 LEU A C 1
ATOM 2972 O O . LEU A 1 359 ? 52.863 -1.999 -45.972 1.00 60.56 359 LEU A O 1
ATOM 2976 N N . PRO A 1 360 ? 53.238 -2.032 -43.746 1.00 63.81 360 PRO A N 1
ATOM 2977 C CA . PRO A 1 360 ? 53.252 -3.483 -43.659 1.00 63.81 360 PRO A CA 1
ATOM 2978 C C . PRO A 1 360 ? 51.830 -4.029 -43.817 1.00 63.81 360 PRO A C 1
ATOM 2980 O O . PRO A 1 360 ? 50.866 -3.412 -43.348 1.00 63.81 360 PRO A O 1
ATOM 2983 N N . ASP A 1 361 ? 51.706 -5.179 -44.478 1.00 62.97 361 ASP A N 1
ATOM 2984 C CA . ASP A 1 361 ? 50.434 -5.889 -44.592 1.00 62.97 361 ASP A CA 1
ATOM 2985 C C . ASP A 1 361 ? 49.930 -6.305 -43.195 1.00 62.97 361 ASP A C 1
ATOM 2987 O O . ASP A 1 361 ? 50.734 -6.546 -42.291 1.00 62.97 361 ASP A O 1
ATOM 2991 N N . PRO A 1 362 ? 48.605 -6.395 -42.973 1.00 59.56 362 PRO A N 1
ATOM 2992 C CA . PRO A 1 362 ? 48.022 -6.601 -41.641 1.00 59.56 362 PRO A CA 1
ATOM 2993 C C . PRO A 1 362 ? 48.449 -7.905 -40.941 1.00 59.56 362 PRO A C 1
ATOM 2995 O O . PRO A 1 362 ? 48.277 -8.012 -39.727 1.00 59.56 362 PRO A O 1
ATOM 2998 N N . ASP A 1 363 ? 49.026 -8.854 -41.683 1.00 57.44 363 ASP A N 1
ATOM 2999 C CA . ASP A 1 363 ? 49.526 -10.139 -41.184 1.00 57.44 363 ASP A CA 1
ATOM 3000 C C . ASP A 1 363 ? 51.069 -10.228 -41.135 1.00 57.44 363 ASP A C 1
ATOM 3002 O O . ASP A 1 363 ? 51.615 -11.250 -40.714 1.00 57.44 363 ASP A O 1
ATOM 3006 N N . GLU A 1 364 ? 51.797 -9.174 -41.528 1.00 59.75 364 GLU A N 1
ATOM 3007 C CA . GLU A 1 364 ? 53.261 -9.140 -41.452 1.00 59.75 364 GLU A CA 1
ATOM 3008 C C . GLU A 1 364 ? 53.753 -8.778 -40.044 1.00 59.75 364 GLU A C 1
ATOM 3010 O O . GLU A 1 364 ? 53.387 -7.765 -39.440 1.00 59.75 364 GLU A O 1
ATOM 3015 N N . VAL A 1 365 ? 54.659 -9.602 -39.527 1.00 59.41 365 VAL A N 1
ATOM 3016 C CA . VAL A 1 365 ? 55.241 -9.473 -38.188 1.00 59.41 365 VAL A CA 1
ATOM 3017 C C . VAL A 1 365 ? 56.754 -9.391 -38.299 1.00 59.41 365 VAL A C 1
ATOM 3019 O O . VAL A 1 365 ? 57.323 -9.959 -39.225 1.00 59.41 365 VAL A O 1
ATOM 3022 N N . GLU A 1 366 ? 57.414 -8.653 -37.401 1.00 59.66 366 GLU A N 1
ATOM 3023 C CA . GLU A 1 366 ? 58.866 -8.456 -37.496 1.00 59.66 366 GLU A CA 1
ATOM 3024 C C . GLU A 1 366 ? 59.631 -9.790 -37.520 1.00 59.66 366 GLU A C 1
ATOM 3026 O O . GLU A 1 366 ? 59.402 -10.676 -36.683 1.00 59.66 366 GLU A O 1
ATOM 3031 N N . ASP A 1 367 ? 60.530 -9.922 -38.500 1.00 60.47 367 ASP A N 1
ATOM 3032 C CA . ASP A 1 367 ? 61.457 -11.044 -38.590 1.00 60.47 367 ASP A CA 1
ATOM 3033 C C . ASP A 1 367 ? 62.515 -10.933 -37.492 1.00 60.47 367 ASP A C 1
ATOM 3035 O O . ASP A 1 367 ? 63.071 -9.868 -37.220 1.00 60.47 367 ASP A O 1
ATOM 3039 N N . GLU A 1 368 ? 62.772 -12.065 -36.845 1.00 57.22 368 GLU A N 1
ATOM 3040 C CA . GLU A 1 368 ? 63.758 -12.190 -35.780 1.00 57.22 368 GLU A CA 1
ATOM 3041 C C . GLU A 1 368 ? 65.165 -11.894 -36.336 1.00 57.22 368 GLU A C 1
ATOM 3043 O O . GLU A 1 368 ? 65.502 -12.377 -37.423 1.00 57.22 368 GLU A O 1
ATOM 3048 N N . PRO A 1 369 ? 66.026 -11.133 -35.631 1.00 57.16 369 PRO A N 1
ATOM 3049 C CA . PRO A 1 369 ? 67.432 -11.066 -36.007 1.00 57.16 369 PRO A CA 1
ATOM 3050 C C . PRO A 1 369 ? 68.027 -12.484 -35.968 1.00 57.16 369 PRO A C 1
ATOM 3052 O O . PRO A 1 369 ? 67.684 -13.259 -35.072 1.00 57.16 369 PRO A O 1
ATOM 3055 N N . PRO A 1 370 ? 68.908 -12.853 -36.917 1.00 51.19 370 PRO A N 1
ATOM 3056 C CA . PRO A 1 370 ? 69.406 -14.218 -37.019 1.00 51.19 370 PRO A CA 1
ATOM 3057 C C . PRO A 1 370 ? 70.040 -14.656 -35.697 1.00 51.19 370 PRO A C 1
ATOM 3059 O O . PRO A 1 370 ? 70.862 -13.935 -35.125 1.00 51.19 370 PRO A O 1
ATOM 3062 N N . ALA A 1 371 ? 69.640 -15.839 -35.220 1.00 54.97 371 ALA A N 1
ATOM 3063 C CA . ALA A 1 371 ? 70.130 -16.418 -33.977 1.00 54.97 371 ALA A CA 1
ATOM 3064 C C . ALA A 1 371 ? 71.673 -16.398 -33.926 1.00 54.97 371 ALA A C 1
ATOM 3066 O O . ALA A 1 371 ? 72.321 -16.675 -34.944 1.00 54.97 371 ALA A O 1
ATOM 3067 N N . PRO A 1 372 ? 72.291 -16.093 -32.767 1.00 55.59 372 PRO A N 1
ATOM 3068 C CA . PRO A 1 372 ? 73.741 -16.131 -32.646 1.00 55.59 372 PRO A CA 1
ATOM 3069 C C . PRO A 1 372 ? 74.244 -17.544 -32.966 1.00 55.59 372 PRO A C 1
ATOM 3071 O O . PRO A 1 372 ? 73.714 -18.532 -32.453 1.00 55.59 372 PRO A O 1
ATOM 3074 N N . ALA A 1 373 ? 75.252 -17.628 -33.841 1.00 55.19 373 ALA A N 1
ATOM 3075 C CA . ALA A 1 373 ? 75.834 -18.887 -34.297 1.00 55.19 373 ALA A CA 1
ATOM 3076 C C . ALA A 1 373 ? 76.192 -19.805 -33.109 1.00 55.19 373 ALA A C 1
ATOM 3078 O O . ALA A 1 373 ? 76.672 -19.310 -32.083 1.00 55.19 373 ALA A O 1
ATOM 3079 N N . PRO A 1 374 ? 75.983 -21.132 -33.224 1.00 50.78 374 PRO A N 1
ATOM 3080 C CA . PRO A 1 374 ? 76.224 -22.049 -32.120 1.00 50.78 374 PRO A CA 1
ATOM 3081 C C . PRO A 1 374 ? 77.690 -21.974 -31.684 1.00 50.78 374 PRO A C 1
ATOM 3083 O O . PRO A 1 374 ? 78.601 -22.166 -32.491 1.00 50.78 374 PRO A O 1
ATOM 3086 N N . ALA A 1 375 ? 77.909 -21.689 -30.398 1.00 53.78 375 ALA A N 1
ATOM 3087 C CA . ALA A 1 375 ? 79.232 -21.708 -29.793 1.00 53.78 375 ALA A CA 1
ATOM 3088 C C . ALA A 1 375 ? 79.876 -23.085 -30.018 1.00 53.78 375 ALA A C 1
ATOM 3090 O O . ALA A 1 375 ? 79.287 -24.117 -29.689 1.00 53.78 375 ALA A O 1
ATOM 30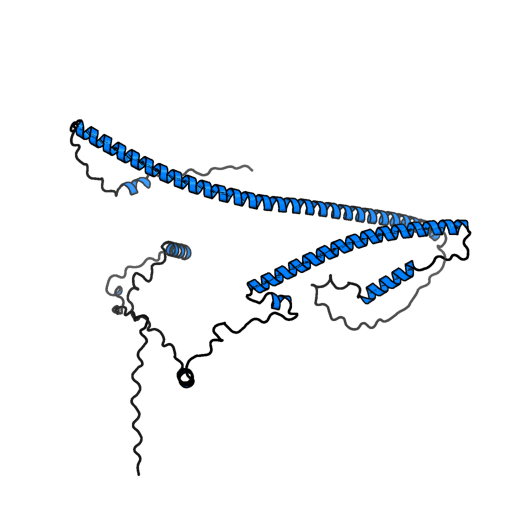91 N N . ALA A 1 376 ? 81.072 -23.087 -30.612 1.00 50.88 376 ALA A N 1
ATOM 3092 C CA . ALA A 1 376 ? 81.836 -24.291 -30.901 1.00 50.88 376 ALA A CA 1
ATOM 3093 C C . ALA A 1 376 ? 81.979 -25.160 -29.640 1.00 50.88 376 ALA A C 1
ATOM 3095 O O . ALA A 1 376 ? 82.380 -24.678 -28.579 1.00 50.88 376 ALA A O 1
ATOM 3096 N N . ALA A 1 377 ? 81.634 -26.444 -29.763 1.00 55.19 377 ALA A N 1
ATOM 3097 C CA . ALA A 1 377 ? 81.745 -27.408 -28.677 1.00 55.19 377 ALA A CA 1
ATOM 3098 C C . ALA A 1 377 ? 83.203 -27.505 -28.181 1.00 55.19 377 ALA A C 1
ATOM 3100 O O . ALA A 1 377 ? 84.121 -27.529 -29.007 1.00 55.19 377 ALA A O 1
ATOM 3101 N N . PRO A 1 378 ? 83.450 -27.597 -26.861 1.00 49.75 378 PRO A N 1
ATOM 3102 C CA . PRO A 1 378 ? 84.801 -27.761 -26.351 1.00 49.75 378 PRO A CA 1
ATOM 3103 C C . PRO A 1 378 ? 85.356 -29.123 -26.778 1.00 49.75 378 PRO A C 1
ATOM 3105 O O . PRO A 1 378 ? 84.758 -30.173 -26.527 1.00 49.75 378 PRO A O 1
ATOM 3108 N N . VAL A 1 379 ? 86.516 -29.081 -27.432 1.00 53.00 379 VAL A N 1
ATOM 3109 C CA . VAL A 1 379 ? 87.324 -30.246 -27.796 1.00 53.00 379 VAL A CA 1
ATOM 3110 C C . VAL A 1 379 ? 87.603 -31.053 -26.527 1.00 53.00 379 VAL A C 1
ATOM 3112 O O . VAL A 1 379 ? 88.224 -30.553 -25.589 1.00 53.00 379 VAL A O 1
ATOM 3115 N N . ARG A 1 380 ? 87.132 -32.304 -26.484 1.00 50.69 380 ARG A N 1
ATOM 3116 C CA . ARG A 1 380 ? 87.538 -33.261 -25.450 1.00 50.69 380 ARG A CA 1
ATOM 3117 C C . ARG A 1 380 ? 89.018 -33.575 -25.653 1.00 50.69 380 ARG A C 1
ATOM 3119 O O . ARG A 1 380 ? 89.378 -34.157 -26.672 1.00 50.69 380 ARG A O 1
ATOM 3126 N N . ILE A 1 381 ? 89.852 -33.178 -24.697 1.00 50.44 381 ILE A N 1
ATOM 3127 C CA . ILE A 1 381 ? 91.225 -33.670 -24.582 1.00 50.44 381 ILE A CA 1
ATOM 3128 C C . ILE A 1 381 ? 91.151 -34.991 -23.810 1.00 50.44 381 ILE A C 1
ATOM 3130 O O . ILE A 1 381 ? 90.556 -35.034 -22.731 1.00 50.44 381 ILE A O 1
ATOM 3134 N N . SER A 1 382 ? 91.668 -36.046 -24.443 1.00 47.25 382 SER A N 1
ATOM 3135 C CA . SER A 1 382 ? 91.761 -37.423 -23.941 1.00 47.25 382 SER A CA 1
ATOM 3136 C C . SER A 1 382 ? 92.693 -37.579 -22.749 1.00 47.25 382 SER A C 1
ATOM 3138 O O . SER A 1 382 ? 93.703 -36.840 -22.698 1.00 47.25 382 SER A O 1
#

Organism: Ascaris lumbricoides (NCBI:txid6252)